Protein AF-A0AAV1M7I1-F1 (afdb_monomer_lite)

Organism: NCBI:txid213953

Radius of gyration: 90.8 Å; chains: 1; bounding box: 179×97×321 Å

Secondary structure (DSSP, 8-state):
-------------GGGGGTSS-------------HHHHHHHHHHHHHHHHHHHHHHHHHHHHHHHHHHHHHHHHHHHHHHHHHHHHHHHHHT--PPP------------TTHHHHHHHHHHHHHHHHHHHHHHHHHHHHHHHHHHHHHHHHHHHHHHHHHHHHHHHHHHHHHHHHHHHHHHHHHHHHHHHHHHHHHHHHHHHHHHHHHHHHTT-----------------HHHHHHHHHHHHHHHTTS--HHHHHHHHHHHHHHHHHHHHHHHHHHHHHHHHHHHHHHHHHHHHHHHHHHHHHHHHHHHHHHHHHHHHHHHHHHHHHHHHHHHHHHHHHHHHHHHHHHHHHHHHHHHHHHHHHHHHHHHHHHHHHHHHHHHHHHHHHHHHHHHHHHHHHHHHHHHHHHHHHHHHHHHHHHHHHHHHHHHHHHHHHHHHHHHHHHHHHHHHHHHHHHHHHHHHHHHHHHHHHHHHHHHHHHHHHHHHTSS-------------------------------------------------------------------------------------------PPPP---PPPP---------HHHHHHHHHHHHHHHHHHHHHHHSS----------------------------------------------------PPP---

Sequence (683 aa):
MMFNGLLVCGDSDTSDFTKESIGASSIAESALSDPLSTTECLQSKLLATMQILENKEETIRVQAQSLALAEERISALTERAEIFRRQLSQLQSPRISEPRLVEKTDISISTDMHQDEMCQKQIVSSLQDSLSVIEDLYRECFYETVKQEELIDLLRKSFLDIRIKEREKTEQIGRLQNVVNSQKWSLDRCQDIAMEVENLKSEISNFLNNSNSDSGMWEREESLAGELGGELQHISGQLLRLRELLVGDCTCGLRDENVKLKQINEDLVIQAKDLRQRVHELEVAIEDKDKVNLQYQRQLELKDQEFRRMAQQLSTLEESSKNQNVTCDSMTRQLQQLQTLLKDKSEELAGLRKQCEVRELSAAELQQRLDDAQLIIEEERGVRSEVRELGEQVCRWREQLQQLQAQLQAARAHSARVAQQYREEARCAGRLRGELAEARRRGALLCASARRLAFELRAGLTRQRSRLREQEEKIKAQEVMIRTLQQSSDRRHNSASDNEPCCSRYIPREETRRRNDCAISTTNDIADCLKCTLMNRKTRDDTGSQTGSCSEYRHMMRERTRELELTSESEINSCSVPPKPPRRLLRKKKSFYNNGREMSPTEELLERVRVVHEAFDTAHRRWTRPAHTRAHTHTHAATHGHATRGPSADTTRTHQAHHADVATSRRHDTNTITHGHTKHEHT

Structure (mmCIF, N/CA/C/O backbone):
data_AF-A0AAV1M7I1-F1
#
_entry.id   AF-A0AAV1M7I1-F1
#
loop_
_atom_site.group_PDB
_atom_site.id
_atom_site.type_symbol
_atom_site.label_atom_id
_atom_site.label_alt_id
_atom_site.label_comp_id
_atom_site.label_asym_id
_atom_site.label_entity_id
_atom_site.label_seq_id
_atom_site.pdbx_PDB_ins_code
_atom_site.Cartn_x
_atom_site.Cartn_y
_atom_site.Cartn_z
_atom_site.occupancy
_atom_site.B_iso_or_equiv
_atom_site.auth_seq_id
_atom_site.auth_comp_id
_atom_site.auth_asym_id
_atom_site.auth_atom_id
_atom_site.pdbx_PDB_model_num
ATOM 1 N N . MET A 1 1 ? -1.227 -7.520 -11.522 1.00 35.09 1 MET A N 1
ATOM 2 C CA . MET A 1 1 ? -1.293 -7.367 -10.053 1.00 35.09 1 MET A CA 1
ATOM 3 C C . MET A 1 1 ? -2.543 -8.093 -9.604 1.00 35.09 1 MET A C 1
ATOM 5 O O . MET A 1 1 ? -3.604 -7.749 -10.109 1.00 35.09 1 MET A O 1
ATOM 9 N N . MET A 1 2 ? -2.430 -9.121 -8.764 1.00 29.11 2 MET A N 1
ATOM 10 C CA . MET A 1 2 ? -3.615 -9.739 -8.162 1.00 29.11 2 MET A CA 1
ATOM 11 C C . MET A 1 2 ? -4.005 -8.902 -6.946 1.00 29.11 2 MET A C 1
ATOM 13 O O . MET A 1 2 ? -3.151 -8.628 -6.104 1.00 29.11 2 MET A O 1
ATOM 17 N N . PHE A 1 3 ? -5.264 -8.473 -6.871 1.00 33.28 3 PHE A N 1
ATOM 18 C CA . PHE A 1 3 ? -5.812 -7.965 -5.620 1.00 33.28 3 PHE A CA 1
ATOM 19 C C . PHE A 1 3 ? -5.898 -9.152 -4.660 1.00 33.28 3 PHE A C 1
ATOM 21 O O . PHE A 1 3 ? -6.749 -10.025 -4.828 1.00 33.28 3 PHE A O 1
ATOM 28 N N . ASN A 1 4 ? -5.017 -9.192 -3.660 1.00 35.28 4 ASN A N 1
ATOM 29 C CA . ASN A 1 4 ? -5.290 -9.980 -2.466 1.00 35.28 4 ASN A CA 1
ATOM 30 C C . ASN A 1 4 ? -6.495 -9.321 -1.801 1.00 35.28 4 ASN A C 1
ATOM 32 O O . ASN A 1 4 ? -6.353 -8.266 -1.184 1.00 35.28 4 ASN A O 1
ATOM 36 N N . GLY A 1 5 ? -7.678 -9.905 -1.989 1.00 35.81 5 GLY A N 1
ATOM 37 C CA . GLY A 1 5 ? -8.881 -9.428 -1.329 1.00 35.81 5 GLY A CA 1
ATOM 38 C C . GLY A 1 5 ? -8.653 -9.427 0.177 1.00 35.81 5 GLY A C 1
ATOM 39 O O . GLY A 1 5 ? -8.358 -10.474 0.757 1.00 35.81 5 GLY A O 1
ATOM 40 N N . LEU A 1 6 ? -8.797 -8.261 0.810 1.00 36.44 6 LEU A N 1
ATOM 41 C CA . LEU A 1 6 ? -9.096 -8.238 2.231 1.00 36.44 6 LEU A CA 1
ATOM 42 C C . LEU A 1 6 ? -10.446 -8.940 2.379 1.00 36.44 6 LEU A C 1
ATOM 44 O O . LEU A 1 6 ? -11.481 -8.362 2.054 1.00 36.44 6 LEU A O 1
ATOM 48 N N . LEU A 1 7 ? -10.431 -10.178 2.876 1.00 38.41 7 LEU A N 1
ATOM 49 C CA . LEU A 1 7 ? -11.597 -10.703 3.569 1.00 38.41 7 LEU A CA 1
ATOM 50 C C . LEU A 1 7 ? -11.792 -9.807 4.792 1.00 38.41 7 LEU A C 1
ATOM 52 O O . LEU A 1 7 ? -11.142 -9.976 5.823 1.00 38.41 7 LEU A O 1
ATOM 56 N N . VAL A 1 8 ? -12.660 -8.810 4.643 1.00 42.34 8 VAL A N 1
ATOM 57 C CA . VAL A 1 8 ? -13.238 -8.102 5.776 1.00 42.34 8 VAL A CA 1
ATOM 58 C C . VAL A 1 8 ? -14.112 -9.130 6.481 1.00 42.34 8 VAL A C 1
ATOM 60 O O . VAL A 1 8 ? -15.203 -9.444 6.012 1.00 42.34 8 VAL A O 1
ATOM 63 N N . CYS A 1 9 ? -13.600 -9.717 7.563 1.00 35.28 9 CYS A N 1
ATOM 64 C CA . CYS A 1 9 ? -14.359 -10.652 8.386 1.00 35.28 9 CYS A CA 1
ATOM 65 C C . CYS A 1 9 ? -15.525 -9.893 9.037 1.00 35.28 9 CYS A C 1
ATOM 67 O O . CYS A 1 9 ? -15.363 -9.269 10.085 1.00 35.28 9 CYS A O 1
ATOM 69 N N . GLY A 1 10 ? -16.685 -9.923 8.376 1.00 41.75 10 GLY A N 1
ATOM 70 C CA . GLY A 1 10 ? -17.892 -9.163 8.715 1.00 41.75 10 GLY A CA 1
ATOM 71 C C . GLY A 1 10 ? -18.597 -9.589 10.005 1.00 41.75 10 GLY A C 1
ATOM 72 O O . GLY A 1 10 ? -19.674 -9.081 10.295 1.00 41.75 10 GLY A O 1
ATOM 73 N N . ASP A 1 11 ? -17.977 -10.467 10.793 1.00 35.03 11 ASP A N 1
ATOM 74 C CA . ASP A 1 11 ? -18.515 -11.062 12.018 1.00 35.03 11 ASP A CA 1
ATOM 75 C C . ASP A 1 11 ? -18.102 -10.274 13.281 1.00 35.03 11 ASP A C 1
ATOM 77 O O . ASP A 1 11 ? -17.970 -10.826 14.373 1.00 35.03 11 ASP A O 1
ATOM 81 N N . SER A 1 12 ? -17.890 -8.957 13.151 1.00 43.62 12 SER A N 1
ATOM 82 C CA . SER A 1 12 ? -17.812 -8.047 14.306 1.00 43.62 12 SER A CA 1
ATOM 83 C C . SER A 1 12 ? -19.221 -7.819 14.862 1.00 43.62 12 SER A C 1
ATOM 85 O O . SER A 1 12 ? -19.823 -6.763 14.649 1.00 43.62 12 SER A O 1
ATOM 87 N N . ASP A 1 13 ? -19.761 -8.843 15.527 1.00 41.78 13 ASP A N 1
ATOM 88 C CA . ASP A 1 13 ? -21.140 -8.884 16.017 1.00 41.78 13 ASP A CA 1
ATOM 89 C C . ASP A 1 13 ? -21.361 -7.897 17.175 1.00 41.78 13 ASP A C 1
ATOM 91 O O . ASP A 1 13 ? -21.280 -8.204 18.363 1.00 41.78 13 ASP A O 1
ATOM 95 N N . THR A 1 14 ? -21.640 -6.651 16.804 1.00 47.84 14 THR A N 1
ATOM 96 C CA . THR A 1 14 ? -21.946 -5.558 17.734 1.00 47.84 14 THR A CA 1
ATOM 97 C C . THR A 1 14 ? -23.351 -5.660 18.341 1.00 47.84 14 THR A C 1
ATOM 99 O O . THR A 1 14 ? -23.725 -4.792 19.133 1.00 47.84 14 THR A O 1
ATOM 102 N N . SER A 1 15 ? -24.131 -6.709 18.033 1.00 44.84 15 SER A N 1
ATOM 103 C CA . SER A 1 15 ? -25.493 -6.860 18.559 1.00 44.84 15 SER A CA 1
ATOM 104 C C . SER A 1 15 ? -25.533 -7.144 20.066 1.00 44.84 15 SER A C 1
ATOM 106 O O . SER A 1 15 ? -26.455 -6.682 20.749 1.00 44.84 15 SER A O 1
ATOM 108 N N . ASP A 1 16 ? -24.516 -7.810 20.623 1.00 41.28 16 ASP A N 1
ATOM 109 C CA . ASP A 1 16 ? -24.481 -8.172 22.047 1.00 41.28 16 ASP A CA 1
ATOM 110 C C . ASP A 1 16 ? -24.397 -6.957 22.988 1.00 41.28 16 ASP A C 1
ATOM 112 O O . ASP A 1 16 ? -24.973 -6.989 24.077 1.00 41.28 16 ASP A O 1
ATOM 116 N N . PHE A 1 17 ? -23.850 -5.819 22.534 1.00 47.38 17 PHE A N 1
ATOM 117 C CA . PHE A 1 17 ? -23.875 -4.551 23.285 1.00 47.38 17 PHE A CA 1
ATOM 118 C C . PHE A 1 17 ? -25.288 -3.972 23.515 1.00 47.38 17 PHE A C 1
ATOM 120 O O . PHE A 1 17 ? -25.426 -2.961 24.205 1.00 47.38 17 PHE A O 1
ATOM 127 N N . THR A 1 18 ? -26.338 -4.590 22.959 1.00 50.75 18 THR A N 1
ATOM 128 C CA . THR A 1 18 ? -27.739 -4.155 23.117 1.00 50.75 18 THR A CA 1
ATOM 129 C C . THR A 1 18 ? -28.640 -5.145 23.867 1.00 50.75 18 THR A C 1
ATOM 131 O O . THR A 1 18 ? -29.797 -4.816 24.132 1.00 50.75 18 THR A O 1
ATOM 134 N N . LYS A 1 19 ? -28.145 -6.341 24.227 1.00 44.25 19 LYS A N 1
ATOM 135 C CA . LYS A 1 19 ? -28.954 -7.391 24.882 1.00 44.25 19 LYS A CA 1
ATOM 136 C C . LYS A 1 19 ? -28.924 -7.364 26.407 1.00 44.25 19 LYS A C 1
ATOM 138 O O . LYS A 1 19 ? -29.887 -7.804 27.035 1.00 44.25 19 LYS A O 1
ATOM 143 N N . GLU A 1 20 ? -27.857 -6.859 27.017 1.00 41.12 20 GLU A N 1
ATOM 144 C CA . GLU A 1 20 ? -27.807 -6.708 28.471 1.00 41.12 20 GLU A CA 1
ATOM 145 C C . GLU A 1 20 ? -28.598 -5.469 28.938 1.00 41.12 20 GLU A C 1
ATOM 147 O O . GLU A 1 20 ? -28.638 -4.436 28.274 1.00 41.12 20 GLU A O 1
ATOM 152 N N . SER A 1 21 ? -29.211 -5.557 30.126 1.00 46.31 21 SER A N 1
ATOM 153 C CA . SER A 1 21 ? -29.959 -4.467 30.787 1.00 46.31 21 SER A CA 1
ATOM 154 C C . SER A 1 21 ? -31.390 -4.141 30.293 1.00 46.31 21 SER A C 1
ATOM 156 O O . SER A 1 21 ? -31.854 -3.005 30.404 1.00 46.31 21 SER A O 1
ATOM 158 N N . ILE A 1 22 ? -32.171 -5.154 29.883 1.00 42.50 22 ILE A N 1
ATOM 159 C CA . ILE A 1 22 ? -33.653 -5.134 30.038 1.00 42.50 22 ILE A CA 1
ATOM 160 C C . ILE A 1 22 ? -34.145 -6.317 30.908 1.00 42.50 22 ILE A C 1
ATOM 162 O O . ILE A 1 22 ? -35.258 -6.821 30.771 1.00 42.50 22 ILE A O 1
ATOM 166 N N . GLY A 1 23 ? -33.307 -6.766 31.848 1.00 36.94 23 GLY A N 1
ATOM 167 C CA . GLY A 1 23 ? -33.714 -7.675 32.921 1.00 36.94 23 GLY A CA 1
ATOM 168 C C . GLY A 1 23 ? -34.408 -6.901 34.043 1.00 36.94 23 GLY A C 1
ATOM 169 O O . GLY A 1 23 ? -33.760 -6.150 34.766 1.00 36.94 23 GLY A O 1
ATOM 170 N N . ALA A 1 24 ? -35.723 -7.064 34.196 1.00 48.03 24 ALA A N 1
ATOM 171 C CA . ALA A 1 24 ? -36.506 -6.352 35.208 1.00 48.03 24 ALA A CA 1
ATOM 172 C C . ALA A 1 24 ? -36.337 -6.969 36.614 1.00 48.03 24 ALA A C 1
ATOM 174 O O . ALA A 1 24 ? -37.168 -7.759 37.060 1.00 48.03 24 ALA A O 1
ATOM 175 N N . SER A 1 25 ? -35.262 -6.608 37.323 1.00 33.00 25 SER A N 1
ATOM 176 C CA . SER A 1 25 ? -35.010 -7.041 38.705 1.00 33.00 25 SER A CA 1
ATOM 177 C C . SER A 1 25 ? -35.543 -6.047 39.745 1.00 33.00 25 SER A C 1
ATOM 179 O O . SER A 1 25 ? -35.162 -4.877 39.772 1.00 33.00 25 SER A O 1
ATOM 181 N N . SER A 1 26 ? -36.401 -6.552 40.630 1.00 38.34 26 SER A N 1
ATOM 182 C CA . SER A 1 26 ? -36.994 -5.854 41.775 1.00 38.34 26 SER A CA 1
ATOM 183 C C . SER A 1 26 ? -35.974 -5.221 42.736 1.00 38.34 26 SER A C 1
ATOM 185 O O . SER A 1 26 ? -35.050 -5.892 43.178 1.00 38.34 26 SER A O 1
ATOM 187 N N . ILE A 1 27 ? -36.249 -3.968 43.122 1.00 52.09 27 ILE A N 1
ATOM 188 C CA . ILE A 1 27 ? -36.131 -3.380 44.476 1.00 52.09 27 ILE A CA 1
ATOM 189 C C . ILE A 1 27 ? -35.062 -3.988 45.410 1.00 52.09 27 ILE A C 1
ATOM 191 O O . ILE A 1 27 ? -35.321 -5.014 46.036 1.00 52.09 27 ILE A O 1
ATOM 195 N N . ALA A 1 28 ? -33.973 -3.247 45.651 1.00 42.59 28 ALA A N 1
ATOM 196 C CA . ALA A 1 28 ? -33.433 -2.998 46.997 1.00 42.59 28 ALA A CA 1
ATOM 197 C C . ALA A 1 28 ? -32.409 -1.842 46.999 1.00 42.59 28 ALA A C 1
ATOM 199 O O . ALA A 1 28 ? -31.897 -1.423 45.963 1.00 42.59 28 ALA A O 1
ATOM 200 N N . GLU A 1 29 ? -32.151 -1.319 48.191 1.00 40.97 29 GLU A N 1
ATOM 201 C CA . GLU A 1 29 ? -31.292 -0.183 48.524 1.00 40.97 29 GLU A CA 1
ATOM 202 C C . GLU A 1 29 ? -29.832 -0.336 48.050 1.00 40.97 29 GLU A C 1
ATOM 204 O O . GLU A 1 29 ? -29.102 -1.206 48.512 1.00 40.97 29 GLU A O 1
ATOM 209 N N . SER A 1 30 ? -29.362 0.581 47.196 1.00 38.34 30 SER A N 1
ATOM 210 C CA . SER A 1 30 ? -27.923 0.813 46.979 1.00 38.34 30 SER A CA 1
ATOM 211 C C . SER A 1 30 ? -27.656 2.270 46.579 1.00 38.34 30 SER A C 1
ATOM 213 O O . SER A 1 30 ? -27.183 2.573 45.484 1.00 38.34 30 SER A O 1
ATOM 215 N N . ALA A 1 31 ? -27.989 3.201 47.476 1.00 43.72 31 ALA A N 1
ATOM 216 C CA . ALA A 1 31 ? -27.912 4.652 47.257 1.00 43.72 31 ALA A CA 1
ATOM 217 C C . ALA A 1 31 ? -26.482 5.246 47.357 1.00 43.72 31 ALA A C 1
ATOM 219 O O . ALA A 1 31 ? -26.321 6.413 47.703 1.00 43.72 31 ALA A O 1
ATOM 220 N N . LEU A 1 32 ? -25.450 4.445 47.064 1.00 47.50 32 LEU A N 1
ATOM 221 C CA . LEU A 1 32 ? -24.028 4.822 47.077 1.00 47.50 32 LEU A CA 1
ATOM 222 C C . LEU A 1 32 ? -23.270 4.208 45.880 1.00 47.50 32 LEU A C 1
ATOM 224 O O . LEU A 1 32 ? -22.177 3.669 46.027 1.00 47.50 32 LEU A O 1
ATOM 228 N N . SER A 1 33 ? -23.846 4.278 44.676 1.00 50.41 33 SER A N 1
ATOM 229 C CA . SER A 1 33 ? -23.084 4.040 43.443 1.00 50.41 33 SER A CA 1
ATOM 230 C C . SER A 1 33 ? -22.052 5.160 43.271 1.00 50.41 33 SER A C 1
ATOM 232 O O . SER A 1 33 ? -22.424 6.291 42.951 1.00 50.41 33 SER A O 1
ATOM 234 N N . ASP A 1 34 ? -20.783 4.851 43.537 1.00 53.84 34 ASP A N 1
ATOM 235 C CA . ASP A 1 34 ? -19.679 5.813 43.608 1.00 53.84 34 ASP A CA 1
ATOM 236 C C . ASP A 1 34 ? -19.586 6.671 42.325 1.00 53.84 34 ASP A C 1
ATOM 238 O O . ASP A 1 34 ? -19.482 6.095 41.233 1.00 53.84 34 ASP A O 1
ATOM 242 N N . PRO A 1 35 ? -19.610 8.022 42.408 1.00 62.72 35 PRO A N 1
ATOM 243 C CA . PRO A 1 35 ? -19.514 8.889 41.233 1.00 62.72 35 PRO A CA 1
ATOM 244 C C . PRO A 1 35 ? -18.269 8.622 40.371 1.00 62.72 35 PRO A C 1
ATOM 246 O O . PRO A 1 35 ? -18.338 8.829 39.154 1.00 62.72 35 PRO A O 1
ATOM 249 N N . LEU A 1 36 ? -17.180 8.102 40.959 1.00 65.50 36 LEU A N 1
ATOM 250 C CA . LEU A 1 36 ? -15.983 7.675 40.227 1.00 65.50 36 LEU A CA 1
ATOM 251 C C . LEU A 1 36 ? -16.320 6.642 39.143 1.00 65.50 36 LEU A C 1
ATOM 253 O O . LEU A 1 36 ? -15.960 6.838 37.981 1.00 65.50 36 LEU A O 1
ATOM 257 N N . SER A 1 37 ? -17.120 5.624 39.475 1.00 71.06 37 SER A N 1
ATOM 258 C CA . SER A 1 37 ? -17.515 4.561 38.537 1.00 71.06 37 SER A CA 1
ATOM 259 C C . SER A 1 37 ? -18.301 5.091 37.327 1.00 71.06 37 SER A C 1
ATOM 261 O O . SER A 1 37 ? -18.100 4.651 36.191 1.00 71.06 37 SER A O 1
ATOM 263 N N . THR A 1 38 ? -19.154 6.102 37.532 1.00 73.19 38 THR A N 1
ATOM 264 C CA . THR A 1 38 ? -19.854 6.778 36.431 1.00 73.19 38 THR A CA 1
ATOM 265 C C . THR A 1 38 ? -18.920 7.629 35.577 1.00 73.19 38 THR A C 1
ATOM 267 O O . THR A 1 38 ? -19.078 7.642 34.355 1.00 73.19 38 THR A O 1
ATOM 270 N N . THR A 1 39 ? -17.927 8.303 36.170 1.00 76.31 39 THR A N 1
ATOM 271 C CA . THR A 1 39 ? -16.928 9.052 35.391 1.00 76.31 39 THR A CA 1
ATOM 272 C C . THR A 1 39 ? -16.004 8.139 34.591 1.00 76.31 39 THR A C 1
ATOM 274 O O . THR A 1 39 ? -15.753 8.429 33.424 1.00 76.31 39 THR A O 1
ATOM 277 N N . GLU A 1 40 ? -15.585 7.001 35.147 1.00 76.25 40 GLU A N 1
ATOM 278 C CA . GLU A 1 40 ? -14.783 5.994 34.443 1.00 76.25 40 GLU A CA 1
ATOM 279 C C . GLU A 1 40 ? -15.562 5.397 33.264 1.00 76.25 40 GLU A C 1
ATOM 281 O O . GLU A 1 40 ? -15.058 5.380 32.143 1.00 76.25 40 GLU A O 1
ATOM 286 N N . CYS A 1 41 ? -16.834 5.023 33.458 1.00 80.06 41 CYS A N 1
ATOM 287 C CA . CYS A 1 41 ? -17.696 4.537 32.374 1.00 80.06 41 CYS A CA 1
ATOM 288 C C . CYS A 1 41 ? -17.847 5.561 31.229 1.00 80.06 41 CYS A C 1
ATOM 290 O O . CYS A 1 41 ? -17.809 5.193 30.050 1.00 80.06 41 CYS A O 1
ATOM 292 N N . LEU A 1 42 ? -18.003 6.849 31.555 1.00 79.19 42 LEU A N 1
ATOM 293 C CA . LEU A 1 42 ? -18.075 7.925 30.561 1.00 79.19 42 LEU A CA 1
ATOM 294 C C . LEU A 1 42 ? -16.725 8.162 29.867 1.00 79.19 42 LEU A C 1
ATOM 296 O O . LEU A 1 42 ? -16.702 8.373 28.655 1.00 79.19 42 LEU A O 1
ATOM 300 N N . GLN A 1 43 ? -15.609 8.068 30.591 1.00 86.50 43 GLN A N 1
ATOM 301 C CA . GLN A 1 43 ? -14.261 8.202 30.037 1.00 86.50 43 GLN A CA 1
ATOM 302 C C . GLN A 1 43 ? -13.910 7.039 29.096 1.00 86.50 43 GLN A C 1
ATOM 304 O O . GLN A 1 43 ? -13.408 7.280 27.999 1.00 86.50 43 GLN A O 1
ATOM 309 N N . SER A 1 44 ? -14.238 5.793 29.456 1.00 84.31 44 SER A N 1
ATOM 310 C CA . SER A 1 44 ? -14.079 4.629 28.573 1.00 84.31 44 SER A CA 1
ATOM 311 C C . SER A 1 44 ? -14.917 4.762 27.299 1.00 84.31 44 SER A C 1
ATOM 313 O O . SER A 1 44 ? -14.423 4.475 26.210 1.00 84.31 44 SER A O 1
ATOM 315 N N . LYS A 1 45 ? -16.161 5.256 27.406 1.00 84.69 45 LYS A N 1
ATOM 316 C CA . LYS A 1 45 ? -17.011 5.540 26.237 1.00 84.69 45 LYS A CA 1
ATOM 317 C C . LYS A 1 45 ? -16.429 6.647 25.358 1.00 84.69 45 LYS A C 1
ATOM 319 O O . LYS A 1 45 ? -16.413 6.488 24.141 1.00 84.69 45 LYS A O 1
ATOM 324 N N . LEU A 1 46 ? -15.904 7.723 25.950 1.00 89.62 46 LEU A N 1
ATOM 325 C CA . LEU A 1 46 ? -15.254 8.806 25.209 1.00 89.62 46 LEU A CA 1
ATOM 326 C C . LEU A 1 46 ? -14.039 8.291 24.422 1.00 89.62 46 LEU A C 1
ATOM 328 O O . LEU A 1 46 ? -13.955 8.526 23.218 1.00 89.62 46 LEU A O 1
ATOM 332 N N . LEU A 1 47 ? -13.151 7.528 25.069 1.00 87.69 47 LEU A N 1
ATOM 333 C CA . LEU A 1 47 ? -11.979 6.923 24.426 1.00 87.69 47 LEU A CA 1
ATOM 334 C C . LEU A 1 47 ? -12.375 5.980 23.280 1.00 87.69 47 LEU A C 1
ATOM 336 O O . LEU A 1 47 ? -11.825 6.092 22.187 1.00 87.69 47 LEU A O 1
ATOM 340 N N . ALA A 1 48 ? -13.385 5.126 23.481 1.00 83.75 48 ALA A N 1
ATOM 341 C CA . ALA A 1 48 ? -13.915 4.273 22.418 1.00 83.75 48 ALA A CA 1
ATOM 342 C C . ALA A 1 48 ? -14.466 5.095 21.235 1.00 83.75 48 ALA A C 1
ATOM 344 O O . ALA A 1 48 ? -14.182 4.780 20.081 1.00 83.75 48 ALA A O 1
ATOM 345 N N . THR A 1 49 ? -15.201 6.187 21.492 1.00 83.25 49 THR A N 1
ATOM 346 C CA . THR A 1 49 ? -15.691 7.065 20.413 1.00 83.25 49 THR A CA 1
ATOM 347 C C . THR A 1 49 ? -14.571 7.808 19.684 1.00 83.25 49 THR A C 1
ATOM 349 O O . THR A 1 49 ? -14.661 7.959 18.469 1.00 83.25 49 THR A O 1
ATOM 352 N N . MET A 1 50 ? -13.497 8.211 20.373 1.00 86.88 50 MET A N 1
ATOM 353 C CA . MET A 1 50 ? -12.316 8.794 19.724 1.00 86.88 50 MET A CA 1
ATOM 354 C C . MET A 1 50 ? -11.633 7.779 18.804 1.00 86.88 50 MET A C 1
ATOM 356 O O . MET A 1 50 ? -11.401 8.086 17.639 1.00 86.88 50 MET A O 1
ATOM 360 N N . GLN A 1 51 ? -11.410 6.549 19.271 1.00 87.19 51 GLN A N 1
ATOM 361 C CA . GLN A 1 51 ? -10.768 5.507 18.467 1.00 87.19 51 GLN A CA 1
ATOM 362 C C . GLN A 1 51 ? -11.618 5.092 17.248 1.00 87.19 51 GLN A C 1
ATOM 364 O O . GLN A 1 51 ? -11.084 4.795 16.181 1.00 87.19 51 GLN A O 1
ATOM 369 N N . ILE A 1 52 ? -12.954 5.132 17.356 1.00 85.19 52 ILE A N 1
ATOM 370 C CA . ILE A 1 52 ? -13.862 4.953 16.207 1.00 85.19 52 ILE A CA 1
ATOM 371 C C . ILE A 1 52 ? -13.714 6.097 15.188 1.00 85.19 52 ILE A C 1
ATOM 373 O O . ILE A 1 52 ? -13.788 5.846 13.984 1.00 85.19 52 ILE A O 1
ATOM 377 N N . LEU A 1 53 ? -13.496 7.338 15.636 1.00 85.44 53 LEU A N 1
ATOM 378 C CA . LEU A 1 53 ? -13.267 8.481 14.746 1.00 85.44 53 LEU A CA 1
ATOM 379 C C . LEU A 1 53 ? -11.892 8.413 14.066 1.00 85.44 53 LEU A C 1
ATOM 381 O O . LEU A 1 53 ? -11.832 8.600 12.855 1.00 85.44 53 LEU A O 1
ATOM 385 N N . GLU A 1 54 ? -10.828 8.055 14.790 1.00 86.88 54 GLU A N 1
ATOM 386 C CA . GLU A 1 54 ? -9.486 7.828 14.224 1.00 86.88 54 GLU A CA 1
ATOM 387 C C . GLU A 1 54 ? -9.505 6.719 13.156 1.00 86.88 54 GLU A C 1
ATOM 389 O O . GLU A 1 54 ? -8.993 6.901 12.051 1.00 86.88 54 GLU A O 1
ATOM 394 N N . ASN A 1 55 ? -10.187 5.598 13.427 1.00 85.38 55 ASN A N 1
ATOM 395 C CA . ASN A 1 55 ? -10.374 4.520 12.450 1.00 85.38 55 ASN A CA 1
ATOM 396 C C . ASN A 1 55 ? -11.149 4.985 11.198 1.00 85.38 55 ASN A C 1
ATOM 398 O O . ASN A 1 55 ? -10.862 4.530 10.086 1.00 85.38 55 ASN A O 1
ATOM 402 N N . LYS A 1 56 ? -12.121 5.898 11.346 1.00 87.19 56 LYS A N 1
ATOM 403 C CA . LYS A 1 56 ? -12.840 6.495 10.207 1.00 87.19 56 LYS A CA 1
ATOM 404 C C . LYS A 1 56 ? -11.970 7.476 9.420 1.00 87.19 56 LYS A C 1
ATOM 406 O O . LYS A 1 56 ? -12.019 7.445 8.193 1.00 87.19 56 LYS A O 1
ATOM 41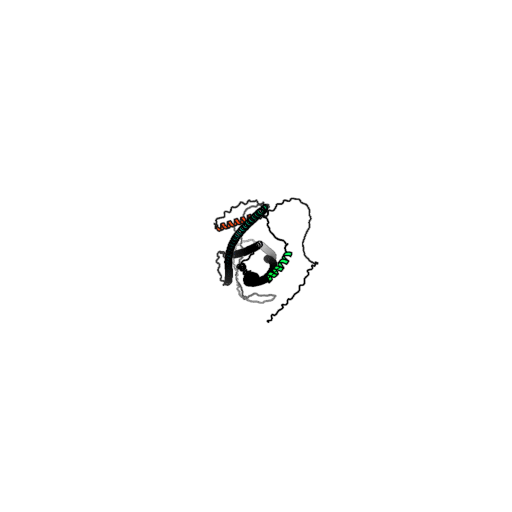1 N N . GLU A 1 57 ? -11.156 8.295 10.084 1.00 88.25 57 GLU A N 1
ATOM 412 C CA . GLU A 1 57 ? -10.201 9.193 9.423 1.00 88.25 57 GLU A CA 1
ATOM 413 C C . GLU A 1 57 ? -9.168 8.403 8.604 1.00 88.25 57 GLU A C 1
ATOM 415 O O . GLU A 1 57 ? -8.968 8.694 7.425 1.00 88.25 57 GLU A O 1
ATOM 420 N N . GLU A 1 58 ? -8.599 7.335 9.171 1.00 88.50 58 GLU A N 1
ATOM 421 C CA . GLU A 1 58 ? -7.685 6.431 8.463 1.00 88.50 58 GLU A CA 1
ATOM 422 C C . GLU A 1 58 ? -8.369 5.734 7.272 1.00 88.50 58 GLU A C 1
ATOM 424 O O . GLU A 1 58 ? -7.789 5.644 6.188 1.00 88.50 58 GLU A O 1
ATOM 429 N N . THR A 1 59 ? -9.631 5.313 7.420 1.00 85.00 59 THR A N 1
ATOM 430 C CA . THR A 1 59 ? -10.416 4.732 6.313 1.00 85.00 59 THR A CA 1
ATOM 431 C C . THR A 1 59 ? -10.599 5.736 5.169 1.00 85.00 59 THR A C 1
ATOM 433 O O . THR A 1 59 ? -10.349 5.400 4.010 1.00 85.00 59 THR A O 1
ATOM 436 N N . ILE A 1 60 ? -10.963 6.985 5.481 1.00 86.88 60 ILE A N 1
ATOM 437 C CA . ILE A 1 60 ? -11.096 8.073 4.497 1.00 86.88 60 ILE A CA 1
ATOM 438 C C . ILE A 1 60 ? -9.740 8.373 3.838 1.00 86.88 60 ILE A C 1
ATOM 440 O O . ILE A 1 60 ? -9.671 8.560 2.622 1.00 86.88 60 ILE A O 1
ATOM 444 N N . ARG A 1 61 ? -8.641 8.359 4.606 1.00 93.31 61 ARG A N 1
ATOM 445 C CA . ARG A 1 61 ? -7.276 8.561 4.099 1.00 93.31 61 ARG A CA 1
ATOM 446 C C . ARG A 1 61 ? -6.875 7.477 3.092 1.00 93.31 61 ARG A C 1
ATOM 448 O O . ARG A 1 61 ? -6.324 7.800 2.040 1.00 93.31 61 ARG A O 1
ATOM 455 N N . VAL A 1 62 ? -7.177 6.209 3.380 1.00 87.88 62 VAL A N 1
ATOM 456 C CA . VAL A 1 62 ? -6.918 5.075 2.474 1.00 87.88 62 VAL A CA 1
ATOM 457 C C . VAL A 1 62 ? -7.804 5.144 1.225 1.00 87.88 62 VAL A C 1
ATOM 459 O O . VAL A 1 62 ? -7.302 4.948 0.117 1.00 87.88 62 VAL A O 1
ATOM 462 N N . GLN A 1 63 ? -9.088 5.492 1.363 1.00 86.25 63 GLN A N 1
ATOM 463 C CA . GLN A 1 63 ? -9.988 5.702 0.221 1.00 86.25 63 GLN A CA 1
ATOM 464 C C . GLN A 1 63 ? -9.494 6.830 -0.699 1.00 86.25 63 GLN A C 1
ATOM 466 O O . GLN A 1 63 ? -9.428 6.640 -1.912 1.00 86.25 63 GLN A O 1
ATOM 471 N N . ALA A 1 64 ? -9.062 7.965 -0.140 1.00 86.69 64 ALA A N 1
ATOM 472 C CA . ALA A 1 64 ? -8.497 9.075 -0.909 1.00 86.69 64 ALA A CA 1
ATOM 473 C C . ALA A 1 64 ? -7.203 8.684 -1.650 1.00 86.69 64 ALA A C 1
ATOM 475 O O . ALA A 1 64 ? -7.022 9.050 -2.811 1.00 86.69 64 ALA A O 1
ATOM 476 N N . GLN A 1 65 ? -6.323 7.892 -1.023 1.00 87.38 65 GLN A N 1
ATOM 477 C CA . GLN A 1 65 ? -5.122 7.361 -1.682 1.00 87.38 65 GLN A CA 1
ATOM 478 C C . GLN A 1 65 ? -5.461 6.370 -2.807 1.00 87.38 65 GLN A C 1
ATOM 480 O O . GLN A 1 65 ? -4.839 6.412 -3.868 1.00 87.38 65 GLN A O 1
ATOM 485 N N . SER A 1 66 ? -6.468 5.513 -2.616 1.00 82.50 66 SER A N 1
ATOM 486 C CA . SER A 1 66 ? -6.942 4.590 -3.654 1.00 82.50 66 SER A CA 1
ATOM 487 C C . SER A 1 66 ? -7.563 5.327 -4.848 1.00 82.50 66 SER A C 1
ATOM 489 O O . SER A 1 66 ? -7.303 4.959 -5.995 1.00 82.50 66 SER A O 1
ATOM 491 N N . LEU A 1 67 ? -8.311 6.406 -4.590 1.00 88.56 67 LEU A N 1
ATOM 492 C CA . LEU A 1 67 ? -8.906 7.255 -5.621 1.00 88.56 67 LEU A CA 1
ATOM 493 C C . LEU A 1 67 ? -7.832 7.999 -6.431 1.00 88.56 67 LEU A C 1
ATOM 495 O O . LEU A 1 67 ? -7.861 7.937 -7.657 1.00 88.56 67 LEU A O 1
ATOM 499 N N . ALA A 1 68 ? -6.830 8.596 -5.778 1.00 89.62 68 ALA A N 1
ATOM 500 C CA . ALA A 1 68 ? -5.722 9.265 -6.468 1.00 89.62 68 ALA A CA 1
ATOM 501 C C . ALA A 1 68 ? -4.929 8.310 -7.389 1.00 89.62 68 ALA A C 1
ATOM 503 O O . ALA A 1 68 ? -4.595 8.665 -8.520 1.00 89.62 68 ALA A O 1
ATOM 504 N N . LEU A 1 69 ? -4.688 7.066 -6.953 1.00 88.81 69 LEU A N 1
ATOM 505 C CA . LEU A 1 69 ? -4.059 6.029 -7.787 1.00 88.81 69 LEU A CA 1
ATOM 506 C C . LEU A 1 69 ? -4.941 5.605 -8.978 1.00 88.81 69 LEU A C 1
ATOM 508 O O . LEU A 1 69 ? -4.424 5.236 -10.036 1.00 88.81 69 LEU A O 1
ATOM 512 N N . ALA A 1 70 ? -6.269 5.655 -8.835 1.00 83.38 70 ALA A N 1
ATOM 513 C CA . ALA A 1 70 ? -7.191 5.424 -9.945 1.00 83.38 70 ALA A CA 1
ATOM 514 C C . ALA A 1 70 ? -7.164 6.588 -10.953 1.00 83.38 70 ALA A C 1
ATOM 516 O O . ALA A 1 70 ? -7.085 6.340 -12.157 1.00 83.38 70 ALA A O 1
ATOM 517 N N . GLU A 1 71 ? -7.150 7.840 -10.485 1.00 88.00 71 GLU A N 1
ATOM 518 C CA . GLU A 1 71 ? -7.034 9.043 -11.324 1.00 88.00 71 GLU A CA 1
ATOM 519 C C . GLU A 1 71 ? -5.709 9.086 -12.105 1.00 88.00 71 GLU A C 1
ATOM 521 O O . GLU A 1 71 ? -5.711 9.348 -13.312 1.00 88.00 71 GLU A O 1
ATOM 526 N N . GLU A 1 72 ? -4.583 8.754 -11.466 1.00 90.56 72 GLU A N 1
ATOM 527 C CA . GLU A 1 72 ? -3.276 8.632 -12.129 1.00 90.56 72 GLU A CA 1
ATOM 528 C C . GLU A 1 72 ? -3.310 7.553 -13.225 1.00 90.56 72 GLU A C 1
ATOM 530 O O . GLU A 1 72 ? -2.888 7.783 -14.363 1.00 90.56 72 GLU A O 1
ATOM 535 N N . ARG A 1 73 ? -3.890 6.385 -12.926 1.00 88.06 73 ARG A N 1
ATOM 536 C CA . ARG A 1 73 ? -4.001 5.275 -13.882 1.00 88.06 73 ARG A CA 1
ATOM 537 C C . ARG A 1 73 ? -4.928 5.599 -15.058 1.00 88.06 73 ARG A C 1
ATOM 539 O O . ARG A 1 73 ? -4.612 5.228 -16.190 1.00 88.06 73 ARG A O 1
ATOM 546 N N . ILE A 1 74 ? -6.032 6.310 -14.824 1.00 86.69 74 ILE A N 1
ATOM 547 C CA . ILE A 1 74 ? -6.923 6.827 -15.877 1.00 86.69 74 ILE A CA 1
ATOM 548 C C . ILE A 1 74 ? -6.186 7.864 -16.736 1.00 86.69 74 ILE A C 1
ATOM 550 O O . ILE A 1 74 ? -6.286 7.825 -17.965 1.00 86.69 74 ILE A O 1
ATOM 554 N N . SER A 1 75 ? -5.389 8.739 -16.121 1.00 89.69 75 SER A N 1
ATOM 555 C CA . SER A 1 75 ? -4.581 9.744 -16.823 1.00 89.69 75 SER A CA 1
ATOM 556 C C . SER A 1 75 ? -3.543 9.092 -17.746 1.00 89.69 75 SER A C 1
ATOM 558 O O . SER A 1 75 ? -3.491 9.407 -18.935 1.00 89.69 75 SER A O 1
ATOM 560 N N . ALA A 1 76 ? -2.799 8.098 -17.251 1.00 89.56 76 ALA A N 1
ATOM 561 C CA . ALA A 1 76 ? -1.813 7.351 -18.038 1.00 89.56 76 ALA A CA 1
ATOM 562 C C . ALA A 1 76 ? -2.443 6.531 -19.185 1.00 89.56 76 ALA A C 1
ATOM 564 O O . ALA A 1 76 ? -1.866 6.415 -20.270 1.00 89.56 76 ALA A O 1
ATOM 565 N N . LEU A 1 77 ? -3.644 5.972 -18.986 1.00 87.69 77 LEU A N 1
ATOM 566 C CA . LEU A 1 77 ? -4.405 5.322 -20.062 1.00 87.69 77 LEU A CA 1
ATOM 567 C C . LEU A 1 77 ? -4.899 6.337 -21.105 1.00 87.69 77 LEU A C 1
ATOM 569 O O . LEU A 1 77 ? -4.843 6.057 -22.304 1.00 87.69 77 LEU A O 1
ATOM 573 N N . THR A 1 78 ? -5.318 7.524 -20.667 1.00 89.62 78 THR A N 1
ATOM 574 C CA . THR A 1 78 ? -5.763 8.616 -21.545 1.00 89.62 78 THR A CA 1
ATOM 575 C C . THR A 1 78 ? -4.610 9.150 -22.397 1.00 89.62 78 THR A C 1
ATOM 577 O O . THR A 1 78 ? -4.775 9.316 -23.605 1.00 89.62 78 THR A O 1
ATOM 580 N N . GLU A 1 79 ? -3.416 9.329 -21.822 1.00 91.75 79 GLU A N 1
ATOM 581 C CA . GLU A 1 79 ? -2.215 9.719 -22.570 1.00 91.75 79 GLU A CA 1
ATOM 582 C C . GLU A 1 79 ? -1.841 8.673 -23.633 1.00 91.75 79 GLU A C 1
ATOM 584 O O . GLU A 1 79 ? -1.607 9.023 -24.792 1.00 91.75 79 GLU A O 1
ATOM 589 N N . ARG A 1 80 ? -1.864 7.375 -23.295 1.00 89.56 80 ARG A N 1
ATOM 590 C CA . ARG A 1 80 ? -1.649 6.302 -24.285 1.00 89.56 80 ARG A CA 1
ATOM 591 C C . ARG A 1 80 ? -2.695 6.335 -25.400 1.00 89.56 80 ARG A C 1
ATOM 593 O O . ARG A 1 80 ? -2.336 6.215 -26.570 1.00 89.56 80 ARG A O 1
ATOM 600 N N . ALA A 1 81 ? -3.969 6.546 -25.065 1.00 87.31 81 ALA A N 1
ATOM 601 C CA . ALA A 1 81 ? -5.035 6.691 -26.054 1.00 87.31 81 ALA A CA 1
ATOM 602 C C . ALA A 1 81 ? -4.819 7.913 -26.967 1.00 87.31 81 ALA A C 1
ATOM 604 O O . ALA A 1 81 ? -5.086 7.835 -28.167 1.00 87.31 81 ALA A O 1
ATOM 605 N N . GLU A 1 82 ? -4.277 9.021 -26.449 1.00 90.44 82 GLU A N 1
ATOM 606 C CA . GLU A 1 82 ? -3.853 10.153 -27.277 1.00 90.44 82 GLU A CA 1
ATOM 607 C C . GLU A 1 82 ? -2.672 9.812 -28.188 1.00 90.44 82 GLU A C 1
ATOM 609 O O . GLU A 1 82 ? -2.687 10.202 -29.353 1.00 90.44 82 GLU A O 1
ATOM 614 N N . ILE A 1 83 ? -1.664 9.080 -27.703 1.00 89.56 83 ILE A N 1
ATOM 615 C CA . ILE A 1 83 ? -0.514 8.652 -28.516 1.00 89.56 83 ILE A CA 1
ATOM 616 C C . ILE A 1 83 ? -0.992 7.804 -29.704 1.00 89.56 83 ILE A C 1
ATOM 618 O O . ILE A 1 83 ? -0.651 8.123 -30.845 1.00 89.56 83 ILE A O 1
ATOM 622 N N . PHE A 1 84 ? -1.859 6.812 -29.476 1.00 86.62 84 PHE A N 1
ATOM 623 C CA . PHE A 1 84 ? -2.459 6.025 -30.560 1.00 86.62 84 PHE A CA 1
ATOM 624 C C . PHE A 1 84 ? -3.320 6.883 -31.505 1.00 86.62 84 PHE A C 1
ATOM 626 O O . PHE A 1 84 ? -3.219 6.752 -32.725 1.00 86.62 84 PHE A O 1
ATOM 633 N N . ARG A 1 85 ? -4.113 7.830 -30.981 1.00 89.75 85 ARG A N 1
ATOM 634 C CA . ARG A 1 85 ? -4.917 8.766 -31.795 1.00 89.75 85 ARG A CA 1
ATOM 635 C C . ARG A 1 85 ? -4.041 9.677 -32.668 1.00 89.75 85 ARG A C 1
ATOM 637 O O . ARG A 1 85 ? -4.396 9.954 -33.814 1.00 89.75 85 ARG A O 1
ATOM 644 N N . ARG A 1 86 ? -2.878 10.109 -32.164 1.00 88.06 86 ARG A N 1
ATOM 645 C CA . ARG A 1 86 ? -1.870 10.886 -32.910 1.00 88.06 86 ARG A CA 1
ATOM 646 C C . ARG A 1 86 ? -1.190 10.031 -33.988 1.00 88.06 86 ARG A C 1
ATOM 648 O O . ARG A 1 86 ? -1.041 10.512 -35.107 1.00 88.06 86 ARG A O 1
ATOM 655 N N . GLN A 1 87 ? -0.846 8.773 -33.700 1.00 87.25 87 GLN A N 1
ATOM 656 C CA . GLN A 1 87 ? -0.296 7.825 -34.684 1.00 87.25 87 GLN A CA 1
ATOM 657 C C . GLN A 1 87 ? -1.291 7.533 -35.821 1.00 87.25 87 GLN A C 1
ATOM 659 O O . GLN A 1 87 ? -0.938 7.661 -36.993 1.00 87.25 87 GLN A O 1
ATOM 664 N N . LEU A 1 88 ? -2.557 7.245 -35.498 1.00 81.94 88 LEU A N 1
ATOM 665 C CA . LEU A 1 88 ? -3.624 7.069 -36.492 1.00 81.94 88 LEU A CA 1
ATOM 666 C C . LEU A 1 88 ? -3.821 8.331 -37.347 1.00 81.94 88 LEU A C 1
ATOM 668 O O . LEU A 1 88 ? -3.911 8.234 -38.567 1.00 81.94 88 LEU A O 1
ATOM 672 N N . SER A 1 89 ? -3.794 9.518 -36.733 1.00 81.62 89 SER A N 1
ATOM 673 C CA . SER A 1 89 ? -3.881 10.799 -37.458 1.00 81.62 89 SER A CA 1
ATOM 674 C C . SER A 1 89 ? -2.691 11.043 -38.400 1.00 81.62 89 SER A C 1
ATOM 676 O O . SER A 1 89 ? -2.855 11.661 -39.449 1.00 81.62 89 SER A O 1
ATOM 678 N N . GLN A 1 90 ? -1.492 10.554 -38.060 1.00 78.94 90 GLN A N 1
ATOM 679 C CA . GLN A 1 90 ? -0.317 10.623 -38.939 1.00 78.94 90 GLN A CA 1
ATOM 680 C C . GLN A 1 90 ? -0.434 9.660 -40.129 1.00 78.94 90 GLN A C 1
ATOM 682 O O . GLN A 1 90 ? -0.081 10.039 -41.246 1.00 78.94 90 GLN A O 1
ATOM 687 N N . LEU A 1 91 ? -0.972 8.454 -39.915 1.00 69.12 91 LEU A N 1
ATOM 688 C CA . LEU A 1 91 ? -1.238 7.471 -40.974 1.00 69.12 91 LEU A CA 1
ATOM 689 C C . LEU A 1 91 ? -2.383 7.900 -41.908 1.00 69.12 91 LEU A C 1
ATOM 691 O O . LEU A 1 91 ? -2.321 7.641 -43.106 1.00 69.12 91 LEU A O 1
ATOM 695 N N . GLN A 1 92 ? -3.396 8.595 -41.384 1.00 61.69 92 GLN A N 1
ATOM 696 C CA . GLN A 1 92 ? -4.527 9.130 -42.155 1.00 61.69 92 GLN A CA 1
ATOM 697 C C . GLN A 1 92 ? -4.246 10.492 -42.819 1.00 61.69 92 GLN A C 1
ATOM 699 O O . GLN A 1 92 ? -5.141 11.066 -43.438 1.00 61.69 92 GLN A O 1
ATOM 704 N N . SER A 1 93 ? -3.018 11.016 -42.731 1.00 44.62 93 SER A N 1
ATOM 705 C CA . SER A 1 93 ? -2.629 12.251 -43.419 1.00 44.62 93 SER A CA 1
ATOM 706 C C . SER A 1 93 ? -2.719 12.066 -44.946 1.00 44.62 93 SER A C 1
ATOM 708 O O . SER A 1 93 ? -1.976 11.246 -45.500 1.00 44.62 93 SER A O 1
ATOM 710 N N . PRO A 1 94 ? -3.608 12.791 -45.657 1.00 49.38 94 PRO A N 1
ATOM 711 C CA . PRO A 1 94 ? -3.895 12.523 -47.062 1.00 49.38 94 PRO A CA 1
ATOM 712 C C . PRO A 1 94 ? -2.749 13.008 -47.954 1.00 49.38 94 PRO A C 1
ATOM 714 O O . PRO A 1 94 ? -2.724 14.152 -48.417 1.00 49.38 94 PRO A O 1
ATOM 717 N N . ARG A 1 95 ? -1.784 12.122 -48.226 1.00 46.78 95 ARG A N 1
ATOM 718 C CA . ARG A 1 95 ? -0.779 12.360 -49.267 1.00 46.78 95 ARG A CA 1
ATOM 719 C C . ARG A 1 95 ? -1.478 12.466 -50.621 1.00 46.78 95 ARG A C 1
ATOM 721 O O . ARG A 1 95 ? -2.202 11.563 -51.032 1.00 46.78 95 ARG A O 1
ATOM 728 N N . ILE A 1 96 ? -1.259 13.605 -51.274 1.00 47.38 96 ILE A N 1
ATOM 729 C CA . ILE A 1 96 ? -1.892 13.995 -52.536 1.00 47.38 96 ILE A CA 1
ATOM 730 C C . ILE A 1 96 ? -1.640 12.929 -53.611 1.00 47.38 96 ILE A C 1
ATOM 732 O O . ILE A 1 96 ? -0.551 12.364 -53.703 1.00 47.38 96 ILE A O 1
ATOM 736 N N . SER A 1 97 ? -2.675 12.653 -54.401 1.00 48.72 97 SER A N 1
ATOM 737 C CA . SER A 1 97 ? -2.747 11.537 -55.342 1.00 48.72 97 SER A CA 1
ATOM 738 C C . SER A 1 97 ? -1.669 11.575 -56.433 1.00 48.72 97 SER A C 1
ATOM 740 O O . SER A 1 97 ? -1.602 12.531 -57.201 1.00 48.72 97 SER A O 1
ATOM 742 N N . GLU A 1 98 ? -0.926 10.477 -56.594 1.00 40.28 98 GLU A N 1
ATOM 743 C CA . GLU A 1 98 ? -0.201 10.155 -57.831 1.00 40.28 98 GLU A CA 1
ATOM 744 C C . GLU A 1 98 ? -0.659 8.761 -58.316 1.00 40.28 98 GLU A C 1
ATOM 746 O O . GLU A 1 98 ? -0.464 7.774 -57.600 1.00 40.28 98 GLU A O 1
ATOM 751 N N . PRO A 1 99 ? -1.321 8.641 -59.485 1.00 49.22 99 PRO A N 1
ATOM 752 C CA . PRO A 1 99 ? -1.943 7.390 -59.914 1.00 49.22 99 PRO A CA 1
ATOM 753 C C . PRO A 1 99 ? -0.920 6.446 -60.561 1.00 49.22 99 PRO A C 1
ATOM 755 O O . PRO A 1 99 ? -0.665 6.512 -61.764 1.00 49.22 99 PRO A O 1
ATOM 758 N N . ARG A 1 100 ? -0.351 5.530 -59.772 1.00 39.59 100 ARG A N 1
ATOM 759 C CA . ARG A 1 100 ? 0.452 4.410 -60.294 1.00 39.59 100 ARG A CA 1
ATOM 760 C C . ARG A 1 100 ? -0.403 3.157 -60.459 1.00 39.59 100 ARG A C 1
ATOM 762 O O . ARG A 1 100 ? -1.297 2.900 -59.656 1.00 39.59 100 ARG A O 1
ATOM 769 N N . LEU A 1 101 ? -0.134 2.398 -61.522 1.00 49.06 101 LEU A N 1
ATOM 770 C CA . LEU A 1 101 ? -0.846 1.156 -61.820 1.00 49.06 101 LEU A CA 1
ATOM 771 C C . LEU A 1 101 ? -0.658 0.151 -60.679 1.00 49.06 101 LEU A C 1
ATOM 773 O O . LEU A 1 101 ? 0.464 -0.101 -60.244 1.00 49.06 101 LEU A O 1
ATOM 777 N N . VAL A 1 102 ? -1.762 -0.456 -60.249 1.00 41.50 102 VAL A N 1
ATOM 778 C CA . VAL A 1 102 ? -1.742 -1.608 -59.347 1.00 41.50 102 VAL A CA 1
ATOM 779 C C . VAL A 1 102 ? -1.450 -2.853 -60.180 1.00 41.50 102 VAL A C 1
ATOM 781 O O . VAL A 1 102 ? -2.346 -3.396 -60.830 1.00 41.50 102 VAL A O 1
ATOM 784 N N . GLU A 1 103 ? -0.198 -3.311 -60.168 1.00 42.75 103 GLU A N 1
ATOM 785 C CA . GLU A 1 103 ? 0.088 -4.706 -60.504 1.00 42.75 103 GLU A CA 1
ATOM 786 C C . GLU A 1 103 ? -0.569 -5.612 -59.458 1.00 42.75 103 GLU A C 1
ATOM 788 O O . GLU A 1 103 ? -0.533 -5.337 -58.257 1.00 42.75 103 GLU A O 1
ATOM 793 N N . LYS A 1 104 ? -1.209 -6.689 -59.919 1.00 50.06 104 LYS A N 1
ATOM 794 C CA . LYS A 1 104 ? -1.867 -7.652 -59.036 1.00 50.06 104 LYS A CA 1
ATOM 795 C C . LYS A 1 104 ? -0.829 -8.607 -58.455 1.00 50.06 104 LYS A C 1
ATOM 797 O O . LYS A 1 104 ? -0.402 -9.533 -59.139 1.00 50.06 104 LYS A O 1
ATOM 802 N N . THR A 1 105 ? -0.466 -8.405 -57.196 1.00 42.84 105 THR A N 1
ATOM 803 C CA . THR A 1 105 ? 0.165 -9.431 -56.360 1.00 42.84 105 THR A CA 1
ATOM 804 C C . THR A 1 105 ? -0.877 -10.002 -55.401 1.00 42.84 105 THR A C 1
ATOM 806 O O . THR A 1 105 ? -1.517 -9.272 -54.642 1.00 42.84 105 THR A O 1
ATOM 809 N N . ASP A 1 106 ? -1.095 -11.315 -55.469 1.00 40.16 106 ASP A N 1
ATOM 810 C CA . ASP A 1 106 ? -2.195 -11.960 -54.755 1.00 40.16 106 ASP A CA 1
ATOM 811 C C . ASP A 1 106 ? -1.907 -12.138 -53.254 1.00 40.16 106 ASP A C 1
ATOM 813 O O . ASP A 1 106 ? -1.144 -13.001 -52.833 1.00 40.16 106 ASP A O 1
ATOM 817 N N . ILE A 1 107 ? -2.584 -11.303 -52.461 1.00 53.22 107 ILE A N 1
ATOM 818 C CA . ILE A 1 107 ? -3.306 -11.652 -51.225 1.00 53.22 107 ILE A CA 1
ATOM 819 C C . ILE A 1 107 ? -2.585 -12.615 -50.255 1.00 53.22 107 ILE A C 1
ATOM 821 O O . ILE A 1 107 ? -2.726 -13.833 -50.329 1.00 53.22 107 ILE A O 1
ATOM 825 N N . SER A 1 108 ? -1.992 -12.050 -49.197 1.00 46.06 108 SER A N 1
ATOM 826 C CA . SER A 1 108 ? -1.695 -12.777 -47.945 1.00 46.06 108 SER A CA 1
ATOM 827 C C . SER A 1 108 ? -1.948 -11.945 -46.672 1.00 46.06 108 SER A C 1
ATOM 829 O O . SER A 1 108 ? -1.336 -12.184 -45.639 1.00 46.06 108 SER A O 1
ATOM 831 N N . ILE A 1 109 ? -2.835 -10.943 -46.743 1.00 48.81 109 ILE A N 1
ATOM 832 C CA . ILE A 1 109 ? -3.042 -9.914 -45.692 1.00 48.81 109 ILE A CA 1
ATOM 833 C C . ILE A 1 109 ? -4.132 -10.320 -44.665 1.00 48.81 109 ILE A C 1
ATOM 835 O O . ILE A 1 109 ? -4.358 -9.645 -43.666 1.00 48.81 109 ILE A O 1
ATOM 839 N N . SER A 1 110 ? -4.824 -11.445 -44.879 1.00 52.72 110 SER A N 1
ATOM 840 C CA . SER A 1 110 ? -6.084 -11.765 -44.185 1.00 52.72 110 SER A CA 1
ATOM 841 C C . SER A 1 110 ? -5.971 -12.215 -42.715 1.00 52.72 110 SER A C 1
ATOM 843 O O . SER A 1 110 ? -7.011 -12.426 -42.091 1.00 52.72 110 SER A O 1
ATOM 845 N N . THR A 1 111 ? -4.771 -12.407 -42.158 1.00 56.19 111 THR A N 1
ATOM 846 C CA . THR A 1 111 ? -4.590 -12.913 -40.781 1.00 56.19 111 THR A CA 1
ATOM 847 C C . THR A 1 111 ? -4.445 -11.808 -39.737 1.00 56.19 111 THR A C 1
ATOM 849 O O . THR A 1 111 ? -5.134 -11.865 -38.720 1.00 56.19 111 THR A O 1
ATOM 852 N N . ASP A 1 112 ? -3.624 -10.782 -39.990 1.00 56.34 112 ASP A N 1
ATOM 853 C CA . ASP A 1 112 ? -3.318 -9.746 -38.986 1.00 56.34 112 ASP A CA 1
ATOM 854 C C . ASP A 1 112 ? -4.567 -8.962 -38.569 1.00 56.34 112 ASP A C 1
ATOM 856 O O . ASP A 1 112 ? -4.833 -8.821 -37.378 1.00 56.34 112 ASP A O 1
ATOM 860 N N . MET A 1 113 ? -5.405 -8.540 -39.525 1.00 62.06 113 MET A N 1
ATOM 861 C CA . MET A 1 113 ? -6.646 -7.817 -39.205 1.00 62.06 113 MET A CA 1
ATOM 862 C C . MET A 1 113 ? -7.610 -8.635 -38.336 1.00 62.06 113 MET A C 1
ATOM 864 O O . MET A 1 113 ? -8.308 -8.071 -37.495 1.00 62.06 113 MET A O 1
ATOM 868 N N . HIS A 1 114 ? -7.646 -9.960 -38.504 1.00 71.38 114 HIS A N 1
ATOM 869 C CA . HIS A 1 114 ? -8.496 -10.814 -37.678 1.00 71.38 114 HIS A CA 1
ATOM 870 C C . HIS A 1 114 ? -7.918 -10.991 -36.267 1.00 71.38 114 HIS A C 1
ATOM 872 O O . HIS A 1 114 ? -8.672 -11.072 -35.297 1.00 71.38 114 HIS A O 1
ATOM 878 N N . GLN A 1 115 ? -6.589 -10.992 -36.130 1.00 74.31 115 GLN A N 1
ATOM 879 C CA . GLN A 1 115 ? -5.928 -11.031 -34.830 1.00 74.31 115 GLN A CA 1
ATOM 880 C C . GLN A 1 115 ? -6.065 -9.696 -34.077 1.00 74.31 115 GLN A C 1
ATOM 882 O O . GLN A 1 115 ? -6.381 -9.717 -32.888 1.00 74.31 115 GLN A O 1
ATOM 887 N N . ASP A 1 116 ? -5.964 -8.552 -34.759 1.00 75.31 116 ASP A N 1
ATOM 888 C CA . ASP A 1 116 ? -6.261 -7.231 -34.184 1.00 75.31 116 ASP A CA 1
ATOM 889 C C . ASP A 1 116 ? -7.732 -7.102 -33.757 1.00 75.31 116 ASP A C 1
ATOM 891 O O . ASP A 1 116 ? -8.011 -6.618 -32.660 1.00 75.31 116 ASP A O 1
ATOM 895 N N . GLU A 1 117 ? -8.687 -7.591 -34.558 1.00 80.00 117 GLU A N 1
ATOM 896 C CA . GLU A 1 117 ? -10.096 -7.668 -34.147 1.00 80.00 117 GLU A CA 1
ATOM 897 C C . GLU A 1 117 ? -10.292 -8.514 -32.880 1.00 80.00 117 GLU A C 1
ATOM 899 O O . GLU A 1 117 ? -11.106 -8.163 -32.025 1.00 80.00 117 GLU A O 1
ATOM 904 N N . MET A 1 118 ? -9.581 -9.637 -32.751 1.00 79.06 118 MET A N 1
ATOM 905 C CA . MET A 1 118 ? -9.666 -10.510 -31.576 1.00 79.06 118 MET A CA 1
ATOM 906 C C . MET A 1 118 ? -9.035 -9.856 -30.340 1.00 79.06 118 MET A C 1
ATOM 908 O O . MET A 1 118 ? -9.638 -9.895 -29.268 1.00 79.06 118 MET A O 1
ATOM 912 N N . CYS A 1 119 ? -7.897 -9.173 -30.492 1.00 79.62 119 CYS A N 1
ATOM 913 C CA . CYS A 1 119 ? -7.299 -8.346 -29.443 1.00 79.62 119 CYS A CA 1
ATOM 914 C C . CYS A 1 119 ? -8.247 -7.218 -29.001 1.00 79.62 119 CYS A C 1
ATOM 916 O O . CYS A 1 119 ? -8.453 -7.021 -27.804 1.00 79.62 119 CYS A O 1
ATOM 918 N N . GLN A 1 120 ? -8.887 -6.510 -29.939 1.00 80.88 120 GLN A N 1
ATOM 919 C CA . GLN A 1 120 ? -9.874 -5.474 -29.615 1.00 80.88 120 GLN A CA 1
ATOM 920 C C . GLN A 1 120 ? -11.098 -6.054 -28.894 1.00 80.88 120 GLN A C 1
ATOM 922 O O . GLN A 1 120 ? -11.533 -5.479 -27.900 1.00 80.88 120 GLN A O 1
ATOM 927 N N . LYS A 1 121 ? -11.617 -7.214 -29.321 1.00 89.88 121 LYS A N 1
ATOM 928 C CA . LYS A 1 121 ? -12.729 -7.902 -28.639 1.00 89.88 121 LYS A CA 1
ATOM 929 C C . LYS A 1 121 ? -12.357 -8.321 -27.210 1.00 89.88 121 LYS A C 1
ATOM 931 O O . LYS A 1 121 ? -13.168 -8.120 -26.314 1.00 89.88 121 LYS A O 1
ATOM 936 N N . GLN A 1 122 ? -11.136 -8.814 -26.979 1.00 88.88 122 GLN A N 1
ATOM 937 C CA . GLN A 1 122 ? -10.631 -9.142 -25.635 1.00 88.88 122 GLN A CA 1
ATOM 938 C C . GLN A 1 122 ? -10.433 -7.903 -24.747 1.00 88.88 122 GLN A C 1
ATOM 940 O O . GLN A 1 122 ? -10.720 -7.949 -23.552 1.00 88.88 122 GLN A O 1
ATOM 945 N N . ILE A 1 123 ? -9.974 -6.782 -25.313 1.00 85.69 123 ILE A N 1
ATOM 946 C CA . ILE A 1 123 ? -9.874 -5.507 -24.586 1.00 85.69 123 ILE A CA 1
ATOM 947 C C . ILE A 1 123 ? -11.273 -4.993 -24.223 1.00 85.69 123 ILE A C 1
ATOM 949 O O . ILE A 1 123 ? -11.491 -4.587 -23.085 1.00 85.69 123 ILE A O 1
ATOM 953 N N . VAL A 1 124 ? -12.234 -5.047 -25.151 1.00 88.31 124 VAL A N 1
ATOM 954 C CA . VAL A 1 124 ? -13.622 -4.631 -24.896 1.00 88.31 124 VAL A CA 1
ATOM 955 C C . VAL A 1 124 ? -14.283 -5.515 -23.838 1.00 88.31 124 VAL A C 1
ATOM 957 O O . VAL A 1 124 ? -14.860 -4.961 -22.907 1.00 88.31 124 VAL A O 1
ATOM 960 N N . SER A 1 125 ? -14.147 -6.846 -23.902 1.00 91.06 125 SER A N 1
ATOM 961 C CA . SER A 1 125 ? -14.706 -7.725 -22.866 1.00 91.06 125 SER A CA 1
ATOM 962 C C . SER A 1 125 ? -14.053 -7.469 -21.506 1.00 91.06 125 SER A C 1
ATOM 964 O O . SER A 1 125 ? -14.760 -7.235 -20.537 1.00 91.06 125 SER A O 1
ATOM 966 N N . SER A 1 126 ? -12.720 -7.362 -21.439 1.00 89.94 126 SER A N 1
ATOM 967 C CA . SER A 1 126 ? -12.013 -7.059 -20.185 1.00 89.94 126 SER A CA 1
ATOM 968 C C . SER A 1 126 ? -12.399 -5.697 -19.589 1.00 89.94 126 SER A C 1
ATOM 970 O O . SER A 1 126 ? -12.389 -5.545 -18.365 1.00 89.94 126 SER A O 1
ATOM 972 N N . LEU A 1 127 ? -12.748 -4.709 -20.420 1.00 88.69 127 LEU A N 1
ATOM 973 C CA . LEU A 1 127 ? -13.290 -3.425 -19.968 1.00 88.69 127 LEU A CA 1
ATOM 974 C C . LEU A 1 127 ? -14.748 -3.545 -19.503 1.00 88.69 127 LEU A C 1
ATOM 976 O O . LEU A 1 127 ? -15.097 -2.911 -18.512 1.00 88.69 127 LEU A O 1
ATOM 980 N N . GLN A 1 128 ? -15.579 -4.368 -20.149 1.00 90.50 128 GLN A N 1
ATOM 981 C CA . GLN A 1 128 ? -16.940 -4.665 -19.680 1.00 90.50 128 GLN A CA 1
ATOM 982 C C . GLN A 1 128 ? -16.928 -5.412 -18.339 1.00 90.50 128 GLN A C 1
ATOM 984 O O . GLN A 1 128 ? -17.641 -5.006 -17.426 1.00 90.50 128 GLN A O 1
ATOM 989 N N . ASP A 1 129 ? -16.064 -6.417 -18.177 1.00 89.44 129 ASP A N 1
ATOM 990 C CA . ASP A 1 129 ? -15.865 -7.139 -16.915 1.00 89.44 129 ASP A CA 1
ATOM 991 C C . ASP A 1 129 ? -15.420 -6.171 -15.801 1.00 89.44 129 ASP A C 1
ATOM 993 O O . ASP A 1 129 ? -15.963 -6.174 -14.697 1.00 89.44 129 ASP A O 1
ATOM 997 N N . SER A 1 130 ? -14.470 -5.279 -16.115 1.00 87.88 130 SER A N 1
ATOM 998 C CA . SER A 1 130 ? -13.989 -4.247 -15.184 1.00 87.88 130 SER A CA 1
ATOM 999 C C . SER A 1 130 ? -15.088 -3.255 -14.793 1.00 87.88 130 SER A C 1
ATOM 1001 O O . SER A 1 130 ? -15.167 -2.862 -13.631 1.00 87.88 130 SER A O 1
ATOM 1003 N N . LEU A 1 131 ? -15.941 -2.850 -15.741 1.00 90.44 131 LEU A N 1
ATOM 1004 C CA . LEU A 1 131 ? -17.077 -1.965 -15.478 1.00 90.44 131 LEU A CA 1
ATOM 1005 C C . LEU A 1 131 ? -18.161 -2.655 -14.643 1.00 90.44 131 LEU A C 1
ATOM 1007 O O . LEU A 1 131 ? -18.677 -2.021 -13.732 1.00 90.44 131 LEU A O 1
ATOM 1011 N N . SER A 1 132 ? -18.445 -3.943 -14.872 1.00 92.00 132 SER A N 1
ATOM 1012 C CA . SER A 1 132 ? -19.385 -4.709 -14.039 1.00 92.00 132 SER A CA 1
ATOM 1013 C C . SER A 1 132 ? -18.924 -4.760 -12.582 1.00 92.00 132 SER A C 1
ATOM 1015 O O . SER A 1 132 ? -19.700 -4.446 -11.687 1.00 92.00 132 SER A O 1
ATOM 1017 N N . VAL A 1 133 ? -17.641 -5.059 -12.338 1.00 91.12 133 VAL A N 1
ATOM 1018 C CA . VAL A 1 133 ? -17.071 -5.059 -10.977 1.00 91.12 133 VAL A CA 1
ATOM 1019 C C . VAL A 1 133 ? -17.146 -3.668 -10.334 1.00 91.12 133 VAL A C 1
ATOM 1021 O O . VAL A 1 133 ? -17.417 -3.558 -9.142 1.00 91.12 133 VAL A O 1
ATOM 1024 N N . ILE A 1 134 ? -16.948 -2.595 -11.107 1.00 84.69 134 ILE A N 1
ATOM 1025 C CA . ILE A 1 134 ? -17.107 -1.217 -10.618 1.00 84.69 134 ILE A CA 1
ATOM 1026 C C . ILE A 1 134 ? -18.579 -0.905 -10.292 1.00 84.69 134 ILE A C 1
ATOM 1028 O O . ILE A 1 134 ? -18.847 -0.307 -9.252 1.00 84.69 134 ILE A O 1
ATOM 1032 N N . GLU A 1 135 ? -19.538 -1.319 -11.126 1.00 88.62 135 GLU A N 1
ATOM 1033 C CA . GLU A 1 135 ? -20.972 -1.157 -10.849 1.00 88.62 135 GLU A CA 1
ATOM 1034 C C . GLU A 1 135 ? -21.413 -1.918 -9.593 1.00 88.62 135 GLU A C 1
ATOM 1036 O O . GLU A 1 135 ? -22.154 -1.363 -8.780 1.00 88.62 135 GLU A O 1
ATOM 1041 N N . ASP A 1 136 ? -20.945 -3.152 -9.403 1.00 86.75 136 ASP A N 1
ATOM 1042 C CA . ASP A 1 136 ? -21.260 -3.956 -8.220 1.00 86.75 136 ASP A CA 1
ATOM 1043 C C . ASP A 1 136 ? -20.662 -3.341 -6.943 1.00 86.75 136 ASP A C 1
ATOM 1045 O O . ASP A 1 136 ? -21.372 -3.201 -5.947 1.00 86.75 136 ASP A O 1
ATOM 1049 N N . LEU A 1 137 ? -19.418 -2.844 -6.992 1.00 85.69 137 LEU A N 1
ATOM 1050 C CA . LEU A 1 137 ? -18.810 -2.090 -5.886 1.00 85.69 137 LEU A CA 1
ATOM 1051 C C . LEU A 1 137 ? -19.566 -0.786 -5.573 1.00 85.69 137 LEU A C 1
ATOM 1053 O O . LEU A 1 137 ? -19.735 -0.438 -4.405 1.00 85.69 137 LEU A O 1
ATOM 1057 N N . TYR A 1 138 ? -20.073 -0.065 -6.581 1.00 88.44 138 TYR A N 1
ATOM 1058 C CA . TYR A 1 138 ? -20.918 1.113 -6.343 1.00 88.44 138 TYR A CA 1
ATOM 1059 C C . TYR A 1 138 ? -22.266 0.750 -5.703 1.00 88.44 138 TYR A C 1
ATOM 1061 O O . TYR A 1 138 ? -22.748 1.497 -4.848 1.00 88.44 138 TYR A O 1
ATOM 1069 N N . ARG A 1 139 ? -22.865 -0.394 -6.064 1.00 93.56 139 ARG A N 1
ATOM 1070 C CA . ARG A 1 139 ? -24.085 -0.910 -5.416 1.00 93.56 139 ARG A CA 1
ATOM 1071 C C . ARG A 1 139 ? -23.818 -1.300 -3.964 1.00 93.56 139 ARG A C 1
ATOM 1073 O O . ARG A 1 139 ? -24.595 -0.919 -3.094 1.00 93.56 139 ARG A O 1
ATOM 1080 N N . GLU A 1 140 ? -22.724 -2.006 -3.692 1.00 87.88 140 GLU A N 1
ATOM 1081 C CA . GLU A 1 140 ? -22.327 -2.404 -2.337 1.00 87.88 140 GLU A CA 1
ATOM 1082 C C . GLU A 1 140 ? -22.070 -1.179 -1.443 1.00 87.88 140 GLU A C 1
ATOM 1084 O O . GLU A 1 140 ? -22.672 -1.063 -0.375 1.00 87.88 140 GLU A O 1
ATOM 1089 N N . CYS A 1 141 ? -21.297 -0.198 -1.925 1.00 82.69 141 CYS A N 1
ATOM 1090 C CA . CYS A 1 141 ? -21.098 1.086 -1.244 1.00 82.69 141 CYS A CA 1
ATOM 1091 C C . CYS A 1 141 ? -22.418 1.828 -0.972 1.00 82.69 141 CYS A C 1
ATOM 1093 O O . CYS A 1 141 ? -22.573 2.430 0.092 1.00 82.69 141 CYS A O 1
ATOM 1095 N N . PHE A 1 142 ? -23.383 1.790 -1.898 1.00 91.06 142 PHE A N 1
ATOM 1096 C CA . PHE A 1 142 ? -24.701 2.392 -1.685 1.00 91.06 142 PHE A CA 1
ATOM 1097 C C . PHE A 1 142 ? -25.494 1.671 -0.582 1.00 91.06 142 PHE A C 1
ATOM 1099 O O . PHE A 1 142 ? -25.998 2.329 0.328 1.00 91.06 142 PHE A O 1
ATOM 1106 N N . TYR A 1 143 ? -25.563 0.335 -0.607 1.00 91.62 143 TYR A N 1
ATOM 1107 C CA . TYR A 1 143 ? -26.263 -0.438 0.428 1.00 91.62 143 TYR A CA 1
ATOM 1108 C C . TYR A 1 143 ? -25.628 -0.281 1.815 1.00 91.62 143 TYR A C 1
ATOM 1110 O O . TYR A 1 143 ? -26.347 -0.101 2.798 1.00 91.62 143 TYR A O 1
ATOM 1118 N N . GLU A 1 144 ? -24.297 -0.283 1.905 1.00 89.31 144 GLU A N 1
ATOM 1119 C CA . GLU A 1 144 ? -23.588 -0.047 3.165 1.00 89.31 144 GLU A CA 1
ATOM 1120 C C . GLU A 1 144 ? -23.788 1.398 3.667 1.00 89.31 144 GLU A C 1
ATOM 1122 O O . GLU A 1 144 ? -23.953 1.608 4.866 1.00 89.31 144 GLU A O 1
ATOM 1127 N N . THR A 1 145 ? -23.901 2.391 2.774 1.00 84.38 145 THR A N 1
ATOM 1128 C CA . THR A 1 145 ? -24.268 3.772 3.153 1.00 84.38 145 THR A CA 1
ATOM 1129 C C . THR A 1 145 ? -25.686 3.846 3.735 1.00 84.38 145 THR A C 1
ATOM 1131 O O . THR A 1 145 ? -25.888 4.478 4.772 1.00 84.38 145 THR A O 1
ATOM 1134 N N . VAL A 1 146 ? -26.670 3.174 3.121 1.00 88.00 146 VAL A N 1
ATOM 1135 C CA . VAL A 1 146 ? -28.054 3.115 3.641 1.00 88.00 146 VAL A CA 1
ATOM 1136 C C . VAL A 1 146 ? -28.088 2.459 5.025 1.00 88.00 146 VAL A C 1
ATOM 1138 O O . VAL A 1 146 ? -28.645 3.025 5.963 1.00 88.00 146 VAL A O 1
ATOM 1141 N N . LYS A 1 147 ? -27.413 1.316 5.182 1.00 88.31 147 LYS A N 1
ATOM 1142 C CA . LYS A 1 147 ? -27.272 0.591 6.454 1.00 88.31 147 LYS A CA 1
ATOM 1143 C C . LYS A 1 147 ? -26.582 1.427 7.544 1.00 88.31 147 LYS A C 1
ATOM 1145 O O . LYS A 1 147 ? -26.916 1.304 8.723 1.00 88.31 147 LYS A O 1
ATOM 1150 N N . GLN A 1 148 ? -25.651 2.309 7.173 1.00 83.94 148 GLN A N 1
ATOM 1151 C CA . GLN A 1 148 ? -25.027 3.246 8.111 1.00 83.94 148 GLN A CA 1
ATOM 1152 C C . GLN A 1 148 ? -25.977 4.368 8.554 1.00 83.94 148 GLN A C 1
ATOM 1154 O O . GLN A 1 148 ? -25.982 4.683 9.742 1.00 83.94 148 GLN A O 1
ATOM 1159 N N . GLU A 1 149 ? -26.821 4.926 7.679 1.00 86.94 149 GLU A N 1
ATOM 1160 C CA . GLU A 1 149 ? -27.865 5.876 8.109 1.00 86.94 149 GLU A CA 1
ATOM 1161 C C . GLU A 1 149 ? -28.935 5.200 8.986 1.00 86.94 149 GLU A C 1
ATOM 1163 O O . GLU A 1 149 ? -29.317 5.769 10.007 1.00 86.94 149 GLU A O 1
ATOM 1168 N N . GLU A 1 150 ? -29.349 3.960 8.690 1.00 90.94 150 GLU A N 1
ATOM 1169 C CA . GLU A 1 150 ? -30.255 3.188 9.563 1.00 90.94 150 GLU A CA 1
ATOM 1170 C C . GLU A 1 150 ? -29.673 2.999 10.977 1.00 90.94 150 GLU A C 1
ATOM 1172 O O . GLU A 1 150 ? -30.365 3.209 11.979 1.00 90.94 150 GLU A O 1
ATOM 1177 N N . LEU A 1 151 ? -28.379 2.671 11.082 1.00 88.00 151 LEU A N 1
ATOM 1178 C CA . LEU A 1 151 ? -27.677 2.581 12.365 1.00 88.00 151 LEU A CA 1
ATOM 1179 C C . LEU A 1 151 ? -27.581 3.945 13.068 1.00 88.00 151 LEU A C 1
ATOM 1181 O O . LEU A 1 151 ? -27.756 4.027 14.286 1.00 88.00 151 LEU A O 1
ATOM 1185 N N . ILE A 1 152 ? -27.335 5.025 12.325 1.00 85.88 152 ILE A N 1
ATOM 1186 C CA . ILE A 1 152 ? -27.298 6.384 12.876 1.00 85.88 152 ILE A CA 1
ATOM 1187 C C . ILE A 1 152 ? -28.683 6.795 13.407 1.00 85.88 152 ILE A C 1
ATOM 1189 O O . ILE A 1 152 ? -28.751 7.391 14.483 1.00 85.88 152 ILE A O 1
ATOM 1193 N N . ASP A 1 153 ? -29.784 6.449 12.738 1.00 87.88 153 ASP A N 1
ATOM 1194 C CA . ASP A 1 153 ? -31.144 6.721 13.225 1.00 87.88 153 ASP A CA 1
ATOM 1195 C C . ASP A 1 153 ? -31.527 5.866 14.444 1.00 87.88 153 ASP A C 1
ATOM 1197 O O . ASP A 1 153 ? -32.153 6.377 15.380 1.00 87.88 153 ASP A O 1
ATOM 1201 N N . LEU A 1 154 ? -31.070 4.612 14.527 1.00 89.81 154 LEU A N 1
ATOM 1202 C CA . LEU A 1 154 ? -31.176 3.798 15.748 1.00 89.81 154 LEU A CA 1
ATOM 1203 C C . LEU A 1 154 ? -30.392 4.413 16.926 1.00 89.81 154 LEU A C 1
ATOM 1205 O O . LEU A 1 154 ? -30.881 4.429 18.063 1.00 89.81 154 LEU A O 1
ATOM 1209 N N . LEU A 1 155 ? -29.213 4.987 16.672 1.00 83.19 155 LEU A N 1
ATOM 1210 C CA . LEU A 1 155 ? -28.421 5.705 17.679 1.00 83.19 155 LEU A CA 1
ATOM 1211 C C . LEU A 1 155 ? -29.074 7.040 18.084 1.00 83.19 155 LEU A C 1
ATOM 1213 O O . LEU A 1 155 ? -29.178 7.332 19.277 1.00 83.19 155 LEU A O 1
ATOM 1217 N N . ARG A 1 156 ? -29.600 7.820 17.128 1.00 91.00 156 ARG A N 1
ATOM 1218 C CA . ARG A 1 156 ? -30.389 9.043 17.391 1.00 91.00 156 ARG A CA 1
ATOM 1219 C C . ARG A 1 156 ? -31.617 8.727 18.257 1.00 91.00 156 ARG A C 1
ATOM 1221 O O . ARG A 1 156 ? -31.884 9.446 19.221 1.00 91.00 156 ARG A O 1
ATOM 1228 N N . LYS A 1 157 ? -32.338 7.641 17.956 1.00 91.56 157 LYS A N 1
ATOM 1229 C CA . LYS A 1 157 ? -33.521 7.197 18.709 1.00 91.56 157 LYS A CA 1
ATOM 1230 C C . LYS A 1 157 ? -33.174 6.727 20.122 1.00 91.56 157 LYS A C 1
ATOM 1232 O O . LYS A 1 157 ? -33.759 7.221 21.080 1.00 91.56 157 LYS A O 1
ATOM 1237 N N . SER A 1 158 ? -32.196 5.837 20.274 1.00 86.50 158 SER A N 1
ATOM 1238 C CA . SER A 1 158 ? -31.790 5.343 21.600 1.00 86.50 158 SER A CA 1
ATOM 1239 C C . SER A 1 158 ? -31.226 6.456 22.496 1.00 86.50 158 SER A C 1
ATOM 1241 O O . SER A 1 158 ? -31.499 6.467 23.696 1.00 86.50 158 SER A O 1
ATOM 1243 N N . PHE A 1 159 ? -30.543 7.461 21.934 1.00 87.94 159 PHE A N 1
ATOM 1244 C CA . PHE A 1 159 ? -30.163 8.677 22.661 1.00 87.94 159 PHE A CA 1
ATOM 1245 C C . PHE A 1 159 ? -31.377 9.487 23.153 1.00 87.94 159 PHE A C 1
ATOM 1247 O O . PHE A 1 159 ? -31.384 9.948 24.296 1.00 87.94 159 PHE A O 1
ATOM 1254 N N . LEU A 1 160 ? -32.425 9.639 22.333 1.00 92.19 160 LEU A N 1
ATOM 1255 C CA . LEU A 1 160 ? -33.675 10.284 22.754 1.00 92.19 160 LEU A CA 1
ATOM 1256 C C . LEU A 1 160 ? -34.368 9.497 23.879 1.00 92.19 160 LEU A C 1
ATOM 1258 O O . LEU A 1 160 ? -34.757 10.101 24.878 1.00 92.19 160 LEU A O 1
ATOM 1262 N N . ASP A 1 161 ? -34.445 8.169 23.768 1.00 89.12 161 ASP A N 1
ATOM 1263 C CA . ASP A 1 161 ? -35.026 7.294 24.796 1.00 89.12 161 ASP A CA 1
ATOM 1264 C C . ASP A 1 161 ? -34.244 7.372 26.124 1.00 89.12 161 ASP A C 1
ATOM 1266 O O . ASP A 1 161 ? -34.842 7.429 27.203 1.00 89.12 161 ASP A O 1
ATOM 1270 N N . ILE A 1 162 ? -32.907 7.445 26.067 1.00 86.56 162 ILE A N 1
ATOM 1271 C CA . ILE A 1 162 ? -32.047 7.677 27.241 1.00 86.56 162 ILE A CA 1
ATOM 1272 C C . ILE A 1 162 ? -32.354 9.038 27.878 1.00 86.56 162 ILE A C 1
ATOM 1274 O O . ILE A 1 162 ? -32.539 9.103 29.093 1.00 86.56 162 ILE A O 1
ATOM 1278 N N . ARG A 1 163 ? -32.474 10.115 27.090 1.00 89.25 163 ARG A N 1
ATOM 1279 C CA . ARG A 1 163 ? -32.797 11.460 27.609 1.00 89.25 163 ARG A CA 1
ATOM 1280 C C . ARG A 1 163 ? -34.216 11.585 28.169 1.00 89.25 163 ARG A C 1
ATOM 1282 O O . ARG A 1 163 ? -34.452 12.423 29.040 1.00 89.25 163 ARG A O 1
ATOM 1289 N N . ILE A 1 164 ? -35.164 10.779 27.692 1.00 92.00 164 ILE A N 1
ATOM 1290 C CA . ILE A 1 164 ? -36.506 10.684 28.283 1.00 92.00 164 ILE A CA 1
ATOM 1291 C C . ILE A 1 164 ? -36.412 10.007 29.656 1.00 92.00 164 ILE A C 1
ATOM 1293 O O . ILE A 1 164 ? -36.825 10.609 30.645 1.00 92.00 164 ILE A O 1
ATOM 1297 N N . LYS A 1 165 ? -35.758 8.841 29.747 1.00 89.19 165 LYS A N 1
ATOM 1298 C CA . LYS A 1 165 ? -35.531 8.124 31.018 1.00 89.19 165 LYS A CA 1
ATOM 1299 C C . LYS A 1 165 ? -34.710 8.930 32.030 1.00 89.19 165 LYS A C 1
ATOM 1301 O O . LYS A 1 165 ? -34.933 8.832 33.234 1.00 89.19 165 LYS A O 1
ATOM 1306 N N . GLU A 1 166 ? -33.762 9.739 31.564 1.00 86.56 166 GLU A N 1
ATOM 1307 C CA . GLU A 1 166 ? -33.012 10.687 32.393 1.00 86.56 166 GLU A CA 1
ATOM 1308 C C . GLU A 1 166 ? -33.941 11.747 33.004 1.00 86.56 166 GLU A C 1
ATOM 1310 O O . GLU A 1 166 ? -33.887 11.980 34.211 1.00 86.56 166 GLU A O 1
ATOM 1315 N N . ARG A 1 167 ? -34.850 12.335 32.210 1.00 93.00 167 ARG A N 1
ATOM 1316 C CA . ARG A 1 167 ? -35.864 13.279 32.711 1.00 93.00 167 ARG A CA 1
ATOM 1317 C C . ARG A 1 167 ? -36.808 12.621 33.719 1.00 93.00 167 ARG A C 1
ATOM 1319 O O . ARG A 1 167 ? -37.025 13.167 34.793 1.00 93.00 167 ARG A O 1
ATOM 1326 N N . GLU A 1 168 ? -37.318 11.430 33.419 1.00 94.00 168 GLU A N 1
ATOM 1327 C CA . GLU A 1 168 ? -38.186 10.672 34.333 1.00 94.00 168 GLU A CA 1
ATOM 1328 C C . GLU A 1 168 ? -37.502 10.408 35.686 1.00 94.00 168 GLU A C 1
ATOM 1330 O O . GLU A 1 168 ? -38.125 10.558 36.743 1.00 94.00 168 GLU A O 1
ATOM 1335 N N . LYS A 1 169 ? -36.198 10.087 35.666 1.00 92.19 169 LYS A N 1
ATOM 1336 C CA . LYS A 1 169 ? -35.375 9.940 36.874 1.00 92.19 169 LYS A CA 1
ATOM 1337 C C . LYS A 1 169 ? -35.159 11.263 37.608 1.00 92.19 169 LYS A C 1
ATOM 1339 O O . LYS A 1 169 ? -35.285 11.270 38.830 1.00 92.19 169 LYS A O 1
ATOM 1344 N N . THR A 1 170 ? -34.869 12.377 36.929 1.00 90.06 170 THR A N 1
ATOM 1345 C CA . THR A 1 170 ? -34.713 13.676 37.617 1.00 90.06 170 THR A CA 1
ATOM 1346 C C . THR A 1 170 ? -36.024 14.156 38.237 1.00 90.06 170 THR A C 1
ATOM 1348 O O . THR A 1 170 ? -36.018 14.656 39.361 1.00 90.06 170 THR A O 1
ATOM 1351 N N . GLU A 1 171 ? -37.166 13.901 37.596 1.00 95.25 171 GLU A N 1
ATOM 1352 C CA . GLU A 1 171 ? -38.478 14.123 38.204 1.00 95.25 171 GLU A CA 1
ATOM 1353 C C . GLU A 1 171 ? -38.741 13.201 39.404 1.00 95.25 171 GLU A C 1
ATOM 1355 O O . GLU A 1 171 ? -39.304 13.642 40.406 1.00 95.25 171 GLU A O 1
ATOM 1360 N N . GLN A 1 172 ? -38.347 11.923 39.339 1.00 94.69 172 GLN A N 1
ATOM 1361 C CA . GLN A 1 172 ? -38.470 10.999 40.472 1.00 94.69 172 GLN A CA 1
ATOM 1362 C C . GLN A 1 172 ? -37.599 11.445 41.653 1.00 94.69 172 GLN A C 1
ATOM 1364 O O . GLN A 1 172 ? -38.070 11.428 42.789 1.00 94.69 172 GLN A O 1
ATOM 1369 N N . ILE A 1 173 ? -36.373 11.904 41.391 1.00 89.69 173 ILE A N 1
ATOM 1370 C CA . ILE A 1 173 ? -35.483 12.495 42.396 1.00 89.69 173 ILE A CA 1
ATOM 1371 C C . ILE A 1 173 ? -36.127 13.751 42.996 1.00 89.69 173 ILE A C 1
ATOM 1373 O O . ILE A 1 173 ? -36.175 13.863 44.216 1.00 89.69 173 ILE A O 1
ATOM 1377 N N . GLY A 1 174 ? -36.709 14.642 42.186 1.00 92.38 174 GLY A N 1
ATOM 1378 C CA . GLY A 1 174 ? -37.447 15.812 42.681 1.00 92.38 174 GLY A CA 1
ATOM 1379 C C . GLY A 1 174 ? -38.657 15.442 43.551 1.00 92.38 174 GLY A C 1
ATOM 1380 O O . GLY A 1 174 ? -38.865 16.026 44.615 1.00 92.38 174 GLY A O 1
ATOM 1381 N N . ARG A 1 175 ? -39.426 14.413 43.161 1.00 95.38 175 ARG A N 1
ATOM 1382 C CA . ARG A 1 175 ? -40.529 13.864 43.973 1.00 95.38 175 ARG A CA 1
ATOM 1383 C C . ARG A 1 175 ? -40.026 13.322 45.318 1.00 95.38 175 ARG A C 1
ATOM 1385 O O . ARG A 1 175 ? -40.626 13.625 46.346 1.00 95.38 175 ARG A O 1
ATOM 1392 N N . LEU A 1 176 ? -38.911 12.588 45.335 1.00 93.19 176 LEU A N 1
ATOM 1393 C CA . LEU A 1 176 ? -38.295 12.068 46.564 1.00 93.19 176 LEU A CA 1
ATOM 1394 C C . LEU A 1 176 ? -37.705 13.182 47.444 1.00 93.19 176 LEU A C 1
ATOM 1396 O O . LEU A 1 176 ? -37.911 13.167 48.654 1.00 93.19 176 LEU A O 1
ATOM 1400 N N . GLN A 1 177 ? -37.046 14.185 46.860 1.00 91.56 177 GLN A N 1
ATOM 1401 C CA . GLN A 1 177 ? -36.541 15.357 47.584 1.00 91.56 177 GLN A CA 1
ATOM 1402 C C . GLN A 1 177 ? -37.675 16.135 48.263 1.00 91.56 177 GLN A C 1
ATOM 1404 O O . GLN A 1 177 ? -37.525 16.545 49.410 1.00 91.56 177 GLN A O 1
ATOM 1409 N N . ASN A 1 178 ? -38.837 16.272 47.618 1.00 95.19 178 ASN A N 1
ATOM 1410 C CA . ASN A 1 178 ? -40.014 16.881 48.243 1.00 95.19 178 ASN A CA 1
ATOM 1411 C C . ASN A 1 178 ? -40.532 16.068 49.445 1.00 95.19 178 ASN A C 1
ATOM 1413 O O . ASN A 1 178 ? -40.902 16.660 50.458 1.00 95.19 178 ASN A O 1
ATOM 1417 N N . VAL A 1 179 ? -40.501 14.729 49.381 1.00 95.94 179 VAL A N 1
ATOM 1418 C CA . VAL A 1 179 ? -40.835 13.865 50.532 1.00 95.94 179 VAL A CA 1
ATOM 1419 C C . VAL A 1 179 ? -39.816 14.034 51.662 1.00 95.94 179 VAL A C 1
ATOM 1421 O O . VAL A 1 179 ? -40.222 14.245 52.801 1.00 95.94 179 VAL A O 1
ATOM 1424 N N . VAL A 1 180 ? -38.513 14.026 51.361 1.00 93.25 180 VAL A N 1
ATOM 1425 C CA . VAL A 1 180 ? -37.443 14.241 52.356 1.00 93.25 180 VAL A CA 1
ATOM 1426 C C . VAL A 1 180 ? -37.555 15.623 53.006 1.00 93.25 180 VAL A C 1
ATOM 1428 O O . VAL A 1 180 ? -37.442 15.733 54.223 1.00 93.25 180 VAL A O 1
ATOM 1431 N N . ASN A 1 181 ? -37.853 16.672 52.234 1.00 93.75 181 ASN A N 1
ATOM 1432 C CA . ASN A 1 181 ? -38.085 18.019 52.760 1.00 93.75 181 ASN A CA 1
ATOM 1433 C C . ASN A 1 181 ? -39.323 18.072 53.674 1.00 93.75 181 ASN A C 1
ATOM 1435 O O . ASN A 1 181 ? -39.274 18.699 54.730 1.00 93.75 181 ASN A O 1
ATOM 1439 N N . SER A 1 182 ? -40.409 17.378 53.313 1.00 94.44 182 SER A N 1
ATOM 1440 C CA . SER A 1 182 ? -41.611 17.273 54.153 1.00 94.44 182 SER A CA 1
ATOM 1441 C C . SER A 1 182 ? -41.354 16.491 55.446 1.00 94.44 182 SER A C 1
ATOM 1443 O O . SER A 1 182 ? -41.843 16.883 56.505 1.00 94.44 182 SER A O 1
ATOM 1445 N N . GLN A 1 183 ? -40.585 15.400 55.378 1.00 93.31 183 GLN A N 1
ATOM 1446 C CA . GLN A 1 183 ? -40.184 14.616 56.548 1.00 93.31 183 GLN A CA 1
ATOM 1447 C C . GLN A 1 183 ? -39.268 15.429 57.462 1.00 93.31 183 GLN A C 1
ATOM 1449 O O . GLN A 1 183 ? -39.520 15.491 58.665 1.00 93.31 183 GLN A O 1
ATOM 1454 N N . LYS A 1 184 ? -38.271 16.123 56.898 1.00 94.12 184 LYS A N 1
ATOM 1455 C CA . LYS A 1 184 ? -37.402 17.027 57.653 1.00 94.12 184 LYS A CA 1
ATOM 1456 C C . LYS A 1 184 ? -38.218 18.104 58.365 1.00 94.12 184 LYS A C 1
ATOM 1458 O O . LYS A 1 184 ? -38.087 18.226 59.572 1.00 94.12 184 LYS A O 1
ATOM 1463 N N . TRP A 1 185 ? -39.111 18.807 57.664 1.00 95.25 185 TRP A N 1
ATOM 1464 C CA . TRP A 1 185 ? -39.966 19.825 58.285 1.00 95.25 185 TRP A CA 1
ATOM 1465 C C . TRP A 1 185 ? -40.809 19.259 59.440 1.00 95.25 185 TRP A C 1
ATOM 1467 O O . TRP A 1 185 ? -40.944 19.904 60.476 1.00 95.25 185 TRP A O 1
ATOM 1477 N N . SER A 1 186 ? -41.327 18.030 59.310 1.00 93.12 186 SER A N 1
ATOM 1478 C CA . SER A 1 186 ? -42.045 17.373 60.411 1.00 93.12 186 SER A CA 1
ATOM 1479 C C . SER A 1 186 ? -41.141 16.988 61.592 1.00 93.12 186 SER A C 1
ATOM 1481 O O . SER A 1 186 ? -41.586 17.045 62.734 1.00 93.12 186 SER A O 1
ATOM 1483 N N . LEU A 1 187 ? -39.871 16.650 61.343 1.00 94.06 187 LEU A N 1
ATOM 1484 C CA . LEU A 1 187 ? -38.887 16.335 62.382 1.00 94.06 187 LEU A CA 1
ATOM 1485 C C . LEU A 1 187 ? -38.392 17.600 63.093 1.00 94.06 187 LEU A C 1
ATOM 1487 O O . LEU A 1 187 ? -38.375 17.617 64.321 1.00 94.06 187 LEU A O 1
ATOM 1491 N N . ASP A 1 188 ? -38.089 18.662 62.342 1.00 93.69 188 ASP A N 1
ATOM 1492 C CA . ASP A 1 188 ? -37.796 19.999 62.869 1.00 93.69 188 ASP A CA 1
ATOM 1493 C C . ASP A 1 188 ? -38.962 20.452 63.782 1.00 93.69 188 ASP A C 1
ATOM 1495 O O . ASP A 1 188 ? -38.750 20.862 64.922 1.00 93.69 188 ASP A O 1
ATOM 1499 N N . ARG A 1 189 ? -40.218 20.245 63.348 1.00 93.38 189 ARG A N 1
ATOM 1500 C CA . ARG A 1 189 ? -41.421 20.561 64.138 1.00 93.38 189 ARG A CA 1
ATOM 1501 C C . ARG A 1 189 ? -41.595 19.690 65.390 1.00 93.38 189 ARG A C 1
ATOM 1503 O O . ARG A 1 189 ? -42.067 20.183 66.411 1.00 93.38 189 ARG A O 1
ATOM 1510 N N . CYS A 1 190 ? -41.221 18.412 65.345 1.00 91.06 190 CYS A N 1
ATOM 1511 C CA . CYS A 1 190 ? -41.176 17.563 66.540 1.00 91.06 190 CYS A CA 1
ATOM 1512 C C . CYS A 1 190 ? -40.065 17.995 67.511 1.00 91.06 190 CYS A C 1
ATOM 1514 O O . CYS A 1 190 ? -40.237 17.866 68.723 1.00 91.06 190 CYS A O 1
ATOM 1516 N N . GLN A 1 191 ? -38.952 18.530 67.002 1.00 92.12 191 GLN A N 1
ATOM 1517 C CA . GLN A 1 191 ? -37.868 19.067 67.820 1.00 92.12 191 GLN A CA 1
ATOM 1518 C C . GLN A 1 191 ? -38.264 20.390 68.496 1.00 92.12 191 GLN A C 1
ATOM 1520 O O . GLN A 1 191 ? -37.970 20.548 69.680 1.00 92.12 191 GLN A O 1
ATOM 1525 N N . ASP A 1 192 ? -39.000 21.281 67.814 1.00 93.94 192 ASP A N 1
ATOM 1526 C CA . ASP A 1 192 ? -39.643 22.452 68.441 1.00 93.94 192 ASP A CA 1
ATOM 1527 C C . ASP A 1 192 ? -40.493 22.024 69.649 1.00 93.94 192 ASP A C 1
ATOM 1529 O O . ASP A 1 192 ? -40.287 22.504 70.761 1.00 93.94 192 ASP A O 1
ATOM 1533 N N . ILE A 1 193 ? -41.406 21.066 69.445 1.00 93.44 193 ILE A N 1
ATOM 1534 C CA . ILE A 1 193 ? -42.319 20.569 70.487 1.00 93.44 193 ILE A CA 1
ATOM 1535 C C . ILE A 1 193 ? -41.542 19.918 71.643 1.00 93.44 193 ILE A C 1
ATOM 1537 O O . ILE A 1 193 ? -41.901 20.092 72.805 1.00 93.44 193 ILE A O 1
ATOM 1541 N N . ALA A 1 194 ? -40.450 19.199 71.364 1.00 90.69 194 ALA A N 1
ATOM 1542 C CA . ALA A 1 194 ? -39.595 18.637 72.409 1.00 90.69 194 ALA A CA 1
ATOM 1543 C C . ALA A 1 194 ? -38.899 19.730 73.247 1.00 90.69 194 ALA A C 1
ATOM 1545 O O . ALA A 1 194 ? -38.790 19.587 74.466 1.00 90.69 194 ALA A O 1
ATOM 1546 N N . MET A 1 195 ? -38.477 20.837 72.624 1.00 94.00 195 MET A N 1
ATOM 1547 C CA . MET A 1 195 ? -37.937 22.001 73.338 1.00 94.00 195 MET A CA 1
ATOM 1548 C C . MET A 1 195 ? -39.022 22.738 74.136 1.00 94.00 195 MET A C 1
ATOM 1550 O O . MET A 1 195 ? -38.771 23.115 75.276 1.00 94.00 195 MET A O 1
ATOM 1554 N N . GLU A 1 196 ? -40.237 22.891 73.597 1.00 94.25 196 GLU A N 1
ATOM 1555 C CA . GLU A 1 196 ? -41.394 23.425 74.335 1.00 94.25 196 GLU A CA 1
ATOM 1556 C C . GLU A 1 196 ? -41.714 22.568 75.576 1.00 94.25 196 GLU A C 1
ATOM 1558 O O . GLU A 1 196 ? -41.930 23.111 76.659 1.00 94.25 196 GLU A O 1
ATOM 1563 N N . VAL A 1 197 ? -41.667 21.235 75.463 1.00 94.12 197 VAL A N 1
ATOM 1564 C CA . VAL A 1 197 ? -41.900 20.305 76.583 1.00 94.12 197 VAL A CA 1
ATOM 1565 C C . VAL A 1 197 ? -40.791 20.363 77.636 1.00 94.12 197 VAL A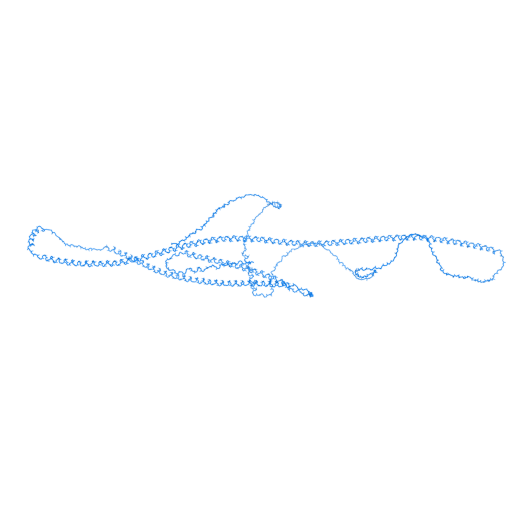 C 1
ATOM 1567 O O . VAL A 1 197 ? -41.102 20.386 78.826 1.00 94.12 197 VAL A O 1
ATOM 1570 N N . GLU A 1 198 ? -39.512 20.421 77.252 1.00 92.88 198 GLU A N 1
ATOM 1571 C CA . GLU A 1 198 ? -38.417 20.589 78.221 1.00 92.88 198 GLU A CA 1
ATOM 1572 C C . GLU A 1 198 ? -38.430 21.982 78.880 1.00 92.88 198 GLU A C 1
ATOM 1574 O O . GLU A 1 198 ? -38.174 22.085 80.082 1.00 92.88 198 GLU A O 1
ATOM 1579 N N . ASN A 1 199 ? -38.835 23.034 78.159 1.00 92.75 199 ASN A N 1
ATOM 1580 C CA . ASN A 1 199 ? -39.067 24.361 78.738 1.00 92.75 199 ASN A CA 1
ATOM 1581 C C . ASN A 1 199 ? -4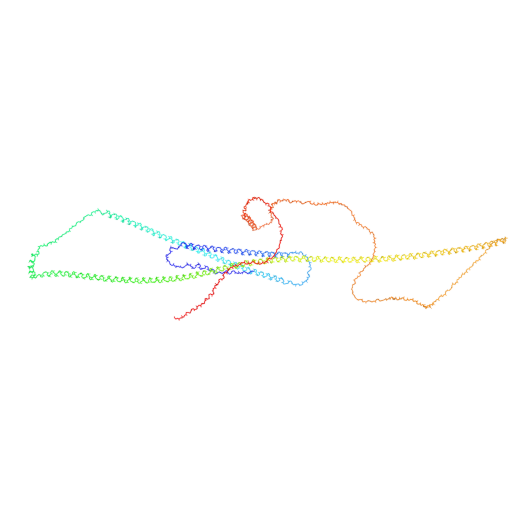0.201 24.317 79.778 1.00 92.75 199 ASN A C 1
ATOM 1583 O O . ASN A 1 199 ? -39.969 24.667 80.935 1.00 92.75 199 ASN A O 1
ATOM 1587 N N . LEU A 1 200 ? -41.379 23.788 79.426 1.00 93.06 200 LEU A N 1
ATOM 1588 C CA . LEU A 1 200 ? -42.509 23.605 80.352 1.00 93.06 200 LEU A CA 1
ATOM 1589 C C . LEU A 1 200 ? -42.139 22.736 81.564 1.00 93.06 200 LEU A C 1
ATOM 1591 O O . LEU A 1 200 ? -42.533 23.026 82.690 1.00 93.06 200 LEU A O 1
ATOM 1595 N N . LYS A 1 201 ? -41.344 21.684 81.367 1.00 91.94 201 LYS A N 1
ATOM 1596 C CA . LYS A 1 201 ? -40.811 20.834 82.441 1.00 91.94 201 LYS A CA 1
ATOM 1597 C C . LYS A 1 201 ? -39.840 21.594 83.347 1.00 91.94 201 LYS A C 1
ATOM 1599 O O . LYS A 1 201 ? -39.862 21.381 84.559 1.00 91.94 201 LYS A O 1
ATOM 1604 N N . SER A 1 202 ? -39.029 22.502 82.802 1.00 89.62 202 SER A N 1
ATOM 1605 C CA . SER A 1 202 ? -38.182 23.395 83.600 1.00 89.62 202 SER A CA 1
ATOM 1606 C C . SER A 1 202 ? -39.008 24.436 84.367 1.00 89.62 202 SER A C 1
ATOM 1608 O O . SER A 1 202 ? -38.736 24.670 85.540 1.00 89.62 202 SER A O 1
ATOM 1610 N N . GLU A 1 203 ? -40.075 24.982 83.774 1.00 89.81 203 GLU A N 1
ATOM 1611 C CA . GLU A 1 203 ? -41.029 25.874 84.441 1.00 89.81 203 GLU A CA 1
ATOM 1612 C C . GLU A 1 203 ? -41.761 25.155 85.580 1.00 89.81 203 GLU A C 1
ATOM 1614 O O . GLU A 1 203 ? -41.761 25.650 86.702 1.00 89.81 203 GLU A O 1
ATOM 1619 N N . ILE A 1 204 ? -42.302 23.955 85.344 1.00 86.81 204 ILE A N 1
ATOM 1620 C CA . ILE A 1 204 ? -42.945 23.120 86.373 1.00 86.81 204 ILE A CA 1
ATOM 1621 C C . ILE A 1 204 ? -41.949 22.757 87.483 1.00 86.81 204 ILE A C 1
ATOM 1623 O O . ILE A 1 204 ? -42.294 22.835 88.660 1.00 86.81 204 ILE A O 1
ATOM 1627 N N . SER A 1 205 ? -40.703 22.418 87.140 1.00 84.44 205 SER A N 1
ATOM 1628 C CA . SER A 1 205 ? -39.635 22.186 88.121 1.00 84.44 205 SER A CA 1
ATOM 1629 C C . SER A 1 205 ? -39.346 23.445 88.948 1.00 84.44 205 SER A C 1
ATOM 1631 O O . SER A 1 205 ? -39.236 23.369 90.171 1.00 84.44 205 SER A O 1
ATOM 1633 N N . ASN A 1 206 ? -39.299 24.622 88.322 1.00 81.38 206 ASN A N 1
ATOM 1634 C CA . ASN A 1 206 ? -39.130 25.896 89.020 1.00 81.38 206 ASN A CA 1
ATOM 1635 C C . ASN A 1 206 ? -40.338 26.217 89.918 1.00 81.38 206 ASN A C 1
ATOM 1637 O O . ASN A 1 206 ? -40.142 26.650 91.049 1.00 81.38 206 ASN A O 1
ATOM 1641 N N . PHE A 1 207 ? -41.572 25.951 89.478 1.00 78.00 207 PHE A N 1
ATOM 1642 C CA . PHE A 1 207 ? -42.769 26.083 90.314 1.00 78.00 207 PHE A CA 1
ATOM 1643 C C . PHE A 1 207 ? -42.719 25.148 91.525 1.00 78.00 207 PHE A C 1
ATOM 1645 O O . PHE A 1 207 ? -42.913 25.612 92.645 1.00 78.00 207 PHE A O 1
ATOM 1652 N N . LEU A 1 208 ? -42.416 23.860 91.338 1.00 74.75 208 LEU A N 1
ATOM 1653 C CA . LEU A 1 208 ? -42.337 22.884 92.432 1.00 74.75 208 LEU A CA 1
ATOM 1654 C C . LEU A 1 208 ? -41.233 23.240 93.439 1.00 74.75 208 LEU A C 1
ATOM 1656 O O . LEU A 1 208 ? -41.483 23.237 94.643 1.00 74.75 208 LEU A O 1
ATOM 1660 N N . ASN A 1 209 ? -40.043 23.615 92.962 1.00 65.69 209 ASN A N 1
ATOM 1661 C CA . ASN A 1 209 ? -38.927 23.995 93.833 1.00 65.69 209 ASN A CA 1
ATOM 1662 C C . ASN A 1 209 ? -39.167 25.332 94.563 1.00 65.69 209 ASN A C 1
ATOM 1664 O O . ASN A 1 209 ? -38.765 25.462 95.716 1.00 65.69 209 ASN A O 1
ATOM 1668 N N . ASN A 1 210 ? -39.870 26.292 93.948 1.00 53.62 210 ASN A N 1
ATOM 1669 C CA . ASN A 1 210 ? -40.226 27.567 94.588 1.00 53.62 210 ASN A CA 1
ATOM 1670 C C . ASN A 1 210 ? -41.483 27.486 95.480 1.00 53.62 210 ASN A C 1
ATOM 1672 O O . ASN A 1 210 ? -41.703 28.384 96.287 1.00 53.62 210 ASN A O 1
ATOM 1676 N N . SER A 1 211 ? -42.306 26.436 95.361 1.00 50.22 211 SER A N 1
ATOM 1677 C CA . SER A 1 211 ? -43.524 26.256 96.178 1.00 50.22 211 SER A CA 1
ATOM 1678 C C . SER A 1 211 ? -43.260 25.587 97.531 1.00 50.22 211 SER A C 1
ATOM 1680 O O . SER A 1 211 ? -44.142 25.548 98.384 1.00 50.22 211 SER A O 1
ATOM 1682 N N . ASN A 1 212 ? -42.061 25.044 97.752 1.00 48.44 212 ASN A N 1
ATOM 1683 C CA . ASN A 1 212 ? -41.754 24.184 98.895 1.00 48.44 212 ASN A CA 1
ATOM 1684 C C . ASN A 1 212 ? -41.386 24.990 100.165 1.00 48.44 212 ASN A C 1
ATOM 1686 O O . ASN A 1 212 ? -40.362 24.744 100.802 1.00 48.44 212 ASN A O 1
ATOM 1690 N N . SER A 1 213 ? -42.151 26.045 100.474 1.00 51.47 213 SER A N 1
ATOM 1691 C CA . SER A 1 213 ? -41.833 27.026 101.532 1.00 51.47 213 SER A CA 1
ATOM 1692 C C . SER A 1 213 ? -43.055 27.685 102.199 1.00 51.47 213 SER A C 1
ATOM 1694 O O . SER A 1 213 ? -42.915 28.761 102.776 1.00 51.47 213 SER A O 1
ATOM 1696 N N . ASP A 1 214 ? -44.232 27.049 102.184 1.00 45.16 214 ASP A N 1
ATOM 1697 C CA . ASP A 1 214 ? -45.361 27.464 103.033 1.00 45.16 214 ASP A CA 1
ATOM 1698 C C . ASP A 1 214 ? -46.186 26.260 103.537 1.00 45.16 214 ASP A C 1
ATOM 1700 O O . ASP A 1 214 ? -46.497 25.360 102.765 1.00 45.16 214 ASP A O 1
ATOM 1704 N N . SER A 1 215 ? -46.533 26.310 104.829 1.00 41.28 215 SER A N 1
ATOM 1705 C CA . SER A 1 215 ? -47.549 25.552 105.582 1.00 41.28 215 SER A CA 1
ATOM 1706 C C . SER A 1 215 ? -47.567 24.001 105.539 1.00 41.28 215 SER A C 1
ATOM 1708 O O . SER A 1 215 ? -47.422 23.359 104.511 1.00 41.28 215 SER A O 1
ATOM 1710 N N . GLY A 1 216 ? -47.829 23.286 106.641 1.00 39.84 216 GLY A N 1
ATOM 1711 C CA . GLY A 1 216 ? -48.059 23.727 108.024 1.00 39.84 216 GLY A CA 1
ATOM 1712 C C . GLY A 1 216 ? -49.227 23.001 108.706 1.00 39.84 216 GLY A C 1
ATOM 1713 O O . GLY A 1 216 ? -50.371 23.286 108.387 1.00 39.84 216 GLY A O 1
ATOM 1714 N N . MET A 1 217 ? -48.913 22.161 109.704 1.00 39.31 217 MET A N 1
ATOM 1715 C CA . MET A 1 217 ? -49.825 21.478 110.652 1.00 39.31 217 MET A CA 1
ATOM 1716 C C . MET A 1 217 ? -50.870 20.489 110.092 1.00 39.31 217 MET A C 1
ATOM 1718 O O . MET A 1 217 ? -51.629 20.805 109.189 1.00 39.31 217 MET A O 1
ATOM 1722 N N . TRP A 1 218 ? -50.974 19.322 110.740 1.00 44.16 218 TRP A N 1
ATOM 1723 C CA . TRP A 1 218 ? -52.134 18.913 111.560 1.00 44.16 218 TRP A CA 1
ATOM 1724 C C . TRP A 1 218 ? -51.645 17.901 112.623 1.00 44.16 218 TRP A C 1
ATOM 1726 O O . TRP A 1 218 ? -50.699 17.155 112.373 1.00 44.16 218 TRP A O 1
ATOM 1736 N N . GLU A 1 219 ? -52.230 17.920 113.824 1.00 38.22 219 GLU A N 1
ATOM 1737 C CA . GLU A 1 219 ? -51.831 17.096 114.988 1.00 38.22 219 GLU A CA 1
ATOM 1738 C C . GLU A 1 219 ? -52.701 15.811 115.102 1.00 38.22 219 GLU A C 1
ATOM 1740 O O . GLU A 1 219 ? -53.785 15.762 114.527 1.00 38.22 219 GLU A O 1
ATOM 1745 N N . ARG A 1 220 ? -52.158 14.657 115.539 1.00 35.00 220 ARG A N 1
ATOM 1746 C CA . ARG A 1 220 ? -52.146 14.052 116.908 1.00 35.00 220 ARG A CA 1
ATOM 1747 C C . ARG A 1 220 ? -53.531 13.754 117.522 1.00 35.00 220 ARG A C 1
ATOM 1749 O O . ARG A 1 220 ? -54.319 14.676 117.639 1.00 35.00 220 ARG A O 1
ATOM 1756 N N . GLU A 1 221 ? -53.726 12.505 117.990 1.00 38.22 221 GLU A N 1
ATOM 1757 C CA . GLU A 1 221 ? -54.342 12.035 119.275 1.00 38.22 221 GLU A CA 1
ATOM 1758 C C . GLU A 1 221 ? -54.738 10.528 119.151 1.00 38.22 221 GLU A C 1
ATOM 1760 O O . GLU A 1 221 ? -55.156 10.108 118.077 1.00 38.22 221 GLU A O 1
ATOM 1765 N N . GLU A 1 222 ? -54.309 9.595 120.030 1.00 35.19 222 GLU A N 1
ATOM 1766 C CA . GLU A 1 222 ? -54.776 9.244 121.410 1.00 35.19 222 GLU A CA 1
ATOM 1767 C C . GLU A 1 222 ? -56.072 8.378 121.434 1.00 35.19 222 GLU A C 1
ATOM 1769 O O . GLU A 1 222 ? -56.805 8.383 120.453 1.00 35.19 222 GLU A O 1
ATOM 1774 N N . SER A 1 223 ? -56.468 7.567 122.440 1.00 37.16 223 SER A N 1
ATOM 1775 C CA . SER A 1 223 ? -55.927 7.026 123.727 1.00 37.16 223 SER A CA 1
ATOM 1776 C C . SER A 1 223 ? -56.875 5.859 124.189 1.00 37.16 223 SER A C 1
ATOM 1778 O O . SER A 1 223 ? -57.890 5.655 123.528 1.00 37.16 223 SER A O 1
ATOM 1780 N N . LEU A 1 224 ? -56.734 5.020 125.242 1.00 37.34 224 LEU A N 1
ATOM 1781 C CA . LEU A 1 224 ? -55.810 4.806 126.388 1.00 37.34 224 LEU A CA 1
ATOM 1782 C C . LEU A 1 224 ? -56.032 3.364 126.983 1.00 37.34 224 LEU A C 1
ATOM 1784 O O . LEU A 1 224 ? -56.792 2.585 126.416 1.00 37.34 224 LEU A O 1
ATOM 1788 N N . ALA A 1 225 ? -55.486 3.086 128.187 1.00 35.22 225 ALA A N 1
ATOM 1789 C CA . ALA A 1 225 ? -55.871 2.055 129.192 1.00 35.22 225 ALA A CA 1
ATOM 1790 C C . ALA A 1 225 ? -55.346 0.594 129.063 1.00 35.22 225 ALA A C 1
ATOM 1792 O O . ALA A 1 225 ? -55.218 0.054 127.972 1.00 35.22 225 ALA A O 1
ATOM 1793 N N . GLY A 1 226 ? -55.063 -0.120 130.171 1.00 36.38 226 GLY A N 1
ATOM 1794 C CA . GLY A 1 226 ? -55.055 0.308 131.589 1.00 36.38 226 GLY A CA 1
ATOM 1795 C C . GLY A 1 226 ? -54.775 -0.829 132.601 1.00 36.38 226 GLY A C 1
ATOM 1796 O O . GLY A 1 226 ? -55.190 -1.962 132.387 1.00 36.38 226 GLY A O 1
ATOM 1797 N N . GLU A 1 227 ? -54.061 -0.509 133.687 1.00 35.62 227 GLU A N 1
ATOM 1798 C CA . GLU A 1 227 ? -53.502 -1.387 134.746 1.00 35.62 227 GLU A CA 1
ATOM 1799 C C . GLU A 1 227 ? -54.510 -2.366 135.411 1.00 35.62 227 GLU A C 1
ATOM 1801 O O . GLU A 1 227 ? -55.686 -2.057 135.577 1.00 35.62 227 GLU A O 1
ATOM 1806 N N . LEU A 1 228 ? -54.150 -3.625 135.715 1.00 47.88 228 LEU A N 1
ATOM 1807 C CA . LEU A 1 228 ? -53.325 -4.099 136.853 1.00 47.88 228 LEU A CA 1
ATOM 1808 C C . LEU A 1 228 ? -53.791 -3.595 138.241 1.00 47.88 228 LEU A C 1
ATOM 1810 O O . LEU A 1 228 ? -53.614 -2.433 138.583 1.00 47.88 228 LEU A O 1
ATOM 1814 N N . GLY A 1 229 ? -54.320 -4.499 139.085 1.00 38.12 229 GLY A N 1
ATOM 1815 C CA . GLY A 1 229 ? -54.609 -4.179 140.499 1.00 38.12 229 GLY A CA 1
ATOM 1816 C C . GLY A 1 229 ? -55.556 -5.110 141.282 1.00 38.12 229 GLY A C 1
ATOM 1817 O O . GLY A 1 229 ? -55.535 -5.091 142.509 1.00 38.12 229 GLY A O 1
ATOM 1818 N N . GLY A 1 230 ? -56.383 -5.936 140.624 1.00 43.06 230 GLY A N 1
ATOM 1819 C CA . GLY A 1 230 ? -57.457 -6.702 141.298 1.00 43.06 230 GLY A CA 1
ATOM 1820 C C . GLY A 1 230 ? -57.186 -8.186 141.609 1.00 43.06 230 GLY A C 1
ATOM 1821 O O . GLY A 1 230 ? -58.029 -8.860 142.206 1.00 43.06 230 GLY A O 1
ATOM 1822 N N . GLU A 1 231 ? -56.053 -8.736 141.178 1.00 45.81 231 GLU A N 1
ATOM 1823 C CA . GLU A 1 231 ? -55.967 -10.164 140.823 1.00 45.81 231 GLU A CA 1
ATOM 1824 C C . GLU A 1 231 ? -56.018 -11.151 142.008 1.00 45.81 231 GLU A C 1
ATOM 1826 O O . GLU A 1 231 ? -56.572 -12.241 141.864 1.00 45.81 231 GLU A O 1
ATOM 1831 N N . LEU A 1 232 ? -55.555 -10.784 143.211 1.00 46.47 232 LEU A N 1
ATOM 1832 C CA . LEU A 1 232 ? -55.573 -11.710 144.361 1.00 46.47 232 LEU A CA 1
ATOM 1833 C C . LEU A 1 232 ? -56.927 -11.802 145.087 1.00 46.47 232 LEU A C 1
ATOM 1835 O O . LEU A 1 232 ? -57.253 -12.865 145.615 1.00 46.47 232 LEU A O 1
ATOM 1839 N N . GLN A 1 233 ? -57.756 -10.751 145.083 1.00 49.16 233 GLN A N 1
ATOM 1840 C CA . GLN A 1 233 ? -59.159 -10.897 145.507 1.00 49.16 233 GLN A CA 1
ATOM 1841 C C . GLN A 1 233 ? -60.006 -11.552 144.408 1.00 49.16 233 GLN A C 1
ATOM 1843 O O . GLN A 1 233 ? -60.971 -12.259 144.714 1.00 49.16 233 GLN A O 1
ATOM 1848 N N . HIS A 1 234 ? -59.608 -11.394 143.140 1.00 51.00 234 HIS A N 1
ATOM 1849 C CA . HIS A 1 234 ? -60.263 -12.055 142.019 1.00 51.00 234 HIS A CA 1
ATOM 1850 C C . HIS A 1 234 ? -60.206 -13.586 142.144 1.00 51.00 234 HIS A C 1
ATOM 1852 O O . HIS A 1 234 ? -61.253 -14.210 142.027 1.00 51.00 234 HIS A O 1
ATOM 1858 N N . ILE A 1 235 ? -59.061 -14.188 142.492 1.00 54.44 235 ILE A N 1
ATOM 1859 C CA . ILE A 1 235 ? -58.911 -15.657 142.631 1.00 54.44 235 ILE A CA 1
ATOM 1860 C C . ILE A 1 235 ? -59.857 -16.259 143.692 1.00 54.44 235 ILE A C 1
ATOM 1862 O O . ILE A 1 235 ? -60.480 -17.296 143.458 1.00 54.44 235 ILE A O 1
ATOM 1866 N N . SER A 1 236 ? -60.039 -15.596 144.839 1.00 52.34 236 SER A N 1
ATOM 1867 C CA . SER A 1 236 ? -60.993 -16.050 145.869 1.00 52.34 236 SER A CA 1
ATOM 1868 C C . SER A 1 236 ? -62.447 -15.971 145.372 1.00 52.34 236 SER A C 1
ATOM 1870 O O . SER A 1 236 ? -63.220 -16.923 145.499 1.00 52.34 236 SER A O 1
ATOM 1872 N N . GLY A 1 237 ? -62.801 -14.869 144.698 1.00 57.28 237 GLY A N 1
ATOM 1873 C CA . GLY A 1 237 ? -64.100 -14.716 144.039 1.00 57.28 237 GLY A CA 1
ATOM 1874 C C . GLY A 1 237 ? -64.315 -15.677 142.861 1.00 57.28 237 GLY A C 1
ATOM 1875 O O . GLY A 1 237 ? -65.446 -16.090 142.616 1.00 57.28 237 GLY A O 1
ATOM 1876 N N . GLN A 1 238 ? -63.254 -16.068 142.151 1.00 53.66 238 GLN A N 1
ATOM 1877 C CA . GLN A 1 238 ? -63.284 -17.046 141.063 1.00 53.66 238 GLN A CA 1
ATOM 1878 C C . GLN A 1 238 ? -63.561 -18.458 141.582 1.00 53.66 238 GLN A C 1
ATOM 1880 O O . GLN A 1 238 ? -64.323 -19.171 140.946 1.00 53.66 238 GLN A O 1
ATOM 1885 N N . LEU A 1 239 ? -63.021 -18.865 142.736 1.00 55.34 239 LEU A N 1
ATOM 1886 C CA . LEU A 1 239 ? -63.301 -20.189 143.313 1.00 55.34 239 LEU A CA 1
ATOM 1887 C C . LEU A 1 239 ? -64.757 -20.334 143.788 1.00 55.34 239 LEU A C 1
ATOM 1889 O O . LEU A 1 239 ? -65.355 -21.398 143.623 1.00 55.34 239 LEU A O 1
ATOM 1893 N N . LEU A 1 240 ? -65.363 -19.260 144.303 1.00 55.34 240 LEU A N 1
ATOM 1894 C CA . LEU A 1 240 ? -66.802 -19.227 144.592 1.00 55.34 240 LEU A CA 1
ATOM 1895 C C . LEU A 1 240 ? -67.648 -19.207 143.308 1.00 55.34 240 LEU A C 1
ATOM 1897 O O . LEU A 1 240 ? -68.567 -20.014 143.188 1.00 55.34 240 LEU A O 1
ATOM 1901 N N . ARG A 1 241 ? -67.284 -18.397 142.304 1.00 55.53 241 ARG A N 1
ATOM 1902 C CA . ARG A 1 241 ? -67.967 -18.403 140.995 1.00 55.53 241 ARG A CA 1
ATOM 1903 C C . ARG A 1 241 ? -67.802 -19.717 140.237 1.00 55.53 241 ARG A C 1
ATOM 1905 O O . ARG A 1 241 ? -68.728 -20.106 139.547 1.00 55.53 241 ARG A O 1
ATOM 1912 N N . LEU A 1 242 ? -66.689 -20.437 140.379 1.00 52.97 242 LEU A N 1
ATOM 1913 C CA . LEU A 1 242 ? -66.515 -21.787 139.829 1.00 52.97 242 LEU A CA 1
ATOM 1914 C C . LEU A 1 242 ? -67.520 -22.765 140.443 1.00 52.97 242 LEU A C 1
ATOM 1916 O O . LEU A 1 242 ? -68.047 -23.620 139.740 1.00 52.97 242 LEU A O 1
ATOM 1920 N N . ARG A 1 243 ? -67.845 -22.610 141.732 1.00 49.88 243 ARG A N 1
ATOM 1921 C CA . ARG A 1 243 ? -68.872 -23.418 142.401 1.00 49.88 243 ARG A CA 1
ATOM 1922 C C . ARG A 1 243 ? -70.293 -23.077 141.939 1.00 49.88 243 ARG A C 1
ATOM 1924 O O . ARG A 1 243 ? -71.143 -23.958 141.950 1.00 49.88 243 ARG A O 1
ATOM 1931 N N . GLU A 1 244 ? -70.543 -21.844 141.505 1.00 54.75 244 GLU A N 1
ATOM 1932 C CA . GLU A 1 244 ? -71.815 -21.436 140.890 1.00 54.75 244 GLU A CA 1
ATOM 1933 C C . GLU A 1 244 ? -71.889 -21.835 139.402 1.00 54.75 244 GLU A C 1
ATOM 1935 O O . GLU A 1 244 ? -72.909 -22.352 138.960 1.00 54.75 244 GLU A O 1
ATOM 1940 N N . LEU A 1 245 ? -70.794 -21.707 138.646 1.00 54.59 245 LEU A N 1
ATOM 1941 C CA . LEU A 1 245 ? -70.668 -22.106 137.234 1.00 54.59 245 LEU A CA 1
ATOM 1942 C C . LEU A 1 245 ? -70.717 -23.628 137.012 1.00 54.59 245 LEU A C 1
ATOM 1944 O O . LEU A 1 245 ? -71.044 -24.064 135.914 1.00 54.59 245 LEU A O 1
ATOM 1948 N N . LEU A 1 246 ? -70.398 -24.431 138.033 1.00 53.09 246 LEU A N 1
ATOM 1949 C CA . LEU A 1 246 ? -70.497 -25.899 138.003 1.00 53.09 246 LEU A CA 1
ATOM 1950 C C . LEU A 1 246 ? -71.838 -26.444 138.534 1.00 53.09 246 LEU A C 1
ATOM 1952 O O . LEU A 1 246 ? -72.025 -27.658 138.556 1.00 53.09 246 LEU A O 1
ATOM 1956 N N . VAL A 1 247 ? -72.749 -25.577 138.993 1.00 51.78 247 VAL A N 1
ATOM 1957 C CA . VAL A 1 247 ? -74.063 -25.965 139.555 1.00 51.78 247 VAL A CA 1
ATOM 1958 C C . VAL A 1 247 ? -75.227 -25.256 138.852 1.00 51.78 247 VAL A C 1
ATOM 1960 O O . VAL A 1 247 ? -76.336 -25.781 138.810 1.00 51.78 247 VAL A O 1
ATOM 1963 N N . GLY A 1 248 ? -74.996 -24.086 138.257 1.00 50.53 248 GLY A N 1
ATOM 1964 C CA . GLY A 1 248 ? -75.928 -23.467 137.328 1.00 50.53 248 GLY A CA 1
ATOM 1965 C C . GLY A 1 248 ? -75.800 -24.081 135.936 1.00 50.53 248 GLY A C 1
ATOM 1966 O O . GLY A 1 248 ? -74.831 -23.798 135.235 1.00 50.53 248 GLY A O 1
ATOM 1967 N N . ASP A 1 249 ? -76.814 -24.838 135.506 1.00 50.09 249 ASP A N 1
ATOM 1968 C CA . ASP A 1 249 ? -76.978 -25.336 134.131 1.00 50.09 249 ASP A CA 1
ATOM 1969 C C . ASP A 1 249 ? -77.218 -24.184 133.128 1.00 50.09 249 ASP A C 1
ATOM 1971 O O . ASP A 1 249 ? -78.284 -24.053 132.515 1.00 50.09 249 ASP A O 1
ATOM 1975 N N . CYS A 1 250 ? -76.214 -23.321 132.925 1.00 49.00 250 CYS A N 1
ATOM 1976 C CA . CYS A 1 250 ? -76.240 -22.265 131.916 1.00 49.00 250 CYS A CA 1
ATOM 1977 C C . CYS A 1 250 ? -76.034 -22.845 130.511 1.00 49.00 250 CYS A C 1
ATOM 1979 O O . CYS A 1 250 ? -75.071 -22.563 129.796 1.00 49.00 250 CYS A O 1
ATOM 1981 N N . THR A 1 251 ? -77.055 -23.572 130.063 1.00 54.34 251 THR A N 1
ATOM 1982 C CA . THR A 1 251 ? -77.321 -23.854 128.648 1.00 54.34 251 THR A CA 1
ATOM 1983 C C . THR A 1 251 ? -77.441 -22.572 127.807 1.00 54.34 251 THR A C 1
ATOM 1985 O O . THR A 1 251 ? -77.419 -22.653 126.583 1.00 54.34 251 THR A O 1
ATOM 1988 N N . CYS A 1 252 ? -77.514 -21.395 128.446 1.00 59.81 252 CYS A N 1
ATOM 1989 C CA . CYS A 1 252 ? -77.297 -20.077 127.853 1.00 59.81 252 CYS A CA 1
ATOM 1990 C C . CYS A 1 252 ? -75.921 -19.940 127.179 1.00 59.81 252 CYS A C 1
ATOM 1992 O O . CYS A 1 252 ? -75.867 -19.767 125.966 1.00 59.81 252 CYS A O 1
ATOM 1994 N N . GLY A 1 253 ? -74.813 -20.105 127.911 1.00 61.88 253 GLY A N 1
ATOM 1995 C CA . GLY A 1 253 ? -73.467 -19.903 127.358 1.00 61.88 253 GLY A CA 1
ATOM 1996 C C . GLY A 1 253 ? -73.151 -20.860 126.205 1.00 61.88 253 GLY A C 1
ATOM 1997 O O . GLY A 1 253 ? -72.614 -20.449 125.180 1.00 61.88 253 GLY A O 1
ATOM 1998 N N . LEU A 1 254 ? -73.584 -22.121 126.319 1.00 70.19 254 LEU A N 1
ATOM 1999 C CA . LEU A 1 254 ? -73.481 -23.105 125.235 1.00 70.19 254 LEU A CA 1
ATOM 2000 C C . LEU A 1 254 ? -74.362 -22.762 124.022 1.00 70.19 254 LEU A C 1
ATOM 2002 O O . LEU A 1 254 ? -74.024 -23.146 122.907 1.00 70.19 254 LEU A O 1
ATOM 2006 N N . ARG A 1 255 ? -75.480 -22.049 124.208 1.00 77.56 255 ARG A N 1
ATOM 2007 C CA . ARG A 1 255 ? -76.362 -21.605 123.118 1.00 77.56 255 ARG A CA 1
ATOM 2008 C C . ARG A 1 255 ? -75.774 -20.408 122.383 1.00 77.56 255 ARG A C 1
ATOM 2010 O O . ARG A 1 255 ? -75.745 -20.433 121.157 1.00 77.56 255 ARG A O 1
ATOM 2017 N N . ASP A 1 256 ? -75.264 -19.421 123.111 1.00 82.06 256 ASP A N 1
ATOM 2018 C CA . ASP A 1 256 ? -74.626 -18.240 122.525 1.00 82.06 256 ASP A CA 1
ATOM 2019 C C . ASP A 1 256 ? -73.340 -18.632 121.782 1.00 82.06 256 ASP A C 1
ATOM 2021 O O . ASP A 1 256 ? -73.107 -18.189 120.659 1.00 82.06 256 ASP A O 1
ATOM 2025 N N . GLU A 1 257 ? -72.548 -19.551 122.344 1.00 83.69 257 GLU A N 1
ATOM 2026 C CA . GLU A 1 257 ? -71.382 -20.108 121.656 1.00 83.69 257 GLU A CA 1
ATOM 2027 C C . GLU A 1 257 ? -71.784 -20.974 120.450 1.00 83.69 257 GLU A C 1
ATOM 2029 O O . GLU A 1 257 ? -71.140 -20.908 119.409 1.00 83.69 257 GLU A O 1
ATOM 2034 N N . ASN A 1 258 ? -72.898 -21.716 120.512 1.00 85.31 258 ASN A N 1
ATOM 2035 C CA . ASN A 1 258 ? -73.428 -22.427 119.343 1.00 85.31 258 ASN A CA 1
ATOM 2036 C C . ASN A 1 258 ? -73.901 -21.473 118.229 1.00 85.31 258 ASN A C 1
ATOM 2038 O O . ASN A 1 258 ? -73.799 -21.829 117.057 1.00 85.31 258 ASN A O 1
ATOM 2042 N N . VAL A 1 259 ? -74.385 -20.272 118.567 1.00 87.75 259 VAL A N 1
ATOM 2043 C CA . VAL A 1 259 ? -74.710 -19.216 117.591 1.00 87.75 259 VAL A CA 1
ATOM 2044 C C . VAL A 1 259 ? -73.436 -18.632 116.975 1.00 87.75 259 VAL A C 1
ATOM 2046 O O . VAL A 1 259 ? -73.357 -18.556 115.752 1.00 87.75 259 VAL A O 1
ATOM 2049 N N . LYS A 1 260 ? -72.403 -18.312 117.770 1.00 90.25 260 LYS A N 1
ATOM 2050 C CA . LYS A 1 260 ? -71.100 -17.869 117.229 1.00 90.25 260 LYS A CA 1
ATOM 2051 C C . LYS A 1 260 ? -70.465 -18.924 116.327 1.00 90.25 260 LYS A C 1
ATOM 2053 O O . LYS A 1 260 ? -70.030 -18.602 115.230 1.00 90.25 260 LYS A O 1
ATOM 2058 N N . LEU A 1 261 ? -70.447 -20.187 116.756 1.00 91.62 261 LEU A N 1
ATOM 2059 C CA . LEU A 1 261 ? -69.900 -21.297 115.974 1.00 91.62 261 LEU A CA 1
ATOM 2060 C C . LEU A 1 261 ? -70.697 -21.548 114.686 1.00 91.62 261 LEU A C 1
ATOM 2062 O O . LEU A 1 261 ? -70.101 -21.948 113.691 1.00 91.62 261 LEU A O 1
ATOM 2066 N N . LYS A 1 262 ? -72.012 -21.284 114.668 1.00 92.81 262 LYS A N 1
ATOM 2067 C CA . LYS A 1 262 ? -72.802 -21.267 113.425 1.00 92.81 262 LYS A CA 1
ATOM 2068 C C . LYS A 1 262 ? -72.384 -20.126 112.510 1.00 92.81 262 LYS A C 1
ATOM 2070 O O . LYS A 1 262 ? -72.056 -20.414 111.369 1.00 92.81 262 LYS A O 1
ATOM 2075 N N . GLN A 1 263 ? -72.307 -18.893 113.015 1.00 93.69 263 GLN A N 1
ATOM 2076 C CA . GLN A 1 263 ? -71.869 -17.740 112.221 1.00 93.69 263 GLN A CA 1
ATOM 2077 C C . GLN A 1 263 ? -70.478 -17.978 111.618 1.00 93.69 263 GLN A C 1
ATOM 2079 O O . GLN A 1 263 ? -70.318 -17.901 110.410 1.00 93.69 263 GLN A O 1
ATOM 2084 N N . ILE A 1 264 ? -69.505 -18.400 112.432 1.00 94.12 264 ILE A N 1
ATOM 2085 C CA . ILE A 1 264 ? -68.144 -18.731 111.981 1.00 94.12 264 ILE A CA 1
ATOM 2086 C C . ILE A 1 264 ? -68.160 -19.845 110.921 1.00 94.12 264 ILE A C 1
ATOM 2088 O O . ILE A 1 264 ? -67.403 -19.785 109.958 1.00 94.12 264 ILE A O 1
ATOM 2092 N N . ASN A 1 265 ? -69.014 -20.862 111.062 1.00 92.62 265 ASN A N 1
ATOM 2093 C CA . ASN A 1 265 ? -69.131 -21.940 110.077 1.00 92.62 265 ASN A CA 1
ATOM 2094 C C . ASN A 1 265 ? -69.824 -21.473 108.779 1.00 92.62 265 ASN A C 1
ATOM 2096 O O . ASN A 1 265 ? -69.437 -21.897 107.696 1.00 92.62 265 ASN A O 1
ATOM 2100 N N . GLU A 1 266 ? -70.803 -20.572 108.860 1.00 94.75 266 GLU A N 1
ATOM 2101 C CA . GLU A 1 266 ? -71.434 -19.931 107.700 1.00 94.75 266 GLU A CA 1
ATOM 2102 C C . GLU A 1 266 ? -70.439 -19.020 106.959 1.00 94.75 266 GLU A C 1
ATOM 2104 O O . GLU A 1 266 ? -70.292 -19.148 105.742 1.00 94.75 266 GLU A O 1
ATOM 2109 N N . ASP A 1 267 ? -69.671 -18.207 107.687 1.00 94.62 267 ASP A N 1
ATOM 2110 C CA . ASP A 1 267 ? -68.604 -17.352 107.158 1.00 94.62 267 ASP A CA 1
ATOM 2111 C C . ASP A 1 267 ? -67.495 -18.192 106.492 1.00 94.62 267 ASP A C 1
ATOM 2113 O O . ASP A 1 267 ? -67.066 -17.894 105.375 1.00 94.62 267 ASP A O 1
ATOM 2117 N N . LEU A 1 268 ? -67.071 -19.296 107.122 1.00 95.38 268 LEU A N 1
ATOM 2118 C CA . LEU A 1 268 ? -66.119 -20.255 106.543 1.00 95.38 268 LEU A CA 1
ATOM 2119 C C . LEU A 1 268 ? -66.691 -20.977 105.313 1.00 95.38 268 LEU A C 1
ATOM 2121 O O . LEU A 1 268 ? -65.949 -21.258 104.374 1.00 95.38 268 LEU A O 1
ATOM 2125 N N . VAL A 1 269 ? -67.997 -21.260 105.270 1.00 95.81 269 VAL A N 1
ATOM 2126 C CA . VAL A 1 269 ? -68.671 -21.830 104.089 1.00 95.81 269 VAL A CA 1
ATOM 2127 C C . VAL A 1 269 ? -68.772 -20.816 102.946 1.00 95.81 269 VAL A C 1
ATOM 2129 O O . VAL A 1 269 ? -68.724 -21.226 101.785 1.00 95.81 269 VAL A O 1
ATOM 2132 N N . ILE A 1 270 ? -68.879 -19.516 103.234 1.00 95.31 270 ILE A N 1
ATOM 2133 C CA . ILE A 1 270 ? -68.784 -18.444 102.230 1.00 95.31 270 ILE A CA 1
ATOM 2134 C C . ILE A 1 270 ? -67.346 -18.366 101.701 1.00 95.31 270 ILE A C 1
ATOM 2136 O O . ILE A 1 270 ? -67.134 -18.599 100.513 1.00 95.31 270 ILE A O 1
ATOM 2140 N N . GLN A 1 271 ? -66.348 -18.215 102.576 1.00 95.88 271 GLN A N 1
ATOM 2141 C CA . GLN A 1 271 ? -64.930 -18.191 102.187 1.00 95.88 271 GLN A CA 1
ATOM 2142 C C . GLN A 1 271 ? -64.518 -19.444 101.394 1.00 95.88 271 GLN A C 1
ATOM 2144 O O . GLN A 1 271 ? -63.784 -19.354 100.412 1.00 95.88 271 GLN A O 1
ATOM 2149 N N . ALA A 1 272 ? -65.027 -20.626 101.758 1.00 94.31 272 ALA A N 1
ATOM 2150 C CA . ALA A 1 272 ? -64.772 -21.867 101.030 1.00 94.31 272 ALA A CA 1
ATOM 2151 C C . ALA A 1 272 ? -65.452 -21.934 99.650 1.00 94.31 272 ALA A C 1
ATOM 2153 O O . ALA A 1 272 ? -64.995 -22.703 98.804 1.00 94.31 272 ALA A O 1
ATOM 2154 N N . LYS A 1 273 ? -66.519 -21.165 99.392 1.00 95.31 273 LYS A N 1
ATOM 2155 C CA . LYS A 1 273 ? -67.086 -20.987 98.043 1.00 95.31 273 LYS A CA 1
ATOM 2156 C C . LYS A 1 273 ? -66.249 -20.000 97.239 1.00 95.31 273 LYS A C 1
ATOM 2158 O O . LYS A 1 273 ? -65.866 -20.336 96.123 1.00 95.31 273 LYS A O 1
ATOM 2163 N N . ASP A 1 274 ? -65.901 -18.860 97.827 1.00 96.25 274 ASP A N 1
ATOM 2164 C CA . ASP A 1 274 ? -65.121 -17.808 97.167 1.00 96.25 274 ASP A CA 1
ATOM 2165 C C . ASP A 1 274 ? -63.737 -18.329 96.751 1.00 96.25 274 ASP A C 1
ATOM 2167 O O . ASP A 1 274 ? -63.308 -18.140 95.614 1.00 96.25 274 ASP A O 1
ATOM 2171 N N . LEU A 1 275 ? -63.070 -19.097 97.622 1.00 95.62 275 LEU A N 1
ATOM 2172 C CA . LEU A 1 275 ? -61.809 -19.772 97.305 1.00 95.62 275 LEU A CA 1
ATOM 2173 C C . LEU A 1 275 ? -61.964 -20.829 96.199 1.00 95.62 275 LEU A C 1
ATOM 2175 O O . LEU A 1 275 ? -61.074 -20.951 95.361 1.00 95.62 275 LEU A O 1
ATOM 2179 N N . ARG A 1 276 ? -63.079 -21.573 96.146 1.00 96.31 276 ARG A N 1
ATOM 2180 C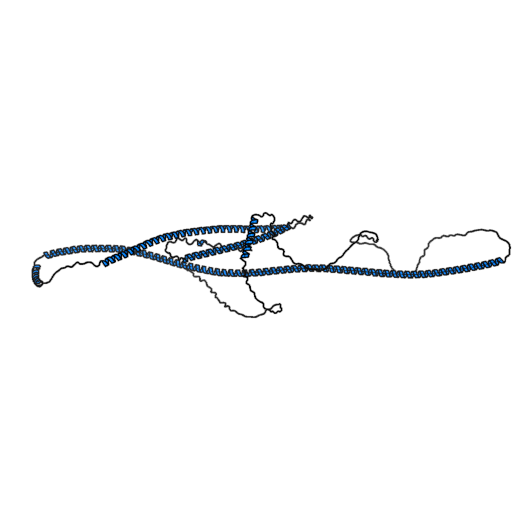 CA . ARG A 1 276 ? -63.344 -22.537 95.056 1.00 96.31 276 ARG A CA 1
ATOM 2181 C C . ARG A 1 276 ? -63.605 -21.837 93.727 1.00 96.31 276 ARG A C 1
ATOM 2183 O O . ARG A 1 276 ? -63.065 -22.272 92.715 1.00 96.31 276 ARG A O 1
ATOM 2190 N N . GLN A 1 277 ? -64.379 -20.751 93.728 1.00 96.38 277 GLN A N 1
ATOM 2191 C CA . GLN A 1 277 ? -64.555 -19.919 92.539 1.00 96.38 277 GLN A CA 1
ATOM 2192 C C . GLN A 1 277 ? -63.204 -19.356 92.090 1.00 96.38 277 GLN A C 1
ATOM 2194 O O . GLN A 1 277 ? -62.875 -19.438 90.911 1.00 96.38 277 GLN A O 1
ATOM 2199 N N . ARG A 1 278 ? -62.380 -18.863 93.022 1.00 96.62 278 ARG A N 1
ATOM 2200 C CA . ARG A 1 278 ? -61.073 -18.297 92.686 1.00 96.62 278 ARG A CA 1
ATOM 2201 C C . ARG A 1 278 ? -60.085 -19.333 92.148 1.00 96.62 278 ARG A C 1
ATOM 2203 O O . ARG A 1 278 ? -59.307 -19.004 91.259 1.00 96.62 278 ARG A O 1
ATOM 2210 N N . VAL A 1 279 ? -60.122 -20.572 92.642 1.00 96.62 279 VAL A N 1
ATOM 2211 C CA . VAL A 1 279 ? -59.384 -21.693 92.034 1.00 96.62 279 VAL A CA 1
ATOM 2212 C C . VAL A 1 279 ? -59.866 -21.922 90.602 1.00 96.62 279 VAL A C 1
ATOM 2214 O O . VAL A 1 279 ? -59.038 -21.949 89.700 1.00 96.62 279 VAL A O 1
ATOM 2217 N N . HIS A 1 280 ? -61.179 -21.972 90.367 1.00 96.88 280 HIS A N 1
ATOM 2218 C CA . HIS A 1 280 ? -61.728 -22.188 89.027 1.00 96.88 280 HIS A CA 1
ATOM 2219 C C . HIS A 1 280 ? -61.394 -21.057 88.032 1.00 96.88 280 HIS A C 1
ATOM 2221 O O . HIS A 1 280 ? -61.023 -21.316 86.889 1.00 96.88 280 HIS A O 1
ATOM 2227 N N . GLU A 1 281 ? -61.434 -19.796 88.472 1.00 97.12 281 GLU A N 1
ATOM 2228 C CA . GLU A 1 281 ? -60.967 -18.645 87.684 1.00 97.12 281 GLU A CA 1
ATOM 2229 C C . GLU A 1 281 ? -59.485 -18.771 87.292 1.00 97.12 281 GLU A C 1
ATOM 2231 O O . GLU A 1 281 ? -59.101 -18.406 86.180 1.00 97.12 281 GLU A O 1
ATOM 2236 N N . LEU A 1 282 ? -58.644 -19.289 88.196 1.00 96.44 282 LEU A N 1
ATOM 2237 C CA . LEU A 1 282 ? -57.220 -19.508 87.942 1.00 96.44 282 LEU A CA 1
ATOM 2238 C C . LEU A 1 282 ? -56.971 -20.718 87.029 1.00 96.44 282 LEU A C 1
ATOM 2240 O O . LEU A 1 282 ? -56.084 -20.642 86.185 1.00 96.44 282 LEU A O 1
ATOM 2244 N N . GLU A 1 283 ? -57.758 -21.791 87.143 1.00 96.88 283 GLU A N 1
ATOM 2245 C CA . GLU A 1 283 ? -57.730 -22.938 86.222 1.00 96.88 283 GLU A CA 1
ATOM 2246 C C . GLU A 1 283 ? -58.030 -22.491 84.782 1.00 96.88 283 GLU A C 1
ATOM 2248 O O . GLU A 1 283 ? -57.226 -22.735 83.882 1.00 96.88 283 GLU A O 1
ATOM 2253 N N . VAL A 1 284 ? -59.123 -21.747 84.573 1.00 97.56 284 VAL A N 1
ATOM 2254 C CA . VAL A 1 284 ? -59.497 -21.204 83.253 1.00 97.56 284 VAL A CA 1
ATOM 2255 C C . VAL A 1 284 ? -58.424 -20.247 82.716 1.00 97.56 284 VAL A C 1
ATOM 2257 O O . VAL A 1 284 ? -58.048 -20.331 81.546 1.00 97.56 284 VAL A O 1
ATOM 2260 N N . ALA A 1 285 ? -57.863 -19.379 83.566 1.00 96.75 285 ALA A N 1
ATOM 2261 C CA . ALA A 1 285 ? -56.781 -18.475 83.169 1.00 96.75 285 ALA A CA 1
ATOM 2262 C C . ALA A 1 285 ? -55.472 -19.209 82.807 1.00 96.75 285 ALA A C 1
ATOM 2264 O O . ALA A 1 285 ? -54.719 -18.729 81.956 1.00 96.75 285 ALA A O 1
ATOM 2265 N N . ILE A 1 286 ? -55.192 -20.365 83.421 1.00 96.56 286 ILE A N 1
ATOM 2266 C CA . ILE A 1 286 ? -54.067 -21.235 83.048 1.00 96.56 286 ILE A CA 1
ATOM 2267 C C . ILE A 1 286 ? -54.342 -21.898 81.696 1.00 96.56 286 ILE A C 1
ATOM 2269 O O . ILE A 1 286 ? -53.487 -21.822 80.816 1.00 96.56 286 ILE A O 1
ATOM 2273 N N . GLU A 1 287 ? -55.535 -22.461 81.478 1.00 97.31 287 GLU A N 1
ATOM 2274 C CA . GLU A 1 287 ? -55.880 -23.047 80.179 1.00 97.31 287 GLU A CA 1
ATOM 2275 C C . GLU A 1 287 ? -55.775 -22.035 79.029 1.00 97.31 287 GLU A C 1
ATOM 2277 O O . GLU A 1 287 ? -55.258 -22.362 77.961 1.00 97.31 287 GLU A O 1
ATOM 2282 N N . ASP A 1 288 ? -56.271 -20.810 79.216 1.00 97.12 288 ASP A N 1
ATOM 2283 C CA . ASP A 1 288 ? -56.205 -19.767 78.186 1.00 97.12 288 ASP A CA 1
ATOM 2284 C C . ASP A 1 288 ? -54.769 -19.289 77.948 1.00 97.12 288 ASP A C 1
ATOM 2286 O O . ASP A 1 288 ? -54.368 -19.078 76.798 1.00 97.12 288 ASP A O 1
ATOM 2290 N N . LYS A 1 289 ? -53.945 -19.225 79.001 1.00 97.00 289 LYS A N 1
ATOM 2291 C CA . LYS A 1 289 ? -52.504 -19.000 78.863 1.00 97.00 289 LYS A CA 1
ATOM 2292 C C . LYS A 1 289 ? -51.833 -20.121 78.067 1.00 97.00 289 LYS A C 1
ATOM 2294 O O . LYS A 1 289 ? -51.003 -19.822 77.214 1.00 97.00 289 LYS A O 1
ATOM 2299 N N . ASP A 1 290 ? -52.201 -21.382 78.275 1.00 97.50 290 ASP A N 1
ATOM 2300 C CA . ASP A 1 290 ? -51.616 -22.512 77.545 1.00 97.50 290 ASP A CA 1
ATOM 2301 C C . ASP A 1 290 ? -52.088 -22.591 76.086 1.00 97.50 290 ASP A C 1
ATOM 2303 O O . ASP A 1 290 ? -51.284 -22.879 75.193 1.00 97.50 290 ASP A O 1
ATOM 2307 N N . LYS A 1 291 ? -53.339 -22.204 75.798 1.00 97.62 291 LYS A N 1
ATOM 2308 C CA . LYS A 1 291 ? -53.827 -21.972 74.424 1.00 97.62 291 LYS A CA 1
ATOM 2309 C C . LYS A 1 291 ? -52.987 -20.896 73.716 1.00 97.62 291 LYS A C 1
ATOM 2311 O O . LYS A 1 291 ? -52.647 -21.068 72.545 1.00 97.62 291 LYS A O 1
ATOM 2316 N N . VAL A 1 292 ? -52.610 -19.822 74.417 1.00 97.50 292 VAL A N 1
ATOM 2317 C CA . VAL A 1 292 ? -51.739 -18.746 73.901 1.00 97.50 292 VAL A CA 1
ATOM 2318 C C . VAL A 1 292 ? -50.275 -19.195 73.763 1.00 97.50 292 VAL A C 1
ATOM 2320 O O . VAL A 1 292 ? -49.663 -18.945 72.724 1.00 97.50 292 VAL A O 1
ATOM 2323 N N . ASN A 1 293 ? -49.723 -19.928 74.736 1.00 96.25 293 ASN A N 1
ATOM 2324 C CA . ASN A 1 293 ? -48.378 -20.516 74.662 1.00 96.25 293 ASN A CA 1
ATOM 2325 C C . ASN A 1 293 ? -48.233 -21.402 73.410 1.00 96.25 293 ASN A C 1
ATOM 2327 O O . ASN A 1 293 ? -47.271 -21.264 72.655 1.00 96.25 293 ASN A O 1
ATOM 2331 N N . LEU A 1 294 ? -49.230 -22.253 73.140 1.00 97.69 294 LEU A N 1
ATOM 2332 C CA . LEU A 1 294 ? -49.261 -23.132 71.968 1.00 97.69 294 LEU A CA 1
ATOM 2333 C C . LEU A 1 294 ? -49.351 -22.357 70.639 1.00 97.69 294 LEU A C 1
ATOM 2335 O O . LEU A 1 294 ? -48.827 -22.813 69.621 1.00 97.69 294 LEU A O 1
ATOM 2339 N N . GLN A 1 295 ? -49.982 -21.177 70.623 1.00 97.25 295 GLN A N 1
ATOM 2340 C CA . GLN A 1 295 ? -49.974 -20.291 69.452 1.00 97.25 295 GLN A CA 1
ATOM 2341 C C . GLN A 1 295 ? -48.588 -19.676 69.220 1.00 97.25 295 GLN A C 1
ATOM 2343 O O . GLN A 1 295 ? -48.102 -19.712 68.088 1.00 97.25 295 GLN A O 1
ATOM 2348 N N . TYR A 1 296 ? -47.921 -19.177 70.266 1.00 97.19 296 TYR A N 1
ATOM 2349 C CA . TYR A 1 296 ? -46.555 -18.655 70.145 1.00 97.19 296 TYR A CA 1
ATOM 2350 C C . TYR A 1 296 ? -45.553 -19.737 69.729 1.00 97.19 296 TYR A C 1
ATOM 2352 O O . TYR A 1 296 ? -44.716 -19.483 68.866 1.00 97.19 296 TYR A O 1
ATOM 2360 N N . GLN A 1 297 ? -45.674 -20.959 70.254 1.00 97.44 297 GLN A N 1
ATOM 2361 C CA . GLN A 1 297 ? -44.819 -22.082 69.861 1.00 97.44 297 GLN A CA 1
ATOM 2362 C C . GLN A 1 297 ? -44.935 -22.389 68.357 1.00 97.44 297 GLN A C 1
ATOM 2364 O O . GLN A 1 297 ? -43.921 -22.489 67.671 1.00 97.44 297 GLN A O 1
ATOM 2369 N N . ARG A 1 298 ? -46.158 -22.406 67.806 1.00 97.56 298 ARG A N 1
ATOM 2370 C CA . ARG A 1 298 ? -46.387 -22.550 66.354 1.00 97.56 298 ARG A CA 1
ATOM 2371 C C . ARG A 1 298 ? -45.836 -21.375 65.539 1.00 97.56 298 ARG A C 1
ATOM 2373 O O . ARG A 1 298 ? -45.363 -21.579 64.424 1.00 97.56 298 ARG A O 1
ATOM 2380 N N . GLN A 1 299 ? -45.887 -20.146 66.060 1.00 96.94 299 GLN A N 1
ATOM 2381 C CA . GLN A 1 299 ? -45.281 -18.989 65.388 1.00 96.94 299 GLN A CA 1
ATOM 2382 C C . GLN A 1 299 ? -43.750 -19.093 65.347 1.00 96.94 299 GLN A C 1
ATOM 2384 O O . GLN A 1 299 ? -43.160 -18.808 64.305 1.00 96.94 299 GLN A O 1
ATOM 2389 N N . LEU A 1 300 ? -43.114 -19.554 66.429 1.00 96.00 300 LEU A N 1
ATOM 2390 C CA . LEU A 1 300 ? -41.675 -19.832 66.465 1.00 96.00 300 LEU A CA 1
ATOM 2391 C C . LEU A 1 300 ? -41.301 -20.937 65.465 1.00 96.00 300 LEU A C 1
ATOM 2393 O O . LEU A 1 300 ? -40.425 -20.724 64.634 1.00 96.00 300 LEU A O 1
ATOM 2397 N N . GLU A 1 301 ? -42.034 -22.055 65.435 1.00 97.81 301 GLU A N 1
ATOM 2398 C CA . GLU A 1 301 ? -41.820 -23.143 64.464 1.00 97.81 301 GLU A CA 1
ATOM 2399 C C . GLU A 1 301 ? -41.935 -22.688 62.997 1.00 97.81 301 GLU A C 1
ATOM 2401 O O . GLU A 1 301 ? -41.217 -23.197 62.129 1.00 97.81 301 GLU A O 1
ATOM 2406 N N . LEU A 1 302 ? -42.828 -21.736 62.699 1.00 97.69 302 LEU A N 1
ATOM 2407 C CA . LEU A 1 302 ? -42.946 -21.123 61.373 1.00 97.69 302 LEU A CA 1
ATOM 2408 C C . LEU A 1 302 ? -41.767 -20.188 61.072 1.00 97.69 302 LEU A C 1
ATOM 2410 O O . LEU A 1 302 ? -41.208 -20.257 59.976 1.00 97.69 302 LEU A O 1
ATOM 2414 N N . LYS A 1 303 ? -41.331 -19.368 62.036 1.00 96.75 303 LYS A N 1
ATOM 2415 C CA . LYS A 1 303 ? -40.159 -18.493 61.868 1.00 96.75 303 LYS A CA 1
ATOM 2416 C C . LYS A 1 303 ? -38.867 -19.294 61.710 1.00 96.75 303 LYS A C 1
ATOM 2418 O O . LYS A 1 303 ? -38.086 -18.990 60.816 1.00 96.75 303 LYS A O 1
ATOM 2423 N N . ASP A 1 304 ? -38.692 -20.388 62.443 1.00 96.75 304 ASP A N 1
ATOM 2424 C CA . ASP A 1 304 ? -37.562 -21.307 62.269 1.00 96.75 304 ASP A CA 1
ATOM 2425 C C . ASP A 1 304 ? -37.557 -21.985 60.890 1.00 96.75 304 ASP A C 1
ATOM 2427 O O . ASP A 1 304 ? -36.497 -22.355 60.380 1.00 96.75 304 ASP A O 1
ATOM 2431 N N . GLN A 1 305 ? -38.722 -22.188 60.267 1.00 97.12 305 GLN A N 1
ATOM 2432 C CA . GLN A 1 305 ? -38.805 -22.661 58.880 1.00 97.12 305 GLN A CA 1
ATOM 2433 C C . GLN A 1 305 ? -38.454 -21.557 57.877 1.00 97.12 305 GLN A C 1
ATOM 2435 O O . GLN A 1 305 ? -37.748 -21.830 56.908 1.00 97.12 305 GLN A O 1
ATOM 2440 N N . GLU A 1 306 ? -38.902 -20.320 58.100 1.00 96.25 306 GLU A N 1
ATOM 2441 C CA . GLU A 1 306 ? -38.515 -19.164 57.282 1.00 96.25 306 GLU A CA 1
ATOM 2442 C C . GLU A 1 306 ? -37.000 -18.908 57.349 1.00 96.25 306 GLU A C 1
ATOM 2444 O O . GLU A 1 306 ? -36.359 -18.821 56.303 1.00 96.25 306 GLU A O 1
ATOM 2449 N N . PHE A 1 307 ? -36.399 -18.893 58.545 1.00 95.44 307 PHE A N 1
ATOM 2450 C CA . PHE A 1 307 ? -34.949 -18.759 58.720 1.00 95.44 307 PHE A CA 1
ATOM 2451 C C . PHE A 1 307 ? -34.173 -19.878 58.017 1.00 95.44 307 PHE A C 1
ATOM 2453 O O . PHE A 1 307 ? -33.190 -19.597 57.333 1.00 95.44 307 PHE A O 1
ATOM 2460 N N . ARG A 1 308 ? -34.632 -21.137 58.101 1.00 97.62 308 ARG A N 1
ATOM 2461 C CA . ARG A 1 308 ? -34.011 -22.256 57.368 1.00 97.62 308 ARG A CA 1
ATOM 2462 C C . ARG A 1 308 ? -34.099 -22.092 55.847 1.00 97.62 308 ARG A C 1
ATOM 2464 O O . ARG A 1 308 ? -33.114 -22.371 55.170 1.00 97.62 308 ARG A O 1
ATOM 2471 N N . ARG A 1 309 ? -35.220 -21.593 55.308 1.00 97.50 309 ARG A N 1
ATOM 2472 C CA . ARG A 1 309 ? -35.359 -21.292 53.867 1.00 97.50 309 ARG A CA 1
ATOM 2473 C C . ARG A 1 309 ? -34.434 -20.153 53.434 1.00 97.50 309 ARG A C 1
ATOM 2475 O O . ARG A 1 309 ? -33.748 -20.294 52.428 1.00 97.50 309 ARG A O 1
ATOM 2482 N N . MET A 1 310 ? -34.356 -19.069 54.209 1.00 95.25 310 MET A N 1
ATOM 2483 C CA . MET A 1 310 ? -33.455 -17.946 53.918 1.00 95.25 310 MET A CA 1
ATOM 2484 C C . MET A 1 310 ? -31.978 -18.365 53.979 1.00 95.25 310 MET A C 1
ATOM 2486 O O . MET A 1 310 ? -31.209 -18.011 53.091 1.00 95.25 310 MET A O 1
ATOM 2490 N N . ALA A 1 311 ? -31.583 -19.187 54.957 1.00 95.94 311 ALA A N 1
ATOM 2491 C CA . ALA A 1 311 ? -30.228 -19.737 55.038 1.00 95.94 311 ALA A CA 1
ATOM 2492 C C . ALA A 1 311 ? -29.884 -20.640 53.835 1.00 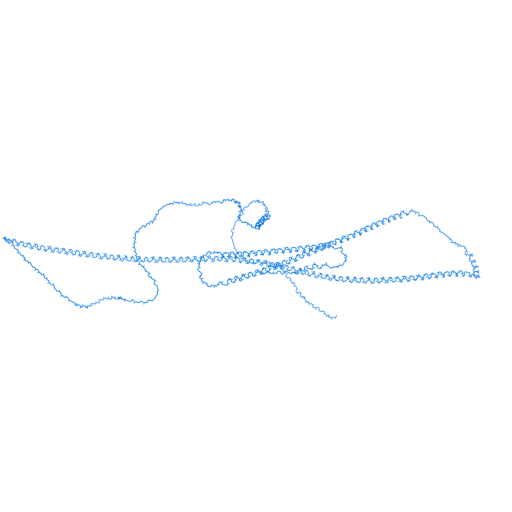95.94 311 ALA A C 1
ATOM 2494 O O . ALA A 1 311 ? -28.786 -20.548 53.288 1.00 95.94 311 ALA A O 1
ATOM 2495 N N . GLN A 1 312 ? -30.831 -21.466 53.373 1.00 96.75 312 GLN A N 1
ATOM 2496 C CA . GLN A 1 312 ? -30.668 -22.261 52.149 1.00 96.75 312 GLN A CA 1
ATOM 2497 C C . GLN A 1 312 ? -30.514 -21.370 50.907 1.00 96.75 312 GLN A C 1
ATOM 2499 O O . GLN A 1 312 ? -29.609 -21.596 50.107 1.00 96.75 312 GLN A O 1
ATOM 2504 N N . GLN A 1 313 ? -31.337 -20.324 50.772 1.00 96.25 313 GLN A N 1
ATOM 2505 C CA . GLN A 1 313 ? -31.237 -19.360 49.671 1.00 96.25 313 GLN A CA 1
ATOM 2506 C C . GLN A 1 313 ? -29.878 -18.646 49.662 1.00 96.25 313 GLN A C 1
ATOM 2508 O O . GLN A 1 313 ? -29.220 -18.620 48.622 1.00 96.25 313 GLN A O 1
ATOM 2513 N N . LEU A 1 314 ? -29.410 -18.150 50.813 1.00 94.62 314 LEU A N 1
ATOM 2514 C CA . LEU A 1 314 ? -28.080 -17.545 50.948 1.00 94.62 314 LEU A CA 1
ATOM 2515 C C . LEU A 1 314 ? -26.961 -18.521 50.553 1.00 94.62 314 LEU A C 1
ATOM 2517 O O . LEU A 1 314 ? -26.090 -18.143 49.775 1.00 94.62 314 LEU A O 1
ATOM 2521 N N . SER A 1 315 ? -27.025 -19.789 50.981 1.00 96.56 315 SER A N 1
ATOM 2522 C CA . SER A 1 315 ? -26.047 -20.812 50.575 1.00 96.56 315 SER A CA 1
ATOM 2523 C C . SER A 1 315 ? -26.025 -21.028 49.057 1.00 96.56 315 SER A C 1
ATOM 2525 O O . SER A 1 315 ? -24.947 -21.123 48.472 1.00 96.56 315 SER A O 1
ATOM 2527 N N . THR A 1 316 ? -27.190 -21.067 48.398 1.00 96.62 316 THR A N 1
ATOM 2528 C CA . THR A 1 316 ? -27.250 -21.212 46.930 1.00 96.62 316 THR A CA 1
ATOM 2529 C C . THR A 1 316 ? -26.755 -19.967 46.192 1.00 96.62 316 THR A C 1
ATOM 2531 O O . THR A 1 316 ? -26.119 -20.085 45.146 1.00 96.62 316 THR A O 1
ATOM 2534 N N . LEU A 1 317 ? -26.982 -18.771 46.748 1.00 94.38 317 LEU A N 1
ATOM 2535 C CA . LEU A 1 317 ? -26.468 -17.518 46.193 1.00 94.38 317 LEU A CA 1
ATOM 2536 C C . LEU A 1 317 ? -24.943 -17.440 46.329 1.00 94.38 317 LEU A C 1
ATOM 2538 O O . LEU A 1 317 ? -24.268 -17.147 45.344 1.00 94.38 317 LEU A O 1
ATOM 2542 N N . GLU A 1 318 ? -24.391 -17.790 47.492 1.00 96.12 318 GLU A N 1
ATOM 2543 C CA . GLU A 1 318 ? -22.946 -17.922 47.698 1.00 96.12 318 GLU A CA 1
ATOM 2544 C C . GLU A 1 318 ? -22.300 -18.901 46.708 1.00 96.12 318 GLU A C 1
ATOM 2546 O O . GLU A 1 318 ? -21.251 -18.599 46.142 1.00 96.12 318 GLU A O 1
ATOM 2551 N N . GLU A 1 319 ? -22.901 -20.073 46.497 1.00 96.31 319 GLU A N 1
ATOM 2552 C CA . GLU 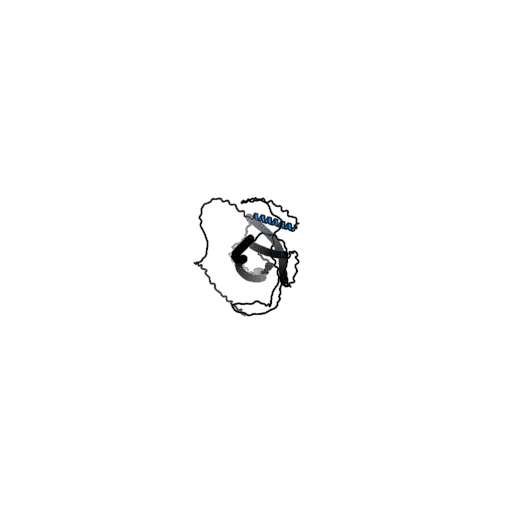A 1 319 ? -22.393 -21.071 45.552 1.00 96.31 319 GLU A CA 1
ATOM 2553 C C . GLU A 1 319 ? -22.471 -20.569 44.102 1.00 96.31 319 GLU A C 1
ATOM 2555 O O . GLU A 1 319 ? -21.495 -20.679 43.357 1.00 96.31 319 GLU A O 1
ATOM 2560 N N . SER A 1 320 ? -23.569 -19.907 43.721 1.00 95.69 320 SER A N 1
ATOM 2561 C CA . SER A 1 320 ? -23.686 -19.262 42.407 1.00 95.69 320 SER A CA 1
ATOM 2562 C C . SER A 1 320 ? -22.631 -18.166 42.196 1.00 95.69 320 SER A C 1
ATOM 2564 O O . SER A 1 320 ? -22.020 -18.111 41.131 1.00 95.69 320 SER A O 1
ATOM 2566 N N . SER A 1 321 ? -22.330 -17.364 43.226 1.00 95.50 321 SER A N 1
ATOM 2567 C CA . SER A 1 321 ? -21.300 -16.320 43.178 1.00 95.50 321 SER A CA 1
ATOM 2568 C C . SER A 1 321 ? -19.890 -16.910 43.079 1.00 95.50 321 SER A C 1
ATOM 2570 O O . SER A 1 321 ? -19.080 -16.440 42.282 1.00 95.50 321 SER A O 1
ATOM 2572 N N . LYS A 1 322 ? -19.597 -17.993 43.811 1.00 96.00 322 LYS A N 1
ATOM 2573 C CA . LYS A 1 322 ? -18.325 -18.731 43.698 1.00 96.00 322 LYS A CA 1
ATOM 2574 C C . LYS A 1 322 ? -18.133 -19.276 42.274 1.00 96.00 322 LYS A C 1
ATOM 2576 O O . LYS A 1 322 ? -17.061 -19.098 41.700 1.00 96.00 322 LYS A O 1
ATOM 2581 N N . ASN A 1 323 ? -19.181 -19.835 41.668 1.00 96.31 323 ASN A N 1
ATOM 2582 C CA . ASN A 1 323 ? -19.153 -20.327 40.285 1.00 96.31 323 ASN A CA 1
ATOM 2583 C C . ASN A 1 323 ? -19.020 -19.195 39.244 1.00 96.31 323 ASN A C 1
ATOM 2585 O O . ASN A 1 323 ? -18.264 -19.330 38.278 1.00 96.31 323 ASN A O 1
ATOM 2589 N N . GLN A 1 324 ? -19.683 -18.052 39.453 1.00 94.81 324 GLN A N 1
ATOM 2590 C CA . GLN A 1 324 ? -19.494 -16.847 38.634 1.00 94.81 324 GLN A CA 1
ATOM 2591 C C . GLN A 1 324 ? -18.051 -16.336 38.718 1.00 94.81 324 GLN A C 1
ATOM 2593 O O . GLN A 1 324 ? -17.430 -16.117 37.682 1.00 94.81 324 GLN A O 1
ATOM 2598 N N . ASN A 1 325 ? -17.477 -16.242 39.921 1.00 95.19 325 ASN A N 1
ATOM 2599 C CA . ASN A 1 325 ? -16.091 -15.814 40.117 1.00 95.19 325 ASN A CA 1
ATOM 2600 C C . ASN A 1 325 ? -15.104 -16.738 39.391 1.00 95.19 325 ASN A C 1
ATOM 2602 O O . ASN A 1 325 ? -14.260 -16.237 38.657 1.00 95.19 325 ASN A O 1
ATOM 2606 N N . VAL A 1 326 ? -15.255 -18.067 39.496 1.00 96.31 326 VAL A N 1
ATOM 2607 C CA . VAL A 1 326 ? -14.440 -19.048 38.742 1.00 96.31 326 VAL A CA 1
ATOM 2608 C C . VAL A 1 326 ? -14.575 -18.865 37.220 1.00 96.31 326 VAL A C 1
ATOM 2610 O O . VAL A 1 326 ? -13.598 -19.030 36.484 1.00 96.31 326 VAL A O 1
ATOM 2613 N N . THR A 1 327 ? -15.758 -18.475 36.740 1.00 95.81 327 THR A N 1
ATOM 2614 C CA . THR A 1 327 ? -16.014 -18.199 35.317 1.00 95.81 327 THR A CA 1
ATOM 2615 C C . THR A 1 327 ? -15.330 -16.904 34.862 1.00 95.81 327 THR A C 1
ATOM 2617 O O . THR A 1 327 ? -14.634 -16.907 33.846 1.00 95.81 327 THR A O 1
ATOM 2620 N N . CYS A 1 328 ? -15.434 -15.821 35.639 1.00 94.06 328 CYS A N 1
ATOM 2621 C CA . CYS A 1 328 ? -14.716 -14.563 35.399 1.00 94.06 328 CYS A CA 1
ATOM 2622 C C . CYS A 1 328 ? -13.193 -14.761 35.409 1.00 94.06 328 CYS A C 1
ATOM 2624 O O . CYS A 1 328 ? -12.492 -14.252 34.534 1.00 94.06 328 CYS A O 1
ATOM 2626 N N . ASP A 1 329 ? -12.687 -15.568 36.339 1.00 96.56 329 ASP A N 1
ATOM 2627 C CA . ASP A 1 329 ? -11.293 -16.009 36.424 1.00 96.56 329 ASP A CA 1
ATOM 2628 C C . ASP A 1 329 ? -10.843 -16.739 35.144 1.00 96.56 329 ASP A C 1
ATOM 2630 O O . ASP A 1 329 ? -9.750 -16.506 34.624 1.00 96.56 329 ASP A O 1
ATOM 2634 N N . SER A 1 330 ? -11.691 -17.627 34.612 1.00 96.88 330 SER A N 1
ATOM 2635 C CA . SER A 1 330 ? -11.432 -18.354 33.364 1.00 96.88 330 SER A CA 1
ATOM 2636 C C . SER A 1 330 ? -11.366 -17.410 32.160 1.00 96.88 330 SER A C 1
ATOM 2638 O O . SER A 1 330 ? -10.392 -17.446 31.406 1.00 96.88 330 SER A O 1
ATOM 2640 N N . MET A 1 331 ? -12.348 -16.515 32.014 1.00 95.06 331 MET A N 1
ATOM 2641 C CA . MET A 1 331 ? -12.370 -15.516 30.937 1.00 95.06 331 MET A CA 1
ATOM 2642 C C . MET A 1 331 ? -11.191 -14.538 31.038 1.00 95.06 331 MET A C 1
ATOM 2644 O O . MET A 1 331 ? -10.573 -14.208 30.030 1.00 95.06 331 MET A O 1
ATOM 2648 N N . THR A 1 332 ? -10.793 -14.143 32.251 1.00 96.12 332 THR A N 1
ATOM 2649 C CA . THR A 1 332 ? -9.620 -13.282 32.484 1.00 96.12 332 THR A CA 1
ATOM 2650 C C . THR A 1 332 ? -8.327 -13.948 32.003 1.00 96.12 332 THR A C 1
ATOM 2652 O O . THR A 1 332 ? -7.513 -13.305 31.338 1.00 96.12 332 THR A O 1
ATOM 2655 N N . ARG A 1 333 ? -8.147 -15.255 32.253 1.00 96.62 333 ARG A N 1
ATOM 2656 C CA . ARG A 1 333 ? -6.999 -16.020 31.725 1.00 96.62 333 ARG A CA 1
ATOM 2657 C C . ARG A 1 333 ? -7.033 -16.122 30.197 1.00 96.62 333 ARG A C 1
ATOM 2659 O O . ARG A 1 333 ? -5.990 -15.979 29.565 1.00 96.62 333 ARG A O 1
ATOM 2666 N N . GLN A 1 334 ? -8.210 -16.323 29.600 1.00 96.19 334 GLN A N 1
ATOM 2667 C CA . GLN A 1 334 ? -8.373 -16.350 28.140 1.00 96.19 334 GLN A CA 1
ATOM 2668 C C . GLN A 1 334 ? -8.038 -14.993 27.500 1.00 96.19 334 GLN A C 1
ATOM 2670 O O . GLN A 1 334 ? -7.309 -14.951 26.512 1.00 96.19 334 GLN A O 1
ATOM 2675 N N . LEU A 1 335 ? -8.480 -13.879 28.093 1.00 95.06 335 LEU A N 1
ATOM 2676 C CA . LEU A 1 335 ? -8.133 -12.529 27.634 1.00 95.06 335 LEU A CA 1
ATOM 2677 C C . LEU A 1 335 ? -6.619 -12.268 27.707 1.00 95.06 335 LEU A C 1
ATOM 2679 O O . LEU A 1 335 ? -6.048 -11.747 26.753 1.00 95.06 335 LEU A O 1
ATOM 2683 N N . GLN A 1 336 ? -5.943 -12.695 28.780 1.00 95.81 336 GLN A N 1
ATOM 2684 C CA . GLN A 1 336 ? -4.478 -12.597 28.900 1.00 95.81 336 GLN A CA 1
ATOM 2685 C C . GLN A 1 336 ? -3.738 -13.451 27.847 1.00 95.81 336 GLN A C 1
ATOM 2687 O O . GLN A 1 336 ? -2.730 -13.018 27.281 1.00 95.81 336 GLN A O 1
ATOM 2692 N N . GLN A 1 337 ? -4.247 -14.647 27.534 1.00 96.75 337 GLN A N 1
ATOM 2693 C CA . GLN A 1 337 ? -3.711 -15.503 26.466 1.00 96.75 337 GLN A CA 1
ATOM 2694 C C . GLN A 1 337 ? -3.898 -14.874 25.075 1.00 96.75 337 GLN A C 1
ATOM 2696 O O . GLN A 1 337 ? -2.965 -14.850 24.276 1.00 96.75 337 GLN A O 1
ATOM 2701 N N . LEU A 1 338 ? -5.068 -14.297 24.792 1.00 95.31 338 LEU A N 1
ATOM 2702 C CA . LEU A 1 338 ? -5.313 -13.580 23.537 1.00 95.31 338 LEU A CA 1
ATOM 2703 C C . LEU A 1 338 ? -4.459 -12.308 23.428 1.00 95.31 338 LEU A C 1
ATOM 2705 O O . LEU A 1 338 ? -3.932 -12.022 22.356 1.00 95.31 338 LEU A O 1
ATOM 2709 N N . GLN A 1 339 ? -4.252 -11.580 24.529 1.00 96.62 339 GLN A N 1
ATOM 2710 C CA . GLN A 1 339 ? -3.388 -10.397 24.569 1.00 96.62 339 GLN A CA 1
ATOM 2711 C C . GLN A 1 339 ? -1.917 -10.740 24.282 1.00 96.62 339 GLN A C 1
ATOM 2713 O O . GLN A 1 339 ? -1.251 -10.008 23.548 1.00 96.62 339 GLN A O 1
ATOM 2718 N N . THR A 1 340 ? -1.408 -11.855 24.817 1.00 96.62 340 THR A N 1
ATOM 2719 C CA . THR A 1 340 ? -0.046 -12.331 24.509 1.00 96.62 340 THR A CA 1
ATOM 2720 C C . THR A 1 340 ? 0.075 -12.791 23.056 1.00 96.62 340 THR A C 1
ATOM 2722 O O . THR A 1 340 ? 0.964 -12.315 22.354 1.00 96.62 340 THR A O 1
ATOM 2725 N N . LEU A 1 341 ? -0.874 -13.584 22.548 1.00 97.50 341 LEU A N 1
ATOM 2726 C CA . LEU A 1 341 ? -0.894 -14.009 21.143 1.00 97.50 341 LEU A CA 1
ATOM 2727 C C . LEU A 1 341 ? -0.968 -12.824 20.159 1.00 97.50 341 LEU A C 1
ATOM 2729 O O . LEU A 1 341 ? -0.290 -12.825 19.131 1.00 97.50 341 LEU A O 1
ATOM 2733 N N . LEU A 1 342 ? -1.765 -11.797 20.474 1.00 95.69 342 LEU A N 1
ATOM 2734 C CA . LEU A 1 342 ? -1.876 -10.577 19.671 1.00 95.69 342 LEU A CA 1
ATOM 2735 C C . LEU A 1 342 ? -0.569 -9.771 19.678 1.00 95.69 342 LEU A C 1
ATOM 2737 O O . LEU A 1 342 ? -0.167 -9.257 18.632 1.00 95.69 342 LEU A O 1
ATOM 2741 N N . LYS A 1 343 ? 0.129 -9.703 20.820 1.00 97.06 343 LYS A N 1
ATOM 2742 C CA . LYS A 1 343 ? 1.459 -9.086 20.912 1.00 97.06 343 LYS A CA 1
ATOM 2743 C C . LYS A 1 343 ? 2.469 -9.832 20.037 1.00 97.06 343 LYS A C 1
ATOM 2745 O O . LYS A 1 343 ? 3.086 -9.200 19.180 1.00 97.06 343 LYS A O 1
ATOM 2750 N N . ASP A 1 344 ? 2.567 -11.153 20.171 1.00 96.88 344 ASP A N 1
ATOM 2751 C CA . ASP A 1 344 ? 3.492 -11.985 19.388 1.00 96.88 344 ASP A CA 1
ATOM 2752 C C . ASP A 1 344 ? 3.233 -11.845 17.876 1.00 96.88 344 ASP A C 1
ATOM 2754 O O . ASP A 1 344 ? 4.161 -11.651 17.088 1.00 96.88 344 ASP A O 1
ATOM 2758 N N . LYS A 1 345 ? 1.958 -11.832 17.458 1.00 96.88 345 LYS A N 1
ATOM 2759 C CA . LYS A 1 345 ? 1.572 -11.606 16.055 1.00 96.88 345 LYS A CA 1
ATOM 2760 C C . LYS A 1 345 ? 1.851 -10.182 15.570 1.00 96.88 345 LYS A C 1
ATOM 2762 O O . LYS A 1 345 ? 2.193 -10.004 14.401 1.00 96.88 345 LYS A O 1
ATOM 2767 N N . SER A 1 346 ? 1.768 -9.171 16.437 1.00 94.88 346 SER A N 1
ATOM 2768 C CA . SER A 1 346 ? 2.168 -7.801 16.085 1.00 94.88 346 SER A CA 1
ATOM 2769 C C . SER A 1 346 ? 3.683 -7.680 15.856 1.00 94.88 346 SER A C 1
ATOM 2771 O O . SER A 1 346 ? 4.112 -6.984 14.933 1.00 94.88 346 SER A O 1
ATOM 2773 N N . GLU A 1 347 ? 4.494 -8.418 16.622 1.00 97.12 347 GLU A N 1
ATOM 2774 C CA . GLU A 1 347 ? 5.951 -8.474 16.457 1.00 97.12 347 GLU A CA 1
ATOM 2775 C C . GLU A 1 347 ? 6.353 -9.261 15.199 1.00 97.12 347 GLU A C 1
ATOM 2777 O O . GLU A 1 347 ? 7.226 -8.816 14.451 1.00 97.12 347 GLU A O 1
ATOM 2782 N N . GLU A 1 348 ? 5.658 -10.360 14.888 1.00 97.12 348 GLU A N 1
ATOM 2783 C CA . GLU A 1 348 ? 5.814 -11.100 13.627 1.00 97.12 348 GLU A CA 1
ATOM 2784 C C . GLU A 1 348 ? 5.500 -10.217 12.406 1.00 97.12 348 GLU A C 1
ATOM 2786 O O . GLU A 1 348 ? 6.302 -10.141 11.472 1.00 97.12 348 GLU A O 1
ATOM 2791 N N . LEU A 1 349 ? 4.388 -9.470 12.431 1.00 95.06 349 LEU A N 1
ATOM 2792 C CA . LEU A 1 349 ? 4.031 -8.519 11.370 1.00 95.06 349 LEU A CA 1
ATOM 2793 C C . LEU A 1 349 ? 5.055 -7.380 11.233 1.00 95.06 349 LEU A C 1
ATOM 2795 O O . LEU A 1 349 ? 5.391 -6.993 10.113 1.00 95.06 349 LEU A O 1
ATOM 2799 N N . ALA A 1 350 ? 5.594 -6.863 12.341 1.00 95.69 350 ALA A N 1
ATOM 2800 C CA . ALA A 1 350 ? 6.667 -5.866 12.311 1.00 95.69 350 ALA A CA 1
ATOM 2801 C C . ALA A 1 350 ? 7.983 -6.436 11.742 1.00 95.69 350 ALA A C 1
ATOM 2803 O O . ALA A 1 350 ? 8.710 -5.732 11.037 1.00 95.69 350 ALA A O 1
ATOM 2804 N N . GLY A 1 351 ? 8.279 -7.713 12.002 1.00 97.56 351 GLY A N 1
ATOM 2805 C CA . GLY A 1 351 ? 9.394 -8.439 11.393 1.00 97.56 351 GLY A CA 1
ATOM 2806 C C . GLY A 1 351 ? 9.215 -8.641 9.886 1.00 97.56 351 GLY A C 1
ATOM 2807 O O . GLY A 1 351 ? 10.151 -8.409 9.120 1.00 97.56 351 GLY A O 1
ATOM 2808 N N . LEU A 1 352 ? 8.010 -9.013 9.444 1.00 95.06 352 LEU A N 1
ATOM 2809 C CA . LEU A 1 352 ? 7.684 -9.190 8.027 1.00 95.06 352 LEU A CA 1
ATOM 2810 C C . LEU A 1 352 ? 7.726 -7.868 7.246 1.00 95.06 352 LEU A C 1
ATOM 2812 O O . LEU A 1 352 ? 8.278 -7.849 6.149 1.00 95.06 352 LEU A O 1
ATOM 2816 N N . ARG A 1 353 ? 7.244 -6.752 7.817 1.00 95.25 353 ARG A N 1
ATOM 2817 C CA . ARG A 1 353 ? 7.356 -5.413 7.198 1.00 95.25 353 ARG A CA 1
ATOM 2818 C C . ARG A 1 353 ? 8.811 -5.041 6.897 1.00 95.25 353 ARG A C 1
ATOM 2820 O O . ARG A 1 353 ? 9.130 -4.748 5.750 1.00 95.25 353 ARG A O 1
ATOM 2827 N N . LYS A 1 354 ? 9.714 -5.211 7.869 1.00 97.38 354 LYS A N 1
ATOM 2828 C CA . LYS A 1 354 ? 11.164 -4.998 7.682 1.00 97.38 354 LYS A CA 1
ATOM 2829 C C . LYS A 1 354 ? 11.777 -5.911 6.613 1.00 97.38 354 LYS A C 1
ATOM 2831 O O . LYS A 1 354 ? 12.688 -5.502 5.900 1.00 97.38 354 LYS A O 1
ATOM 2836 N N . GLN A 1 355 ? 11.286 -7.145 6.467 1.00 97.19 355 GLN A N 1
ATOM 2837 C CA . GLN A 1 355 ? 11.719 -8.030 5.377 1.00 97.19 355 GLN A CA 1
ATOM 2838 C C . GLN A 1 355 ? 11.212 -7.569 4.003 1.00 97.19 355 GLN A C 1
ATOM 2840 O O . GLN A 1 355 ? 11.921 -7.763 3.016 1.00 97.19 355 GLN A O 1
ATOM 2845 N N . CYS A 1 356 ? 10.025 -6.961 3.919 1.00 95.00 356 CYS A N 1
ATOM 2846 C CA . CYS A 1 356 ? 9.539 -6.331 2.691 1.00 95.00 356 CYS A CA 1
ATOM 2847 C C . CYS A 1 356 ? 10.374 -5.093 2.337 1.00 95.00 356 CYS A C 1
ATOM 2849 O O . CYS A 1 356 ? 10.903 -5.049 1.234 1.00 95.00 356 CYS A O 1
ATOM 2851 N N . GLU A 1 357 ? 10.606 -4.180 3.285 1.00 97.19 357 GLU A N 1
ATOM 2852 C CA . GLU A 1 357 ? 11.454 -2.985 3.110 1.00 97.19 357 GLU A CA 1
ATOM 2853 C C . GLU A 1 357 ? 12.849 -3.347 2.552 1.00 97.19 357 GLU A C 1
ATOM 2855 O O . GLU A 1 357 ? 13.313 -2.774 1.567 1.00 97.19 357 GLU A O 1
ATOM 2860 N N . VAL A 1 358 ? 13.506 -4.369 3.120 1.00 97.81 358 VAL A N 1
ATOM 2861 C CA . VAL A 1 358 ? 14.815 -4.859 2.639 1.00 97.81 358 VAL A CA 1
ATOM 2862 C C . VAL A 1 358 ? 14.735 -5.470 1.231 1.00 97.81 358 VAL A C 1
ATOM 2864 O O . VAL A 1 358 ? 15.669 -5.320 0.440 1.00 97.81 358 VAL A O 1
ATOM 2867 N N . ARG A 1 359 ? 13.631 -6.143 0.880 1.00 96.00 359 ARG A N 1
ATOM 2868 C CA . ARG A 1 359 ? 13.418 -6.690 -0.474 1.00 96.00 359 ARG A CA 1
ATOM 2869 C C . ARG A 1 359 ? 13.117 -5.600 -1.498 1.00 96.00 359 ARG A C 1
ATOM 2871 O O . ARG A 1 359 ? 13.590 -5.711 -2.623 1.00 96.00 359 ARG A O 1
ATOM 2878 N N . GLU A 1 360 ? 12.385 -4.558 -1.121 1.00 96.75 360 GLU A N 1
ATOM 2879 C CA . GLU A 1 360 ? 12.091 -3.398 -1.969 1.00 96.75 360 GLU A CA 1
ATOM 2880 C C . GLU A 1 360 ? 13.366 -2.604 -2.273 1.00 96.75 360 GLU A C 1
ATOM 2882 O O . GLU A 1 360 ? 13.641 -2.319 -3.438 1.00 96.75 360 GLU A O 1
ATOM 2887 N N . LEU A 1 361 ? 14.213 -2.359 -1.265 1.00 97.94 361 LEU A N 1
ATOM 2888 C CA . LEU A 1 361 ? 15.545 -1.775 -1.462 1.00 97.94 361 LEU A CA 1
ATOM 2889 C C . LEU A 1 361 ? 16.421 -2.646 -2.377 1.00 97.94 361 LEU A C 1
ATOM 2891 O O . LEU A 1 361 ? 17.010 -2.140 -3.332 1.00 97.94 361 LEU A O 1
ATOM 2895 N N . SER A 1 362 ? 16.458 -3.965 -2.154 1.00 98.00 362 SER A N 1
ATOM 2896 C CA . SER A 1 362 ? 17.213 -4.880 -3.020 1.00 98.00 362 SER A CA 1
ATOM 2897 C C . SER A 1 362 ? 16.660 -4.947 -4.450 1.00 98.00 362 SER A C 1
ATOM 2899 O O . SER A 1 362 ? 17.435 -5.167 -5.380 1.00 98.00 362 SER A O 1
ATOM 2901 N N . ALA A 1 363 ? 15.351 -4.778 -4.649 1.00 95.88 363 ALA A N 1
ATOM 2902 C CA . ALA A 1 363 ? 14.741 -4.711 -5.974 1.00 95.88 363 ALA A CA 1
ATOM 2903 C C . ALA A 1 363 ? 15.081 -3.389 -6.680 1.00 95.88 363 ALA A C 1
ATOM 2905 O O . ALA A 1 363 ? 15.400 -3.407 -7.867 1.00 95.88 363 ALA A O 1
ATOM 2906 N N . ALA A 1 364 ? 15.095 -2.268 -5.952 1.00 97.19 364 ALA A N 1
ATOM 2907 C CA . ALA A 1 364 ? 15.522 -0.971 -6.472 1.00 97.19 364 ALA A CA 1
ATOM 2908 C C . ALA A 1 364 ? 17.008 -0.972 -6.883 1.00 97.19 364 ALA A C 1
ATOM 2910 O O . ALA A 1 364 ? 17.335 -0.507 -7.972 1.00 97.19 364 ALA A O 1
ATOM 2911 N N . GLU A 1 365 ? 17.898 -1.569 -6.079 1.00 98.19 365 GLU A N 1
ATOM 2912 C CA . GLU A 1 365 ? 19.305 -1.768 -6.462 1.00 98.19 365 GLU A CA 1
ATOM 2913 C C . GLU A 1 365 ? 19.459 -2.614 -7.735 1.00 98.19 365 GLU A C 1
ATOM 2915 O O . GLU A 1 365 ? 20.307 -2.321 -8.578 1.00 98.19 365 GLU A O 1
ATOM 2920 N N . LEU A 1 366 ? 18.667 -3.682 -7.881 1.00 97.19 366 LEU A N 1
ATOM 2921 C CA . LEU A 1 366 ? 18.713 -4.541 -9.066 1.00 97.19 366 LEU A CA 1
ATOM 2922 C C . LEU A 1 366 ? 18.147 -3.842 -10.308 1.00 97.19 366 LEU A C 1
ATOM 2924 O O . LEU A 1 366 ? 18.701 -4.023 -11.390 1.00 97.19 366 LEU A O 1
ATOM 2928 N N . GLN A 1 367 ? 17.107 -3.017 -10.154 1.00 97.50 367 GLN A N 1
ATOM 2929 C CA . GLN A 1 367 ? 16.577 -2.184 -11.232 1.00 97.50 367 GLN A CA 1
ATOM 2930 C C . GLN A 1 367 ? 17.609 -1.143 -11.679 1.00 97.50 367 GLN A C 1
ATOM 2932 O O . GLN A 1 367 ? 17.905 -1.070 -12.866 1.00 97.50 367 GLN A O 1
ATOM 2937 N N . GLN A 1 368 ? 18.250 -0.428 -10.746 1.00 97.94 368 GLN A N 1
ATOM 2938 C CA . GLN A 1 368 ? 19.308 0.526 -11.090 1.00 97.94 368 GLN A CA 1
ATOM 2939 C C . GLN A 1 368 ? 20.444 -0.152 -11.875 1.00 97.94 368 GLN A C 1
ATOM 2941 O O . GLN A 1 368 ? 20.849 0.346 -12.920 1.00 97.94 368 GLN A O 1
ATOM 2946 N N . ARG A 1 369 ? 20.904 -1.335 -11.440 1.00 98.12 369 ARG A N 1
ATOM 2947 C CA . ARG A 1 369 ? 21.934 -2.104 -12.166 1.00 98.12 369 ARG A CA 1
ATOM 2948 C C . ARG A 1 369 ? 21.468 -2.590 -13.546 1.00 98.12 369 ARG A C 1
ATOM 2950 O O . ARG A 1 369 ? 22.307 -2.782 -14.424 1.00 98.12 369 ARG A O 1
ATOM 2957 N N . LEU A 1 370 ? 20.167 -2.816 -13.744 1.00 97.62 370 LEU A N 1
ATOM 2958 C CA . LEU A 1 370 ? 19.587 -3.149 -15.049 1.00 97.62 370 LEU A CA 1
ATOM 2959 C C . LEU A 1 370 ? 19.577 -1.927 -15.977 1.00 97.62 370 LEU A C 1
ATOM 2961 O O . LEU A 1 370 ? 19.839 -2.063 -17.171 1.00 97.62 370 LEU A O 1
ATOM 2965 N N . ASP A 1 371 ? 19.284 -0.746 -15.441 1.00 97.56 371 ASP A N 1
ATOM 2966 C CA . ASP A 1 371 ? 19.246 0.511 -16.189 1.00 97.56 371 ASP A CA 1
ATOM 2967 C C . ASP A 1 371 ? 20.671 0.975 -16.553 1.00 97.56 371 ASP A C 1
ATOM 2969 O O . ASP A 1 371 ? 20.939 1.276 -17.717 1.00 97.56 371 ASP A O 1
ATOM 2973 N N . ASP A 1 372 ? 21.624 0.883 -15.617 1.00 98.19 372 ASP A N 1
ATOM 2974 C CA . ASP A 1 372 ? 23.061 1.079 -15.868 1.00 98.19 372 ASP A CA 1
ATOM 2975 C C . ASP A 1 372 ? 23.573 0.131 -16.977 1.00 98.19 372 ASP A C 1
ATOM 2977 O O . ASP A 1 372 ? 24.308 0.538 -17.879 1.00 98.19 372 ASP A O 1
ATOM 2981 N N . ALA A 1 373 ? 23.156 -1.142 -16.958 1.00 97.00 373 ALA A N 1
ATOM 2982 C CA . ALA A 1 373 ? 23.528 -2.118 -17.984 1.00 97.00 373 ALA A CA 1
ATOM 2983 C C . ALA A 1 373 ? 22.883 -1.835 -19.355 1.00 97.00 373 ALA A C 1
ATOM 2985 O O . ALA A 1 373 ? 23.503 -2.107 -20.385 1.00 97.00 373 ALA A O 1
ATOM 2986 N N . GLN A 1 374 ? 21.670 -1.272 -19.394 1.00 96.69 374 GLN A N 1
ATOM 2987 C CA . GLN A 1 374 ? 21.037 -0.831 -20.641 1.00 96.69 374 GLN A CA 1
ATOM 2988 C C . GLN A 1 374 ? 21.801 0.341 -21.269 1.00 96.69 374 GLN A C 1
ATOM 2990 O O . GLN A 1 374 ? 22.073 0.294 -22.467 1.00 96.69 374 GLN A O 1
ATOM 2995 N N . LEU A 1 375 ? 22.231 1.327 -20.472 1.00 97.62 375 LEU A N 1
ATOM 2996 C CA . LEU A 1 375 ? 23.058 2.440 -20.955 1.00 97.62 375 LEU A CA 1
ATOM 2997 C C . LEU A 1 375 ? 24.366 1.942 -21.594 1.00 97.62 375 LEU A C 1
ATOM 2999 O O . LEU A 1 375 ? 24.698 2.352 -22.703 1.00 97.62 375 LEU A O 1
ATOM 3003 N N . ILE A 1 376 ? 25.053 0.981 -20.964 1.00 97.88 376 ILE A N 1
ATOM 3004 C CA . ILE A 1 376 ? 26.269 0.358 -21.524 1.00 97.88 376 ILE A CA 1
ATOM 3005 C C . ILE A 1 376 ? 25.981 -0.350 -22.863 1.00 97.88 376 ILE A C 1
ATOM 3007 O O . ILE A 1 376 ? 26.798 -0.292 -23.783 1.00 97.88 376 ILE A O 1
ATOM 3011 N N . ILE A 1 377 ? 24.816 -0.991 -23.016 1.00 96.44 377 ILE A N 1
ATOM 3012 C CA . ILE A 1 377 ? 24.399 -1.625 -24.280 1.00 96.44 377 ILE A CA 1
ATOM 3013 C C . ILE A 1 377 ? 24.108 -0.575 -25.368 1.00 96.44 377 ILE A C 1
ATOM 3015 O O . ILE A 1 377 ? 24.409 -0.813 -26.543 1.00 96.44 377 ILE A O 1
ATOM 3019 N N . GLU A 1 378 ? 23.558 0.589 -25.013 1.00 97.44 378 GLU A N 1
ATOM 3020 C CA . GLU A 1 378 ? 23.352 1.697 -25.952 1.00 97.44 378 GLU A CA 1
ATOM 3021 C C . GLU A 1 378 ? 24.674 2.359 -26.374 1.00 97.44 378 GLU A C 1
ATOM 3023 O O . GLU A 1 378 ? 24.872 2.598 -27.568 1.00 97.44 378 GLU A O 1
ATOM 3028 N N . GLU A 1 379 ? 25.618 2.556 -25.448 1.00 97.81 379 GLU A N 1
ATOM 3029 C CA . GLU A 1 379 ? 26.981 3.013 -25.757 1.00 97.81 379 GLU A CA 1
ATOM 3030 C C . GLU A 1 379 ? 27.718 2.019 -26.669 1.00 97.81 379 GLU A C 1
ATOM 3032 O O . GLU A 1 379 ? 28.250 2.408 -27.713 1.00 97.81 379 GLU A O 1
ATOM 3037 N N . GLU A 1 380 ? 27.680 0.719 -26.354 1.00 97.00 380 GLU A N 1
ATOM 3038 C CA . GLU A 1 380 ? 28.230 -0.332 -27.218 1.00 97.00 380 GLU A CA 1
ATOM 3039 C C . GLU A 1 380 ? 27.601 -0.310 -28.617 1.00 97.00 380 GLU A C 1
ATOM 3041 O O . GLU A 1 380 ? 28.300 -0.469 -29.620 1.00 97.00 380 GLU A O 1
ATOM 3046 N N . ARG A 1 381 ? 26.283 -0.105 -28.714 1.00 96.94 381 ARG A N 1
ATOM 3047 C CA . ARG A 1 381 ? 25.571 0.007 -29.993 1.00 96.94 381 ARG A CA 1
ATOM 3048 C C . ARG A 1 381 ? 26.020 1.239 -30.782 1.00 96.94 381 ARG A C 1
ATOM 3050 O O . ARG A 1 381 ? 26.178 1.127 -32.001 1.00 96.94 381 ARG A O 1
ATOM 3057 N N . GLY A 1 382 ? 26.266 2.362 -30.105 1.00 97.56 382 GLY A N 1
ATOM 3058 C CA . GLY A 1 382 ? 26.875 3.567 -30.670 1.00 97.56 382 GLY A CA 1
ATOM 3059 C C . GLY A 1 382 ? 28.248 3.269 -31.271 1.00 97.56 382 GLY A C 1
ATOM 3060 O O . GLY A 1 382 ? 28.417 3.365 -32.487 1.00 97.56 382 GLY A O 1
ATOM 3061 N N . VAL A 1 383 ? 29.187 2.771 -30.463 1.00 97.75 383 VAL A N 1
ATOM 3062 C CA . VAL A 1 383 ? 30.553 2.422 -30.903 1.00 97.75 383 VAL A CA 1
ATOM 3063 C C . VAL A 1 383 ? 30.541 1.394 -32.046 1.00 97.75 383 VAL A C 1
ATOM 3065 O O . VAL A 1 383 ? 31.268 1.536 -33.030 1.00 97.75 383 VAL A O 1
ATOM 3068 N N . ARG A 1 384 ? 29.667 0.378 -31.992 1.00 97.62 384 ARG A N 1
ATOM 3069 C CA . ARG A 1 384 ? 29.494 -0.616 -33.073 1.00 97.62 384 ARG A CA 1
ATOM 3070 C C . ARG A 1 384 ? 28.939 -0.011 -34.373 1.00 97.62 384 ARG A C 1
ATOM 3072 O O . ARG A 1 384 ? 29.123 -0.615 -35.433 1.00 97.62 384 ARG A O 1
ATOM 3079 N N . SER A 1 385 ? 28.265 1.140 -34.317 1.00 96.69 385 SER A N 1
ATOM 3080 C CA . SER A 1 385 ? 27.833 1.891 -35.505 1.00 96.69 385 SER A CA 1
ATOM 3081 C C . SER A 1 385 ? 28.960 2.761 -36.072 1.00 96.69 385 SER A C 1
ATOM 3083 O O . SER A 1 385 ? 29.259 2.641 -37.259 1.00 96.69 385 SER A O 1
ATOM 3085 N N . GLU A 1 386 ? 29.694 3.494 -35.231 1.00 97.94 386 GLU A N 1
ATOM 3086 C CA . GLU A 1 386 ? 30.866 4.285 -35.641 1.00 97.94 386 GLU A CA 1
ATOM 3087 C C . GLU A 1 386 ? 31.948 3.411 -36.296 1.00 97.94 386 GLU A C 1
ATOM 3089 O O . GLU A 1 386 ? 32.456 3.724 -37.373 1.00 97.94 386 GLU A O 1
ATOM 3094 N N . VAL A 1 387 ? 32.252 2.251 -35.701 1.00 98.31 387 VAL A N 1
ATOM 3095 C CA . VAL A 1 387 ? 33.203 1.270 -36.255 1.00 98.31 387 VAL A CA 1
ATOM 3096 C C . VAL A 1 387 ? 32.752 0.745 -37.626 1.00 98.31 387 VAL A C 1
ATOM 3098 O O . VAL A 1 387 ? 33.595 0.461 -38.480 1.00 98.31 387 VAL A O 1
ATOM 3101 N N . ARG A 1 388 ? 31.438 0.651 -37.880 1.00 97.06 388 ARG A N 1
ATOM 3102 C CA . ARG A 1 388 ? 30.900 0.267 -39.195 1.00 97.06 388 ARG A CA 1
ATOM 3103 C C . ARG A 1 388 ? 31.092 1.382 -40.218 1.00 97.06 388 ARG A C 1
ATOM 3105 O O . ARG A 1 388 ? 31.592 1.109 -41.305 1.00 97.06 388 ARG A O 1
ATOM 3112 N N . GLU A 1 389 ? 30.755 2.621 -39.867 1.00 97.56 389 GLU A N 1
ATOM 3113 C CA . GLU A 1 389 ? 30.928 3.778 -40.752 1.00 97.56 389 GLU A CA 1
ATOM 3114 C C . GLU A 1 389 ? 32.402 4.016 -41.107 1.00 97.56 389 GLU A C 1
ATOM 3116 O O . GLU A 1 389 ? 32.732 4.244 -42.272 1.00 97.56 389 GLU A O 1
ATOM 3121 N N . LEU A 1 390 ? 33.307 3.891 -40.132 1.00 97.81 390 LEU A N 1
ATOM 3122 C CA . LEU A 1 390 ? 34.754 3.933 -40.356 1.00 97.81 390 LEU A CA 1
ATOM 3123 C C . LEU A 1 390 ? 35.229 2.758 -41.228 1.00 97.81 390 LEU A C 1
ATOM 3125 O O . LEU A 1 390 ? 36.067 2.946 -42.111 1.00 97.81 390 LEU A O 1
ATOM 3129 N N . GLY A 1 391 ? 34.664 1.561 -41.039 1.00 97.62 391 GLY A N 1
ATOM 3130 C CA . GLY A 1 391 ? 34.907 0.403 -41.903 1.00 97.62 391 GLY A CA 1
ATOM 3131 C C . GLY A 1 391 ? 34.524 0.665 -43.363 1.00 97.62 391 GLY A C 1
ATOM 3132 O O . GLY A 1 391 ? 35.325 0.416 -44.266 1.00 97.62 391 GLY A O 1
ATOM 3133 N N . GLU A 1 392 ? 33.346 1.243 -43.604 1.00 97.31 392 GLU A N 1
ATOM 3134 C CA . GLU A 1 392 ? 32.907 1.645 -44.944 1.00 97.31 392 GLU A CA 1
ATOM 3135 C C . GLU A 1 392 ? 33.802 2.732 -45.553 1.00 97.31 392 GLU A C 1
ATOM 3137 O O . GLU A 1 392 ? 34.158 2.640 -46.729 1.00 97.31 392 GLU A O 1
ATOM 3142 N N . GLN A 1 393 ? 34.211 3.741 -44.776 1.00 97.44 393 GLN A N 1
ATOM 3143 C CA . GLN A 1 393 ? 35.155 4.769 -45.232 1.00 97.44 393 GLN A CA 1
ATOM 3144 C C . GLN A 1 393 ? 36.495 4.149 -45.659 1.00 97.44 393 GLN A C 1
ATOM 3146 O O . GLN A 1 393 ? 37.000 4.455 -46.741 1.00 97.44 393 GLN A O 1
ATOM 3151 N N . VAL A 1 394 ? 37.029 3.206 -44.875 1.00 97.69 394 VAL A N 1
ATOM 3152 C CA . VAL A 1 394 ? 38.256 2.464 -45.209 1.00 97.69 394 VAL A CA 1
ATOM 3153 C C . VAL A 1 394 ? 38.087 1.613 -46.474 1.00 97.69 394 VAL A C 1
ATOM 3155 O O . VAL A 1 394 ? 39.020 1.545 -47.276 1.00 97.69 394 VAL A O 1
ATOM 3158 N N . CYS A 1 395 ? 36.923 1.001 -46.708 1.00 97.38 395 CYS A N 1
ATOM 3159 C CA . CYS A 1 395 ? 36.629 0.314 -47.971 1.00 97.38 395 CYS A CA 1
ATOM 3160 C C . CYS A 1 395 ? 36.644 1.282 -49.165 1.00 97.38 395 CYS A C 1
ATOM 3162 O O . CYS A 1 395 ? 37.393 1.052 -50.116 1.00 97.38 395 CYS A O 1
ATOM 3164 N N . ARG A 1 396 ? 35.932 2.413 -49.075 1.00 97.75 396 ARG A N 1
ATOM 3165 C CA . ARG A 1 396 ? 35.895 3.449 -50.127 1.00 97.75 396 ARG A CA 1
ATOM 3166 C C . ARG A 1 396 ? 37.299 4.001 -50.434 1.00 97.75 396 ARG A C 1
ATOM 3168 O O . ARG A 1 396 ? 37.652 4.176 -51.598 1.00 97.75 396 ARG A O 1
ATOM 3175 N N . TRP A 1 397 ? 38.146 4.211 -49.420 1.00 97.38 397 TRP A N 1
ATOM 3176 C CA . TRP A 1 397 ? 39.546 4.623 -49.618 1.00 97.38 397 TRP A CA 1
ATOM 3177 C C . TRP A 1 397 ? 40.415 3.533 -50.264 1.00 97.38 397 TRP A C 1
ATOM 3179 O O . TRP A 1 397 ? 41.284 3.850 -51.077 1.00 97.38 397 TRP A O 1
ATOM 3189 N N . ARG A 1 398 ? 40.192 2.248 -49.950 1.00 97.50 398 ARG A N 1
ATOM 3190 C CA . ARG A 1 398 ? 40.891 1.127 -50.610 1.00 97.50 398 ARG A CA 1
ATOM 3191 C C . ARG A 1 398 ? 40.512 1.022 -52.087 1.00 97.50 398 ARG A C 1
ATOM 3193 O O . ARG A 1 398 ? 41.398 0.835 -52.916 1.00 97.50 398 ARG A O 1
ATOM 3200 N N . GLU A 1 399 ? 39.237 1.200 -52.420 1.00 96.25 399 GLU A N 1
ATOM 3201 C CA . GLU A 1 399 ? 38.747 1.246 -53.804 1.00 96.25 399 GLU A CA 1
ATOM 3202 C C . GLU A 1 399 ? 39.355 2.426 -54.574 1.00 96.25 399 GLU A C 1
ATOM 3204 O O . GLU A 1 399 ? 39.912 2.233 -55.655 1.00 96.25 399 GLU A O 1
ATOM 3209 N N . GLN A 1 400 ? 39.348 3.632 -53.995 1.00 96.75 400 GLN A N 1
ATOM 3210 C CA . GLN A 1 400 ? 40.005 4.811 -54.575 1.00 96.75 400 GLN A CA 1
ATOM 3211 C C . GLN A 1 400 ? 41.509 4.582 -54.797 1.00 96.75 400 GLN A C 1
ATOM 3213 O O . GLN A 1 400 ? 42.037 4.910 -55.861 1.00 96.75 400 GLN A O 1
ATOM 3218 N N . LEU A 1 401 ? 42.206 3.969 -53.835 1.00 96.56 401 LEU A N 1
ATOM 3219 C CA . LEU A 1 401 ? 43.625 3.637 -53.966 1.00 96.56 401 LEU A CA 1
ATOM 3220 C C . LEU A 1 401 ? 43.875 2.621 -55.093 1.00 96.56 401 LEU A C 1
ATOM 3222 O O . LEU A 1 401 ? 44.815 2.797 -55.866 1.00 96.56 401 LEU A O 1
ATOM 3226 N N . GLN A 1 402 ? 43.031 1.595 -55.232 1.00 95.75 402 GLN A N 1
ATOM 3227 C CA . GLN A 1 402 ? 43.110 0.632 -56.337 1.00 95.75 402 GLN A CA 1
ATOM 3228 C C . GLN A 1 402 ? 42.835 1.293 -57.696 1.00 95.75 402 GLN A C 1
ATOM 3230 O O . GLN A 1 402 ? 43.572 1.046 -58.652 1.00 95.75 402 GLN A O 1
ATOM 3235 N N . GLN A 1 403 ? 41.843 2.184 -57.786 1.00 96.12 403 GLN A N 1
ATOM 3236 C CA . GLN A 1 403 ? 41.555 2.957 -58.999 1.00 96.12 403 GLN A CA 1
ATOM 3237 C C . GLN A 1 403 ? 42.746 3.842 -59.397 1.00 96.12 403 GLN A C 1
ATOM 3239 O O . GLN A 1 403 ? 43.167 3.818 -60.554 1.00 96.12 403 GLN A O 1
ATOM 3244 N N . LEU A 1 404 ? 43.351 4.561 -58.445 1.00 96.12 404 LEU A N 1
ATOM 3245 C CA . LEU A 1 404 ? 44.546 5.380 -58.682 1.00 96.12 404 LEU A CA 1
ATOM 3246 C C . LEU A 1 404 ? 45.765 4.530 -59.083 1.00 96.12 404 LEU A C 1
ATOM 3248 O O . LEU A 1 404 ? 46.523 4.919 -59.972 1.00 96.12 404 LEU A O 1
ATOM 3252 N N . GLN A 1 405 ? 45.943 3.344 -58.492 1.00 96.75 405 GLN A N 1
ATOM 3253 C CA . GLN A 1 405 ? 46.987 2.398 -58.901 1.00 96.75 405 GLN A CA 1
ATOM 3254 C C . GLN A 1 405 ? 46.760 1.874 -60.328 1.00 96.75 405 GLN A C 1
ATOM 3256 O O . GLN A 1 405 ? 47.711 1.826 -61.110 1.00 96.75 405 GLN A O 1
ATOM 3261 N N . ALA A 1 406 ? 45.521 1.541 -60.701 1.00 95.75 406 ALA A N 1
ATOM 3262 C CA . ALA A 1 406 ? 45.169 1.117 -62.055 1.00 95.75 406 ALA A CA 1
ATOM 3263 C C . ALA A 1 406 ? 45.378 2.245 -63.084 1.00 95.75 406 ALA A C 1
ATOM 3265 O O . ALA A 1 406 ? 45.973 2.014 -64.137 1.00 95.75 406 ALA A O 1
ATOM 3266 N N . GLN A 1 407 ? 44.989 3.482 -62.758 1.00 96.00 407 GLN A N 1
ATOM 3267 C CA . GLN A 1 407 ? 45.267 4.667 -63.580 1.00 96.00 407 GLN A CA 1
ATOM 3268 C C . GLN A 1 407 ? 46.777 4.896 -63.753 1.00 96.00 407 GLN A C 1
ATOM 3270 O O . GLN A 1 407 ? 47.243 5.118 -64.870 1.00 96.00 407 GLN A O 1
ATOM 3275 N N . LEU A 1 408 ? 47.567 4.767 -62.681 1.00 96.25 408 LEU A N 1
ATOM 3276 C CA . LEU A 1 408 ? 49.028 4.886 -62.728 1.00 96.25 408 LEU A CA 1
ATOM 3277 C C . LEU A 1 408 ? 49.673 3.786 -63.591 1.00 96.25 408 LEU A C 1
ATOM 3279 O O . LEU A 1 408 ? 50.615 4.062 -64.337 1.00 96.25 408 LEU A O 1
ATOM 3283 N N . GLN A 1 409 ? 49.170 2.550 -63.527 1.00 95.75 409 GLN A N 1
ATOM 3284 C CA . GLN A 1 409 ? 49.609 1.455 -64.399 1.00 95.75 409 GLN A CA 1
ATOM 3285 C C . GLN A 1 409 ? 49.241 1.717 -65.867 1.00 95.75 409 GLN A C 1
ATOM 3287 O O . GLN A 1 409 ? 50.101 1.585 -66.739 1.00 95.75 409 GLN A O 1
ATOM 3292 N N . ALA A 1 410 ? 48.013 2.160 -66.147 1.00 95.19 410 ALA A N 1
ATOM 3293 C CA . ALA A 1 410 ? 47.561 2.511 -67.493 1.00 95.19 410 ALA A CA 1
ATOM 3294 C C . ALA A 1 410 ? 48.374 3.673 -68.094 1.00 95.19 410 ALA A C 1
ATOM 3296 O O . ALA A 1 410 ? 48.797 3.595 -69.250 1.00 95.19 410 ALA A O 1
ATOM 3297 N N . ALA A 1 411 ? 48.676 4.704 -67.298 1.00 94.62 411 ALA A N 1
ATOM 3298 C CA . ALA A 1 411 ? 49.541 5.816 -67.686 1.00 94.62 411 ALA A CA 1
ATOM 3299 C C . ALA A 1 411 ? 50.975 5.345 -67.984 1.00 94.62 411 ALA A C 1
ATOM 3301 O O . ALA A 1 411 ? 51.521 5.671 -69.037 1.00 94.62 411 ALA A O 1
ATOM 3302 N N . ARG A 1 412 ? 51.568 4.500 -67.126 1.00 96.75 412 ARG A N 1
ATOM 3303 C CA . ARG A 1 412 ? 52.885 3.879 -67.378 1.00 96.75 412 ARG A CA 1
ATOM 3304 C C . ARG A 1 412 ? 52.889 3.051 -68.670 1.00 96.75 412 ARG A C 1
ATOM 3306 O O . ARG A 1 412 ? 53.819 3.177 -69.463 1.00 96.75 412 ARG A O 1
ATOM 3313 N N . ALA A 1 413 ? 51.844 2.263 -68.923 1.00 95.12 413 ALA A N 1
ATOM 3314 C CA . ALA A 1 413 ? 51.691 1.467 -70.143 1.00 95.12 413 ALA A CA 1
ATOM 3315 C C . ALA A 1 413 ? 51.414 2.318 -71.400 1.00 95.12 413 ALA A C 1
ATOM 3317 O O . ALA A 1 413 ? 51.753 1.917 -72.514 1.00 95.12 413 ALA A O 1
ATOM 3318 N N . HIS A 1 414 ? 50.807 3.499 -71.261 1.00 95.12 414 HIS A N 1
ATOM 3319 C CA . HIS A 1 414 ? 50.705 4.480 -72.343 1.00 95.12 414 HIS A CA 1
ATOM 3320 C C . HIS A 1 414 ? 52.075 5.102 -72.650 1.00 95.12 414 HIS A C 1
ATOM 3322 O O . HIS A 1 414 ? 52.543 4.991 -73.782 1.00 95.12 414 HIS A O 1
ATOM 3328 N N . SER A 1 415 ? 52.777 5.633 -71.644 1.00 94.31 415 SER A N 1
ATOM 3329 C CA . SER A 1 415 ? 54.123 6.202 -71.806 1.00 94.31 415 SER A CA 1
ATOM 3330 C C . SER A 1 415 ? 55.136 5.194 -72.360 1.00 94.31 415 SER A C 1
ATOM 3332 O O . SER A 1 415 ? 55.977 5.563 -73.175 1.00 94.31 415 SER A O 1
ATOM 3334 N N . ALA A 1 416 ? 55.038 3.913 -71.988 1.00 95.19 416 ALA A N 1
ATOM 3335 C CA . ALA A 1 416 ? 55.869 2.849 -72.552 1.00 95.19 416 ALA A CA 1
ATOM 3336 C C . ALA A 1 416 ? 55.608 2.624 -74.054 1.00 95.19 416 ALA A C 1
ATOM 3338 O O . ALA A 1 416 ? 56.563 2.504 -74.822 1.00 95.19 416 ALA A O 1
ATOM 3339 N N . ARG A 1 417 ? 54.337 2.627 -74.488 1.00 95.44 417 ARG A N 1
ATOM 3340 C CA . ARG A 1 417 ? 53.960 2.529 -75.912 1.00 95.44 417 ARG A CA 1
ATOM 3341 C C . ARG A 1 417 ? 54.426 3.747 -76.708 1.00 95.44 417 ARG A C 1
ATOM 3343 O O . ARG A 1 417 ? 55.043 3.573 -77.752 1.00 95.44 417 ARG A O 1
ATOM 3350 N N . VAL A 1 418 ? 54.231 4.955 -76.182 1.00 95.31 418 VAL A N 1
ATOM 3351 C CA . VAL A 1 418 ? 54.711 6.202 -76.805 1.00 95.31 418 VAL A CA 1
ATOM 3352 C C . VAL A 1 418 ? 56.244 6.209 -76.916 1.00 95.31 418 VAL A C 1
ATOM 3354 O O . VAL A 1 418 ? 56.795 6.523 -77.969 1.00 95.31 418 VAL A O 1
ATOM 3357 N N . ALA A 1 419 ? 56.961 5.770 -75.877 1.00 94.38 419 ALA A N 1
ATOM 3358 C CA . ALA A 1 419 ? 58.416 5.623 -75.923 1.00 94.38 419 ALA A CA 1
ATOM 3359 C C . ALA A 1 419 ? 58.887 4.533 -76.908 1.00 94.38 419 ALA A C 1
ATOM 3361 O O . ALA A 1 419 ? 59.976 4.652 -77.472 1.00 94.38 419 ALA A O 1
ATOM 3362 N N . GLN A 1 420 ? 58.097 3.479 -77.139 1.00 94.81 420 GLN A N 1
ATOM 3363 C CA . GLN A 1 420 ? 58.361 2.498 -78.194 1.00 94.81 420 GLN A CA 1
ATOM 3364 C C . GLN A 1 420 ? 58.143 3.101 -79.589 1.00 94.81 420 GLN A C 1
ATOM 3366 O O . GLN A 1 420 ? 59.034 2.976 -80.428 1.00 94.81 420 GLN A O 1
ATOM 3371 N N . GLN A 1 421 ? 57.036 3.815 -79.809 1.00 93.88 421 GLN A N 1
ATOM 3372 C CA . GLN A 1 421 ? 56.750 4.508 -81.070 1.00 93.88 421 GLN A CA 1
ATOM 3373 C C . GLN A 1 421 ? 57.877 5.484 -81.432 1.00 93.88 421 GLN A C 1
ATOM 3375 O O . GLN A 1 421 ? 58.457 5.357 -82.507 1.00 93.88 421 GLN A O 1
ATOM 3380 N N . TYR A 1 422 ? 58.319 6.342 -80.505 1.00 93.81 422 TYR A N 1
ATOM 3381 C CA . TYR A 1 422 ? 59.464 7.232 -80.745 1.00 93.81 422 TYR A CA 1
ATOM 3382 C C . TYR A 1 422 ? 60.773 6.485 -81.069 1.00 93.81 422 TYR A C 1
ATOM 3384 O O . TYR A 1 422 ? 61.580 6.973 -81.860 1.00 93.81 422 TYR A O 1
ATOM 3392 N N . ARG A 1 423 ? 61.011 5.287 -80.509 1.00 95.00 423 ARG A N 1
ATOM 3393 C CA . ARG A 1 423 ? 62.176 4.452 -80.879 1.00 95.00 423 ARG A CA 1
ATOM 3394 C C . ARG A 1 423 ? 62.036 3.869 -82.285 1.00 95.00 423 ARG A C 1
ATOM 3396 O O . ARG A 1 423 ? 63.035 3.746 -82.991 1.00 95.00 423 ARG A O 1
ATOM 3403 N N . GLU A 1 424 ? 60.833 3.487 -82.692 1.00 94.94 424 GLU A N 1
ATOM 3404 C CA . GLU A 1 424 ? 60.544 2.935 -84.019 1.00 94.94 424 GLU A CA 1
ATOM 3405 C C . GLU A 1 424 ? 60.588 4.016 -85.105 1.00 94.94 424 GLU A C 1
ATOM 3407 O O . GLU A 1 424 ? 61.217 3.804 -86.144 1.00 94.94 424 GLU A O 1
ATOM 3412 N N . GLU A 1 425 ? 60.063 5.208 -84.823 1.00 94.00 425 GLU A N 1
ATOM 3413 C CA . GLU A 1 425 ? 60.230 6.411 -85.641 1.00 94.00 425 GLU A CA 1
ATOM 3414 C C . GLU A 1 425 ? 61.701 6.820 -85.752 1.00 94.00 425 GLU A C 1
ATOM 3416 O O . GLU A 1 425 ? 62.189 7.029 -86.861 1.00 94.00 425 GLU A O 1
ATOM 3421 N N . ALA A 1 426 ? 62.455 6.856 -84.645 1.00 93.88 426 ALA A N 1
ATOM 3422 C CA . ALA A 1 426 ? 63.886 7.169 -84.671 1.00 93.88 426 ALA A CA 1
ATOM 3423 C C . ALA A 1 426 ? 64.695 6.141 -85.485 1.00 93.88 426 ALA A C 1
ATOM 3425 O O . ALA A 1 426 ? 65.580 6.521 -86.255 1.00 93.88 426 ALA A O 1
ATOM 3426 N N . ARG A 1 427 ? 64.362 4.844 -85.388 1.00 94.88 427 ARG A N 1
ATOM 3427 C CA . ARG A 1 427 ? 64.921 3.789 -86.257 1.00 94.88 427 ARG A CA 1
ATOM 3428 C C . ARG A 1 427 ? 64.543 4.008 -87.724 1.00 94.88 427 ARG A C 1
ATOM 3430 O O . ARG A 1 427 ? 65.393 3.835 -88.593 1.00 94.88 427 ARG A O 1
ATOM 3437 N N . CYS A 1 428 ? 63.301 4.398 -88.010 1.00 94.75 428 CYS A N 1
ATOM 3438 C CA . CYS A 1 428 ? 62.825 4.665 -89.367 1.00 94.75 428 CYS A CA 1
ATOM 3439 C C . CYS A 1 428 ? 63.527 5.883 -89.985 1.00 94.75 428 CYS A C 1
ATOM 3441 O O . CYS A 1 428 ? 64.105 5.778 -91.063 1.00 94.75 428 CYS A O 1
ATOM 3443 N N . ALA A 1 429 ? 63.594 7.001 -89.259 1.00 92.38 429 ALA A N 1
ATOM 3444 C CA . ALA A 1 429 ? 64.358 8.185 -89.637 1.00 92.38 429 ALA A CA 1
ATOM 3445 C C . ALA A 1 429 ? 65.860 7.879 -89.791 1.00 92.38 429 ALA A C 1
ATOM 3447 O O . ALA A 1 429 ? 66.511 8.438 -90.671 1.00 92.38 429 ALA A O 1
ATOM 3448 N N . GLY A 1 430 ? 66.408 6.965 -88.982 1.00 91.88 430 GLY A N 1
ATOM 3449 C CA . GLY A 1 430 ? 67.763 6.433 -89.136 1.00 91.88 430 GLY A CA 1
ATOM 3450 C C . GLY A 1 430 ? 67.968 5.705 -90.469 1.00 91.88 430 GLY A C 1
ATOM 3451 O O . GLY A 1 430 ? 68.893 6.050 -91.205 1.00 91.88 430 GLY A O 1
ATOM 3452 N N . ARG A 1 431 ? 67.077 4.762 -90.819 1.00 94.19 431 ARG A N 1
ATOM 3453 C CA . ARG A 1 431 ? 67.094 4.070 -92.124 1.00 94.19 431 ARG A CA 1
ATOM 3454 C C . ARG A 1 431 ? 66.969 5.053 -93.285 1.00 94.19 431 ARG A C 1
ATOM 3456 O O . ARG A 1 431 ? 67.857 5.090 -94.127 1.00 94.19 431 ARG A O 1
ATOM 3463 N N . LEU A 1 432 ? 65.962 5.928 -93.260 1.00 93.38 432 LEU A N 1
ATOM 3464 C CA . LEU A 1 432 ? 65.723 6.934 -94.301 1.00 93.38 432 LEU A CA 1
ATOM 3465 C C . LEU A 1 432 ? 66.913 7.895 -94.474 1.00 93.38 432 LEU A C 1
ATOM 3467 O O . LEU A 1 432 ? 67.246 8.268 -95.596 1.00 93.38 432 LEU A O 1
ATOM 3471 N N . ARG A 1 433 ? 67.610 8.274 -93.391 1.00 92.62 433 ARG A N 1
ATOM 3472 C CA . ARG A 1 433 ? 68.867 9.046 -93.472 1.00 92.62 433 ARG A CA 1
ATOM 3473 C C . ARG A 1 433 ? 70.003 8.241 -94.111 1.00 92.62 433 ARG A C 1
ATOM 3475 O O . ARG A 1 433 ? 70.769 8.815 -94.882 1.00 92.62 433 ARG A O 1
ATOM 3482 N N . GLY A 1 434 ? 70.103 6.944 -93.820 1.00 90.69 434 GLY A N 1
ATOM 3483 C CA . GLY A 1 434 ? 71.054 6.025 -94.454 1.00 90.69 434 GLY A CA 1
ATOM 3484 C C . GLY A 1 434 ? 70.785 5.847 -95.950 1.00 90.69 434 GLY A C 1
ATOM 3485 O O . GLY A 1 434 ? 71.681 6.065 -96.761 1.00 90.69 434 GLY A O 1
ATOM 3486 N N . GLU A 1 435 ? 69.540 5.556 -96.321 1.00 92.12 435 GLU A N 1
ATOM 3487 C CA . GLU A 1 435 ? 69.062 5.451 -97.705 1.00 92.12 435 GLU A CA 1
ATOM 3488 C C . GLU A 1 435 ? 69.292 6.757 -98.481 1.00 92.12 435 GLU A C 1
ATOM 3490 O O . GLU A 1 435 ? 69.810 6.729 -99.594 1.00 92.12 435 GLU A O 1
ATOM 3495 N N . LEU A 1 436 ? 69.006 7.919 -97.880 1.00 92.06 436 LEU A N 1
ATOM 3496 C CA . LEU A 1 436 ? 69.289 9.233 -98.468 1.00 92.06 436 LEU A CA 1
ATOM 3497 C C . LEU A 1 436 ? 70.798 9.471 -98.656 1.00 92.06 436 LEU A C 1
ATOM 3499 O O . LEU A 1 436 ? 71.214 10.018 -99.678 1.00 92.06 436 LEU A O 1
ATOM 3503 N N . ALA A 1 437 ? 71.632 9.081 -97.688 1.00 91.06 437 ALA A N 1
ATOM 3504 C CA . ALA A 1 437 ? 73.086 9.202 -97.790 1.00 91.06 437 ALA A CA 1
ATOM 3505 C C . ALA A 1 437 ? 73.659 8.271 -98.873 1.00 91.06 437 ALA A C 1
ATOM 3507 O O . ALA A 1 437 ? 74.528 8.679 -99.647 1.00 91.06 437 ALA A O 1
ATOM 3508 N N . GLU A 1 438 ? 73.135 7.052 -98.990 1.00 91.12 438 GLU A N 1
ATOM 3509 C CA . GLU A 1 438 ? 73.518 6.112 -100.036 1.00 91.12 438 GLU A CA 1
ATOM 3510 C C . GLU A 1 438 ? 73.011 6.558 -101.417 1.00 91.12 438 GLU A C 1
ATOM 3512 O O . GLU A 1 438 ? 73.766 6.508 -102.384 1.00 91.12 438 GLU A O 1
ATOM 3517 N N . ALA A 1 439 ? 71.786 7.076 -101.525 1.00 89.31 439 ALA A N 1
ATOM 3518 C CA . ALA A 1 439 ? 71.258 7.667 -102.753 1.00 89.31 439 ALA A CA 1
ATOM 3519 C C . ALA A 1 439 ? 72.090 8.885 -103.192 1.00 89.31 439 ALA A C 1
ATOM 3521 O O . ALA A 1 439 ? 72.421 9.012 -104.370 1.00 89.31 439 ALA A O 1
ATOM 3522 N N . ARG A 1 440 ? 72.527 9.733 -102.248 1.00 89.88 440 ARG A N 1
ATOM 3523 C CA . ARG A 1 440 ? 73.492 10.819 -102.504 1.00 89.88 440 ARG A CA 1
ATOM 3524 C C . ARG A 1 440 ? 74.849 10.284 -102.973 1.00 89.88 440 ARG A C 1
ATOM 3526 O O . ARG A 1 440 ? 75.404 10.831 -103.921 1.00 89.88 440 ARG A O 1
ATOM 3533 N N . ARG A 1 441 ? 75.366 9.198 -102.382 1.00 91.00 441 ARG A N 1
ATOM 3534 C CA . ARG A 1 441 ? 76.613 8.534 -102.818 1.00 91.00 441 ARG A CA 1
ATOM 3535 C C . ARG A 1 441 ? 76.480 7.942 -104.226 1.00 91.00 441 ARG A C 1
ATOM 3537 O O . ARG A 1 441 ? 77.352 8.174 -105.060 1.00 91.00 441 ARG A O 1
ATOM 3544 N N . ARG A 1 442 ? 75.384 7.232 -104.516 1.00 88.19 442 ARG A N 1
ATOM 3545 C CA . ARG A 1 442 ? 75.058 6.682 -105.844 1.00 88.19 442 ARG A CA 1
ATOM 3546 C C . ARG A 1 442 ? 74.917 7.803 -106.879 1.00 88.19 442 ARG A C 1
ATOM 3548 O O . ARG A 1 442 ? 75.553 7.739 -107.926 1.00 88.19 442 ARG A O 1
ATOM 3555 N N . GLY A 1 443 ? 74.198 8.876 -106.551 1.00 88.12 443 GLY A N 1
ATOM 3556 C CA . GLY A 1 443 ? 74.090 10.080 -107.380 1.00 88.12 443 GLY A CA 1
ATOM 3557 C C . GLY A 1 443 ? 75.440 10.760 -107.637 1.00 88.12 443 GLY A C 1
ATOM 3558 O O . GLY A 1 443 ? 75.734 11.118 -108.773 1.00 88.12 443 GLY A O 1
ATOM 3559 N N . ALA A 1 444 ? 76.309 10.872 -106.629 1.00 88.06 444 ALA A N 1
ATOM 3560 C CA . ALA A 1 444 ? 77.657 11.417 -106.792 1.00 88.06 444 ALA A CA 1
ATOM 3561 C C . ALA A 1 444 ? 78.538 10.548 -107.712 1.00 88.06 444 ALA A C 1
ATOM 3563 O O . ALA A 1 444 ? 79.249 11.089 -108.559 1.00 88.06 444 ALA A O 1
ATOM 3564 N N . LEU A 1 445 ? 78.455 9.215 -107.603 1.00 89.12 445 LEU A N 1
ATOM 3565 C CA . LEU A 1 445 ? 79.153 8.275 -108.491 1.00 89.12 445 LEU A CA 1
ATOM 3566 C C . LEU A 1 445 ? 78.633 8.344 -109.936 1.00 89.12 445 LEU A C 1
ATOM 3568 O O . LEU A 1 445 ? 79.434 8.368 -110.874 1.00 89.12 445 LEU A O 1
ATOM 3572 N N . LEU A 1 446 ? 77.315 8.442 -110.130 1.00 88.06 446 LEU A N 1
ATOM 3573 C CA . LEU A 1 446 ? 76.706 8.638 -111.449 1.00 88.06 446 LEU A CA 1
ATOM 3574 C C . LEU A 1 446 ? 77.108 9.991 -112.053 1.00 88.06 446 LEU A C 1
ATOM 3576 O O . LEU A 1 446 ? 77.528 10.037 -113.204 1.00 88.06 446 LEU A O 1
ATOM 3580 N N . CYS A 1 447 ? 77.098 11.074 -111.272 1.00 86.56 447 CYS A N 1
ATOM 3581 C CA . CYS A 1 447 ? 77.594 12.386 -111.697 1.00 86.56 447 CYS A CA 1
ATOM 3582 C C . CYS A 1 447 ? 79.092 12.372 -112.040 1.00 86.56 447 CYS A C 1
ATOM 3584 O O . CYS A 1 447 ? 79.501 13.020 -113.002 1.00 86.56 447 CYS A O 1
ATOM 3586 N N . ALA A 1 448 ? 79.923 11.633 -111.299 1.00 83.00 448 ALA A N 1
ATOM 3587 C CA . ALA A 1 448 ? 81.339 11.464 -111.625 1.00 83.00 448 ALA A CA 1
ATOM 3588 C C . ALA A 1 448 ? 81.530 10.680 -112.936 1.00 83.00 448 ALA A C 1
ATOM 3590 O O . ALA A 1 448 ? 82.333 11.079 -113.778 1.00 83.00 448 ALA A O 1
ATOM 3591 N N . SER A 1 449 ? 80.749 9.617 -113.144 1.00 84.75 449 SER A N 1
ATOM 3592 C CA . SER A 1 449 ? 80.773 8.804 -114.368 1.00 84.75 449 SER A CA 1
ATOM 3593 C C . SER A 1 449 ? 80.275 9.591 -115.585 1.00 84.75 449 SER A C 1
ATOM 3595 O O . SER A 1 449 ? 80.930 9.603 -116.621 1.00 84.75 449 SER A O 1
ATOM 3597 N N . ALA A 1 450 ? 79.187 10.352 -115.440 1.00 81.06 450 ALA A N 1
ATOM 3598 C CA . ALA A 1 450 ? 78.678 11.253 -116.471 1.00 81.06 450 ALA A CA 1
ATOM 3599 C C . ALA A 1 450 ? 79.675 12.377 -116.806 1.00 81.06 450 ALA A C 1
ATOM 3601 O O . ALA A 1 450 ? 79.832 12.728 -117.972 1.00 81.06 450 ALA A O 1
ATOM 3602 N N . ARG A 1 451 ? 80.410 12.910 -115.815 1.00 83.88 451 ARG A N 1
ATOM 3603 C CA . ARG A 1 451 ? 81.506 13.868 -116.053 1.00 83.88 451 ARG A CA 1
ATOM 3604 C C . ARG A 1 451 ? 82.679 13.239 -116.813 1.00 83.88 451 ARG A C 1
ATOM 3606 O O . ARG A 1 451 ? 83.233 13.915 -117.676 1.00 83.88 451 ARG A O 1
ATOM 3613 N N . ARG A 1 452 ? 83.031 11.972 -116.546 1.00 82.25 452 ARG A N 1
ATOM 3614 C CA . ARG A 1 452 ? 84.041 11.224 -117.325 1.00 82.25 452 ARG A CA 1
ATOM 3615 C C . ARG A 1 452 ? 83.584 11.012 -118.767 1.00 82.25 452 ARG A C 1
ATOM 3617 O O . ARG A 1 452 ? 84.267 11.476 -119.670 1.00 82.25 452 ARG A O 1
ATOM 3624 N N . LEU A 1 453 ? 82.385 10.468 -118.979 1.00 84.19 453 LEU A N 1
ATOM 3625 C CA . LEU A 1 453 ? 81.804 10.284 -120.316 1.00 84.19 453 LEU A CA 1
ATOM 3626 C C . LEU A 1 453 ? 81.689 11.609 -121.088 1.00 84.19 453 LEU A C 1
ATOM 3628 O O . LEU A 1 453 ? 82.017 11.670 -122.267 1.00 84.19 453 LEU A O 1
ATOM 3632 N N . ALA A 1 454 ? 81.294 12.707 -120.435 1.00 79.38 454 ALA A N 1
ATOM 3633 C CA . ALA A 1 454 ? 81.254 14.028 -121.064 1.00 79.38 454 ALA A CA 1
ATOM 3634 C C . ALA A 1 454 ? 82.654 14.571 -121.417 1.00 79.38 454 ALA A C 1
ATOM 3636 O O . ALA A 1 454 ? 82.801 15.280 -122.414 1.00 79.38 454 ALA A O 1
ATOM 3637 N N . PHE A 1 455 ? 83.685 14.248 -120.631 1.00 82.94 455 PHE A N 1
ATOM 3638 C CA . PHE A 1 455 ? 85.078 14.575 -120.945 1.00 82.94 455 PHE A CA 1
ATOM 3639 C C . PHE A 1 455 ? 85.607 13.722 -122.109 1.00 82.94 455 PHE A C 1
ATOM 3641 O O . PHE A 1 455 ? 86.202 14.262 -123.038 1.00 82.94 455 PHE A O 1
ATOM 3648 N N . GLU A 1 456 ? 85.320 12.421 -122.113 1.00 82.25 456 GLU A N 1
ATOM 3649 C CA . GLU A 1 456 ? 85.669 11.477 -123.181 1.00 82.25 456 GLU A CA 1
ATOM 3650 C C . GLU A 1 456 ? 84.983 11.835 -124.506 1.00 82.25 456 GLU A C 1
ATOM 3652 O O . GLU A 1 456 ? 85.649 11.895 -125.537 1.00 82.25 456 GLU A O 1
ATOM 3657 N N . LEU A 1 457 ? 83.693 12.187 -124.487 1.00 79.69 457 LEU A N 1
ATOM 3658 C CA . LEU A 1 457 ? 82.964 12.686 -125.659 1.00 79.69 457 LEU A CA 1
ATOM 3659 C C . LEU A 1 457 ? 83.532 14.019 -126.162 1.00 79.69 457 LEU A C 1
ATOM 3661 O O . LEU A 1 457 ? 83.707 14.190 -127.367 1.00 79.69 457 LEU A O 1
ATOM 3665 N N . ARG A 1 458 ? 83.890 14.954 -125.268 1.00 79.31 458 ARG A N 1
ATOM 3666 C CA . ARG A 1 458 ? 84.581 16.199 -125.657 1.00 79.31 458 ARG A CA 1
ATOM 3667 C C . ARG A 1 458 ? 85.948 15.916 -126.286 1.00 79.31 458 ARG A C 1
ATOM 3669 O O . ARG A 1 458 ? 86.268 16.529 -127.300 1.00 79.31 458 ARG A O 1
ATOM 3676 N N . ALA A 1 459 ? 86.719 14.976 -125.738 1.00 76.31 459 ALA A N 1
ATOM 3677 C CA . ALA A 1 459 ? 88.008 14.550 -126.284 1.00 76.31 459 ALA A CA 1
ATOM 3678 C C . ALA A 1 459 ? 87.865 13.798 -127.623 1.00 76.31 459 ALA A C 1
ATOM 3680 O O . ALA A 1 459 ? 88.701 13.947 -128.513 1.00 76.31 459 ALA A O 1
ATOM 3681 N N . GLY A 1 460 ? 86.793 13.024 -127.804 1.00 77.69 460 GLY A N 1
ATOM 3682 C CA . GLY A 1 460 ? 86.428 12.410 -129.080 1.00 77.69 460 GLY A CA 1
ATOM 3683 C C . GLY A 1 460 ? 86.085 13.461 -130.135 1.00 77.69 460 GLY A C 1
ATOM 3684 O O . GLY A 1 460 ? 86.642 13.437 -131.231 1.00 77.69 460 GLY A O 1
ATOM 3685 N N . LEU A 1 461 ? 85.252 14.444 -129.782 1.00 77.81 461 LEU A N 1
ATOM 3686 C CA . LEU A 1 461 ? 84.869 15.547 -130.666 1.00 77.81 461 LEU A CA 1
ATOM 3687 C C . LEU A 1 461 ? 86.050 16.461 -131.031 1.00 77.81 461 LEU A C 1
ATOM 3689 O O . LEU A 1 461 ? 86.115 16.927 -132.168 1.00 77.81 461 LEU A O 1
ATOM 3693 N N . THR A 1 462 ? 87.011 16.710 -130.132 1.00 78.12 462 THR A N 1
ATOM 3694 C CA . THR A 1 462 ? 88.229 17.459 -130.498 1.00 78.12 462 THR A CA 1
ATOM 3695 C C . THR A 1 462 ? 89.146 16.653 -131.417 1.00 78.12 462 THR A C 1
ATOM 3697 O O . THR A 1 462 ? 89.626 17.221 -132.395 1.00 78.12 462 THR A O 1
ATOM 3700 N N . ARG A 1 463 ? 89.312 15.338 -131.201 1.00 79.75 463 ARG A N 1
ATOM 3701 C CA . ARG A 1 463 ? 90.029 14.437 -132.134 1.00 79.75 463 ARG A CA 1
ATOM 3702 C C . ARG A 1 463 ? 89.343 14.334 -133.502 1.00 79.75 463 ARG A C 1
ATOM 3704 O O . ARG A 1 463 ? 90.013 14.243 -134.526 1.00 79.75 463 ARG A O 1
ATOM 3711 N N . GLN A 1 464 ? 88.011 14.356 -133.546 1.00 78.44 464 GLN A N 1
ATOM 3712 C CA . GLN A 1 464 ? 87.259 14.381 -134.803 1.00 78.44 464 GLN A CA 1
ATOM 3713 C C . GLN A 1 464 ? 87.457 15.718 -135.530 1.00 78.44 464 GLN A C 1
ATOM 3715 O O . GLN A 1 464 ? 87.729 15.730 -136.727 1.00 78.44 464 GLN A O 1
ATOM 3720 N N . ARG A 1 465 ? 87.406 16.845 -134.806 1.00 78.25 465 ARG A N 1
ATOM 3721 C CA . ARG A 1 465 ? 87.683 18.179 -135.362 1.00 78.25 465 ARG A CA 1
ATOM 3722 C C . ARG A 1 465 ? 89.129 18.341 -135.840 1.00 78.25 465 ARG A C 1
ATOM 3724 O O . ARG A 1 465 ? 89.332 19.006 -136.848 1.00 78.25 465 ARG A O 1
ATOM 3731 N N . SER A 1 466 ? 90.123 17.740 -135.179 1.00 75.12 466 SER A N 1
ATOM 3732 C CA . SER A 1 466 ? 91.507 17.768 -135.674 1.00 75.12 466 SER A CA 1
ATOM 3733 C C . SER A 1 466 ? 91.672 16.935 -136.947 1.00 75.12 466 SER A C 1
ATOM 3735 O O . SER A 1 466 ? 92.261 17.432 -137.897 1.00 75.12 466 SER A O 1
ATOM 3737 N N . ARG A 1 467 ? 91.066 15.740 -137.027 1.00 76.25 467 ARG A N 1
ATOM 3738 C CA . ARG A 1 467 ? 91.044 14.933 -138.265 1.00 76.25 467 ARG A CA 1
ATOM 3739 C C . ARG A 1 467 ? 90.363 15.650 -139.434 1.00 76.25 467 ARG A C 1
ATOM 3741 O O . ARG A 1 467 ? 90.837 15.554 -140.559 1.00 76.25 467 ARG A O 1
ATOM 3748 N N . LEU A 1 468 ? 89.276 16.382 -139.174 1.00 73.44 468 LEU A N 1
ATOM 3749 C CA . LEU A 1 468 ? 88.618 17.202 -140.196 1.00 73.44 468 LEU A CA 1
ATOM 3750 C C . LEU A 1 468 ? 89.526 18.345 -140.675 1.00 73.44 468 LEU A C 1
ATOM 3752 O O . LEU A 1 468 ? 89.609 18.565 -141.876 1.00 73.44 468 LEU A O 1
ATOM 3756 N N . ARG A 1 469 ? 90.283 19.001 -139.782 1.00 78.50 469 ARG A N 1
ATOM 3757 C CA . ARG A 1 469 ? 91.302 19.993 -140.181 1.00 78.50 469 ARG A CA 1
ATOM 3758 C C . ARG A 1 469 ? 92.438 19.374 -140.996 1.00 78.50 469 ARG A C 1
ATOM 3760 O O . ARG A 1 469 ? 92.795 19.933 -142.022 1.00 78.50 469 ARG A O 1
ATOM 3767 N N . GLU A 1 470 ? 92.949 18.201 -140.613 1.00 75.50 470 GLU A N 1
ATOM 3768 C CA . GLU A 1 470 ? 93.942 17.472 -141.423 1.00 75.50 470 GLU A CA 1
ATOM 3769 C C . GLU A 1 470 ? 93.399 17.118 -142.819 1.00 75.50 470 GLU A C 1
ATOM 3771 O O . GLU A 1 470 ? 94.162 17.067 -143.783 1.00 75.50 470 GLU A O 1
ATOM 3776 N N . GLN A 1 471 ? 92.094 16.855 -142.948 1.00 75.31 471 GLN A N 1
ATOM 3777 C CA . GLN A 1 471 ? 91.445 16.643 -144.244 1.00 75.31 471 GLN A CA 1
ATOM 3778 C C . GLN A 1 471 ? 91.285 17.955 -145.024 1.00 75.31 471 GLN A C 1
ATOM 3780 O O . GLN A 1 471 ? 91.632 17.978 -146.200 1.00 75.31 471 GLN A O 1
ATOM 3785 N N . GLU A 1 472 ? 90.865 19.056 -144.394 1.00 75.25 472 GLU A N 1
ATOM 3786 C CA . GLU A 1 472 ? 90.840 20.387 -145.024 1.00 75.25 472 GLU A CA 1
ATOM 3787 C C . GLU A 1 472 ? 92.233 20.846 -145.484 1.00 75.25 472 GLU A C 1
ATOM 3789 O O . GLU A 1 472 ? 92.360 21.455 -146.541 1.00 75.25 472 GLU A O 1
ATOM 3794 N N . GLU A 1 473 ? 93.289 20.561 -144.720 1.00 77.75 473 GLU A N 1
ATOM 3795 C CA . GLU A 1 473 ? 94.675 20.881 -145.081 1.00 77.75 473 GLU A CA 1
ATOM 3796 C C . GLU A 1 473 ? 95.183 20.003 -146.232 1.00 77.75 473 GLU A C 1
ATOM 3798 O O . GLU A 1 473 ? 95.836 20.512 -147.141 1.00 77.75 473 GLU A O 1
ATOM 3803 N N . LYS A 1 474 ? 94.812 18.714 -146.272 1.00 77.50 474 LYS A N 1
ATOM 3804 C CA . LYS A 1 474 ? 95.089 17.833 -147.422 1.00 77.50 474 LYS A CA 1
ATOM 3805 C C . LYS A 1 474 ? 94.340 18.275 -148.682 1.00 77.50 474 LYS A C 1
ATOM 3807 O O . LYS A 1 474 ? 94.942 18.283 -149.753 1.00 77.50 474 LYS A O 1
ATOM 3812 N N . ILE A 1 475 ? 93.087 18.715 -148.555 1.00 74.06 475 ILE A N 1
ATOM 3813 C CA . ILE A 1 475 ? 92.308 19.302 -149.656 1.00 74.06 475 ILE A CA 1
ATOM 3814 C C . ILE A 1 475 ? 92.978 20.595 -150.145 1.00 74.06 475 ILE A C 1
ATOM 3816 O O . ILE A 1 475 ? 93.240 20.727 -151.335 1.00 74.06 475 ILE A O 1
ATOM 3820 N N . LYS A 1 476 ? 93.373 21.506 -149.245 1.00 76.62 476 LYS A N 1
ATOM 3821 C CA . LYS A 1 476 ? 94.099 22.740 -149.606 1.00 76.62 476 LYS A CA 1
ATOM 3822 C C . LYS A 1 476 ? 95.450 22.455 -150.275 1.00 76.62 476 LYS A C 1
ATOM 3824 O O . LYS A 1 476 ? 95.813 23.150 -151.220 1.00 76.62 476 LYS A O 1
ATOM 3829 N N . ALA A 1 477 ? 96.177 21.420 -149.850 1.00 72.94 477 ALA A N 1
ATOM 3830 C CA . ALA A 1 477 ? 97.408 20.988 -150.516 1.00 72.94 477 ALA A CA 1
ATOM 3831 C C . ALA A 1 477 ? 97.144 20.449 -151.938 1.00 72.94 477 ALA A C 1
ATOM 3833 O O . ALA A 1 477 ? 97.894 20.761 -152.864 1.00 72.94 477 ALA A O 1
ATOM 3834 N N . GLN A 1 478 ? 96.054 19.699 -152.134 1.00 70.25 478 GLN A N 1
ATOM 3835 C CA . GLN A 1 478 ? 95.608 19.246 -153.456 1.00 70.25 478 GLN A CA 1
ATOM 3836 C C . GLN A 1 478 ? 95.157 20.423 -154.340 1.00 70.25 478 GLN A C 1
ATOM 3838 O O . GLN A 1 478 ? 95.543 20.485 -155.504 1.00 70.25 478 GLN A O 1
ATOM 3843 N N . GLU A 1 479 ? 94.435 21.407 -153.798 1.00 73.94 479 GLU A N 1
ATOM 3844 C CA . GLU A 1 479 ? 94.082 22.638 -154.519 1.00 73.94 479 GLU A CA 1
ATOM 3845 C C . GLU A 1 479 ? 95.314 23.438 -154.961 1.00 73.94 479 GLU A C 1
ATOM 3847 O O . GLU A 1 479 ? 95.336 23.953 -156.076 1.00 73.94 479 GLU A O 1
ATOM 3852 N N . VAL A 1 480 ? 96.347 23.553 -154.119 1.00 75.88 480 VAL A N 1
ATOM 3853 C CA . VAL A 1 480 ? 97.601 24.233 -154.488 1.00 75.88 480 VAL A CA 1
ATOM 3854 C C . VAL A 1 480 ? 98.316 23.487 -155.619 1.00 75.88 480 VAL A C 1
ATOM 3856 O O . VAL A 1 480 ? 98.798 24.128 -156.550 1.00 75.88 480 VAL A O 1
ATOM 3859 N N . MET A 1 481 ? 98.315 22.150 -155.593 1.00 71.56 481 MET A N 1
ATOM 3860 C CA . MET A 1 481 ? 98.868 21.312 -156.664 1.00 71.56 481 MET A CA 1
ATOM 3861 C C . MET A 1 481 ? 98.082 21.443 -157.983 1.00 71.56 481 MET A C 1
ATOM 3863 O O . MET A 1 481 ? 98.675 21.478 -159.058 1.00 71.56 481 MET A O 1
ATOM 3867 N N . ILE A 1 482 ? 96.755 21.581 -157.918 1.00 65.75 482 ILE A N 1
ATOM 3868 C CA . ILE A 1 482 ? 95.915 21.862 -159.092 1.00 65.75 482 ILE A CA 1
ATOM 3869 C C . ILE A 1 482 ? 96.231 23.256 -159.656 1.00 65.75 482 ILE A C 1
ATOM 3871 O O . ILE A 1 482 ? 96.395 23.402 -160.866 1.00 65.75 482 ILE A O 1
ATOM 3875 N N . ARG A 1 483 ? 96.390 24.275 -158.801 1.00 69.25 483 ARG A N 1
ATOM 3876 C CA . ARG A 1 483 ? 96.706 25.648 -159.235 1.00 69.25 483 ARG A CA 1
ATOM 3877 C C . ARG A 1 483 ? 98.082 25.764 -159.899 1.00 69.25 483 ARG A C 1
ATOM 3879 O O . ARG A 1 483 ? 98.203 26.506 -160.868 1.00 69.25 483 ARG A O 1
ATOM 3886 N N . THR A 1 484 ? 99.103 25.030 -159.446 1.00 63.16 484 THR A N 1
ATOM 3887 C CA . THR A 1 484 ? 100.417 25.020 -160.123 1.00 63.16 484 THR A CA 1
ATOM 3888 C C . THR A 1 484 ? 100.384 24.271 -161.458 1.00 63.16 484 THR A C 1
ATOM 3890 O O . THR A 1 484 ? 101.004 24.724 -162.420 1.00 63.16 484 THR A O 1
ATOM 3893 N N . LEU A 1 485 ? 99.596 23.196 -161.577 1.00 58.94 485 LEU A N 1
ATOM 3894 C CA . LEU A 1 485 ? 99.349 22.529 -162.864 1.00 58.94 485 LEU A CA 1
ATOM 3895 C C . LEU A 1 485 ? 98.541 23.406 -163.843 1.00 58.94 485 LEU A C 1
ATOM 3897 O O . LEU A 1 485 ? 98.744 23.320 -165.050 1.00 58.94 485 LEU A O 1
ATOM 3901 N N . GLN A 1 486 ? 97.685 24.303 -163.346 1.00 54.81 486 GLN A N 1
ATOM 3902 C CA . GLN A 1 486 ? 96.917 25.252 -164.168 1.00 54.81 486 GLN A CA 1
ATOM 3903 C C . GLN A 1 486 ? 97.710 26.489 -164.629 1.00 54.81 486 GLN A C 1
ATOM 3905 O O . GLN A 1 486 ? 97.260 27.183 -165.534 1.00 54.81 486 GLN A O 1
ATOM 3910 N N . GLN A 1 487 ? 98.882 26.775 -164.051 1.00 57.00 487 GLN A N 1
ATOM 3911 C CA . GLN A 1 487 ? 99.709 27.942 -164.414 1.00 57.00 487 GLN A CA 1
ATOM 3912 C C . GLN A 1 487 ? 100.781 27.654 -165.482 1.00 57.00 487 GLN A C 1
ATOM 3914 O O . GLN A 1 487 ? 101.519 28.559 -165.862 1.00 57.00 487 GLN A O 1
ATOM 3919 N N . SER A 1 488 ? 100.864 26.414 -165.977 1.00 48.34 488 SER A N 1
ATOM 3920 C CA . SER A 1 488 ? 101.856 25.971 -166.974 1.00 48.34 488 SER A CA 1
ATOM 3921 C C . SER A 1 488 ? 101.268 25.627 -168.352 1.00 48.34 488 SER A C 1
ATOM 3923 O O . SER A 1 488 ? 102.009 25.205 -169.236 1.00 48.34 488 SER A O 1
ATOM 3925 N N . SER A 1 489 ? 99.960 25.830 -168.555 1.00 42.22 489 SER A N 1
ATOM 3926 C CA . SER A 1 489 ? 99.277 25.628 -169.840 1.00 42.22 489 SER A CA 1
ATOM 3927 C C . SER A 1 489 ? 98.659 26.934 -170.337 1.00 42.22 489 SER A C 1
ATOM 3929 O O . SER A 1 489 ? 98.172 27.746 -169.551 1.00 42.22 489 SER A O 1
ATOM 3931 N N . ASP A 1 490 ? 98.753 27.165 -171.643 1.00 33.81 490 ASP A N 1
ATOM 3932 C CA . ASP A 1 490 ? 98.795 28.515 -172.190 1.00 33.81 490 ASP A CA 1
ATOM 3933 C C . ASP A 1 490 ? 97.434 29.169 -172.472 1.00 33.81 490 ASP A C 1
ATOM 3935 O O . ASP A 1 490 ? 96.381 28.555 -172.643 1.00 33.81 490 ASP A O 1
ATOM 3939 N N . ARG A 1 491 ? 97.528 30.486 -172.618 1.00 34.84 491 ARG A N 1
ATOM 3940 C CA . ARG A 1 491 ? 96.535 31.407 -173.161 1.00 34.84 491 ARG A CA 1
ATOM 3941 C C . ARG A 1 491 ? 95.857 30.868 -174.439 1.00 34.84 491 ARG A C 1
ATOM 3943 O O . ARG A 1 491 ? 96.474 30.924 -175.504 1.00 34.84 491 ARG A O 1
ATOM 3950 N N . ARG A 1 492 ? 94.552 30.549 -174.384 1.00 33.00 492 ARG A N 1
ATOM 3951 C CA . ARG A 1 492 ? 93.497 31.075 -175.300 1.00 33.00 492 ARG A CA 1
ATOM 3952 C C . ARG A 1 492 ? 92.104 30.470 -175.054 1.00 33.00 492 ARG A C 1
ATOM 3954 O O . ARG A 1 492 ? 91.954 29.261 -175.047 1.00 33.00 492 ARG A O 1
ATOM 3961 N N . HIS A 1 493 ? 91.115 31.369 -175.009 1.00 32.88 493 HIS A N 1
ATOM 3962 C CA . HIS A 1 493 ? 89.668 31.184 -175.245 1.00 32.88 493 HIS A CA 1
ATOM 3963 C C . HIS A 1 493 ? 88.943 30.147 -174.358 1.00 32.88 493 HIS A C 1
ATOM 3965 O O . HIS A 1 493 ? 89.110 28.946 -174.500 1.00 32.88 493 HIS A O 1
ATOM 3971 N N . ASN A 1 494 ? 88.209 30.589 -173.332 1.00 33.94 494 ASN A N 1
ATOM 3972 C CA . ASN A 1 494 ? 86.865 31.213 -173.368 1.00 33.94 494 ASN A CA 1
ATOM 3973 C C . ASN A 1 494 ? 85.749 30.200 -173.669 1.00 33.94 494 ASN A C 1
ATOM 3975 O O . ASN A 1 494 ? 85.751 29.543 -174.704 1.00 33.94 494 ASN A O 1
ATOM 3979 N N . SER A 1 495 ? 84.790 30.108 -172.747 1.00 35.91 495 SER A N 1
ATOM 3980 C CA . SER A 1 495 ? 83.955 28.926 -172.538 1.00 35.91 495 SER A CA 1
ATOM 3981 C C . SER A 1 495 ? 82.458 29.235 -172.464 1.00 35.91 495 SER A C 1
ATOM 3983 O O . SER A 1 495 ? 82.035 30.132 -171.738 1.00 35.91 495 SER A O 1
ATOM 3985 N N . ALA A 1 496 ? 81.657 28.417 -173.149 1.00 29.33 496 ALA A N 1
ATOM 3986 C CA . ALA A 1 496 ? 80.226 28.238 -172.912 1.00 29.33 496 ALA A CA 1
ATOM 3987 C C . ALA A 1 496 ? 79.781 26.885 -173.500 1.00 29.33 496 ALA A C 1
ATOM 3989 O O . ALA A 1 496 ? 79.988 26.667 -174.690 1.00 29.33 496 ALA A O 1
ATOM 3990 N N . SER A 1 497 ? 79.213 25.993 -172.678 1.00 34.97 497 SER A N 1
ATOM 3991 C CA . SER A 1 497 ? 78.252 24.938 -173.064 1.00 34.97 497 SER A CA 1
ATOM 3992 C C . SER A 1 497 ? 77.843 24.113 -171.833 1.00 34.97 497 SER A C 1
ATOM 3994 O O . SER A 1 497 ? 78.683 23.574 -171.117 1.00 34.97 497 SER A O 1
ATOM 3996 N N . ASP A 1 498 ? 76.539 24.104 -171.582 1.00 30.47 498 ASP A N 1
ATOM 3997 C CA . ASP A 1 498 ? 75.653 22.993 -171.189 1.00 30.47 498 ASP A CA 1
ATOM 3998 C C . ASP A 1 498 ? 76.273 21.599 -170.925 1.00 30.47 498 ASP A C 1
ATOM 4000 O O . ASP A 1 498 ? 77.058 21.090 -171.726 1.00 30.47 498 ASP A O 1
ATOM 4004 N N . ASN A 1 499 ? 75.774 20.888 -169.900 1.00 38.31 499 ASN A N 1
ATOM 4005 C CA . ASN A 1 499 ? 74.810 19.786 -170.111 1.00 38.31 499 ASN A CA 1
ATOM 4006 C C . ASN A 1 499 ? 74.259 19.161 -168.803 1.00 38.31 499 ASN A C 1
ATOM 4008 O O . ASN A 1 499 ? 74.831 19.286 -167.722 1.00 38.31 499 ASN A O 1
ATOM 4012 N N . GLU A 1 500 ? 73.114 18.495 -168.954 1.00 34.69 500 GLU A N 1
ATOM 4013 C CA . GLU A 1 500 ? 72.285 17.762 -167.971 1.00 34.69 500 GLU A CA 1
ATOM 4014 C C . GLU A 1 500 ? 72.544 16.221 -168.081 1.00 34.69 500 GLU A C 1
ATOM 4016 O O . GLU A 1 500 ? 73.480 15.848 -168.794 1.00 34.69 500 GLU A O 1
ATOM 4021 N N . PRO A 1 501 ? 71.729 15.264 -167.555 1.00 49.06 501 PRO A N 1
ATOM 4022 C CA . PRO A 1 501 ? 70.863 15.185 -166.355 1.00 49.06 501 PRO A CA 1
ATOM 4023 C C . PRO A 1 501 ? 71.022 13.825 -165.576 1.00 49.06 501 PRO A C 1
ATOM 4025 O O . PRO A 1 501 ? 71.920 13.037 -165.855 1.00 49.06 501 PRO A O 1
ATOM 4028 N N . CYS A 1 502 ? 70.050 13.482 -164.701 1.00 32.16 502 CYS A N 1
ATOM 4029 C CA . CYS A 1 502 ? 69.602 12.098 -164.363 1.00 32.16 502 CYS A CA 1
ATOM 4030 C C . CYS A 1 502 ? 70.525 11.138 -163.549 1.00 32.16 502 CYS A C 1
ATOM 4032 O O . CYS A 1 502 ? 71.723 11.345 -163.431 1.00 32.16 502 CYS A O 1
ATOM 4034 N N . CYS A 1 503 ? 70.067 9.996 -162.985 1.00 32.50 503 CYS A N 1
ATOM 4035 C CA . CYS A 1 503 ? 68.812 9.655 -162.266 1.00 32.50 503 CYS A CA 1
ATOM 4036 C C . CYS A 1 503 ? 68.910 8.272 -161.554 1.00 32.50 503 CYS A C 1
ATOM 4038 O O . CYS A 1 503 ? 69.416 7.318 -162.134 1.00 32.50 503 CYS A O 1
ATOM 4040 N N . SER A 1 504 ? 68.236 8.118 -160.399 1.00 33.81 504 SER A N 1
ATOM 4041 C CA . SER A 1 504 ? 67.669 6.861 -159.826 1.00 33.81 504 SER A CA 1
ATOM 4042 C C . SER A 1 504 ? 68.567 5.673 -159.386 1.00 33.81 504 SER A C 1
ATOM 4044 O O . SER A 1 504 ? 69.456 5.241 -160.111 1.00 33.81 504 SER A O 1
ATOM 4046 N N . ARG A 1 505 ? 68.233 5.077 -158.218 1.00 34.59 505 ARG A N 1
ATOM 4047 C CA . ARG A 1 505 ? 68.359 3.650 -157.779 1.00 34.59 505 ARG A CA 1
ATOM 4048 C C . ARG A 1 505 ? 68.084 3.553 -156.259 1.00 34.59 505 ARG A C 1
ATOM 4050 O O . ARG A 1 505 ? 68.422 4.496 -155.558 1.00 34.59 505 ARG A O 1
ATOM 4057 N N . TYR A 1 506 ? 67.540 2.487 -155.652 1.00 40.09 506 TYR A N 1
ATOM 4058 C CA . TYR A 1 506 ? 66.711 1.337 -156.090 1.00 40.09 506 TYR A CA 1
ATOM 4059 C C . TYR A 1 506 ? 66.069 0.695 -154.819 1.00 40.09 506 TYR A C 1
ATOM 4061 O O . TYR A 1 506 ? 66.473 1.048 -153.713 1.00 40.09 506 TYR A O 1
ATOM 4069 N N . ILE A 1 507 ? 65.115 -0.244 -154.938 1.00 48.03 507 ILE A N 1
ATOM 4070 C CA . ILE A 1 507 ? 64.429 -0.915 -153.796 1.00 48.03 507 ILE A CA 1
ATOM 4071 C C . ILE A 1 507 ? 64.612 -2.449 -153.856 1.00 48.03 507 ILE A C 1
ATOM 4073 O O . ILE A 1 507 ? 64.577 -3.008 -154.953 1.00 48.03 507 ILE A O 1
ATOM 4077 N N . PRO A 1 508 ? 64.742 -3.135 -152.702 1.00 42.56 508 PRO A N 1
ATOM 4078 C CA . PRO A 1 508 ? 64.118 -4.455 -152.461 1.00 42.56 508 PRO A CA 1
ATOM 4079 C C . PRO A 1 508 ? 63.289 -4.468 -151.133 1.00 42.56 508 PRO A C 1
ATOM 4081 O O . PRO A 1 508 ? 63.426 -3.539 -150.339 1.00 42.56 508 PRO A O 1
ATOM 4084 N N . ARG A 1 509 ? 62.294 -5.341 -150.847 1.00 32.00 509 ARG A N 1
ATOM 4085 C CA . ARG A 1 509 ? 62.184 -6.834 -150.906 1.00 32.00 509 ARG A CA 1
ATOM 4086 C C . ARG A 1 509 ? 63.189 -7.547 -149.976 1.00 32.00 509 ARG A C 1
ATOM 4088 O O . ARG A 1 509 ? 64.294 -7.047 -149.830 1.00 32.00 509 ARG A O 1
ATOM 4095 N N . GLU A 1 510 ? 62.921 -8.667 -149.293 1.00 38.09 510 GLU A N 1
ATOM 4096 C CA . GLU A 1 510 ? 61.765 -9.585 -149.073 1.00 38.09 510 GLU A CA 1
ATOM 4097 C C . GLU A 1 510 ? 61.556 -9.756 -147.529 1.00 38.09 510 GLU A C 1
ATOM 4099 O O . GLU A 1 510 ? 62.355 -9.231 -146.761 1.00 38.09 510 GLU A O 1
ATOM 4104 N N . GLU A 1 511 ? 60.508 -10.311 -146.896 1.00 35.66 511 GLU A N 1
ATOM 4105 C CA . GLU A 1 511 ? 59.578 -11.452 -147.096 1.00 35.66 511 GLU A CA 1
ATOM 4106 C C . GLU A 1 511 ? 60.080 -12.864 -146.672 1.00 35.66 511 GLU A C 1
ATOM 4108 O O . GLU A 1 511 ? 60.537 -13.656 -147.486 1.00 35.66 511 GLU A O 1
ATOM 4113 N N . THR A 1 512 ? 59.922 -13.211 -145.380 1.00 37.47 512 THR A N 1
ATOM 4114 C CA . THR A 1 512 ? 59.616 -14.555 -144.787 1.00 37.47 512 THR A CA 1
ATOM 4115 C C . THR A 1 512 ? 59.538 -14.389 -143.249 1.00 37.47 512 THR A C 1
ATOM 4117 O O . THR A 1 512 ? 60.249 -13.552 -142.710 1.00 37.47 512 THR A O 1
ATOM 4120 N N . ARG A 1 513 ? 58.649 -14.953 -142.407 1.00 36.12 513 ARG A N 1
ATOM 4121 C CA . ARG A 1 513 ? 57.860 -16.207 -142.250 1.00 36.12 513 ARG A CA 1
ATOM 4122 C C . ARG A 1 513 ? 58.532 -17.367 -141.470 1.00 36.12 513 ARG A C 1
ATOM 4124 O O . ARG A 1 513 ? 59.211 -18.191 -142.059 1.00 36.12 513 ARG A O 1
ATOM 4131 N N . ARG A 1 514 ? 58.037 -17.532 -140.224 1.00 32.97 514 ARG A N 1
ATOM 4132 C CA . ARG A 1 514 ? 57.810 -18.769 -139.420 1.00 32.97 514 ARG A CA 1
ATOM 4133 C C . ARG A 1 514 ? 58.861 -19.269 -138.400 1.00 32.97 514 ARG A C 1
ATOM 4135 O O . ARG A 1 514 ? 60.059 -19.247 -138.619 1.00 32.97 514 ARG A O 1
ATOM 4142 N N . ARG A 1 515 ? 58.263 -19.769 -137.302 1.00 33.25 515 ARG A N 1
ATOM 4143 C CA . ARG A 1 515 ? 58.708 -20.669 -136.215 1.00 33.25 515 ARG A CA 1
ATOM 4144 C C . ARG A 1 515 ? 59.897 -21.599 -136.510 1.00 33.25 515 ARG A C 1
ATOM 4146 O O . ARG A 1 515 ? 59.916 -22.236 -137.558 1.00 33.25 515 ARG A O 1
ATOM 4153 N N . ASN A 1 516 ? 60.759 -21.778 -135.506 1.00 32.94 516 ASN A N 1
ATOM 4154 C CA . ASN A 1 516 ? 60.843 -22.948 -134.597 1.00 32.94 516 ASN A CA 1
ATOM 4155 C C . ASN A 1 516 ? 61.733 -22.516 -133.396 1.00 32.94 516 ASN A C 1
ATOM 4157 O O . ASN A 1 516 ? 62.535 -21.601 -133.553 1.00 32.94 516 ASN A O 1
ATOM 4161 N N . ASP A 1 517 ? 61.527 -22.907 -132.135 1.00 28.81 517 ASP A N 1
ATOM 4162 C CA . ASP A 1 517 ? 61.436 -24.243 -131.510 1.00 28.81 517 ASP A CA 1
ATOM 4163 C C . ASP A 1 517 ? 62.791 -24.982 -131.401 1.00 28.81 517 ASP A C 1
ATOM 4165 O O . ASP A 1 517 ? 63.089 -25.868 -132.195 1.00 28.81 517 ASP A O 1
ATOM 4169 N N . CYS A 1 518 ? 63.590 -24.582 -130.397 1.00 34.72 518 CYS A N 1
ATOM 4170 C CA . CYS A 1 518 ? 64.552 -25.366 -129.585 1.00 34.72 518 CYS A CA 1
ATOM 4171 C C . CYS A 1 518 ? 65.056 -24.429 -128.453 1.00 34.72 518 CYS A C 1
ATOM 4173 O O . CYS A 1 518 ? 65.521 -23.338 -128.770 1.00 34.72 518 CYS A O 1
ATOM 4175 N N . ALA A 1 519 ? 64.892 -24.633 -127.137 1.00 31.72 519 ALA A N 1
ATOM 4176 C CA . ALA A 1 519 ? 64.835 -25.814 -126.253 1.00 31.72 519 ALA A CA 1
ATOM 4177 C C . ALA A 1 519 ? 66.216 -26.357 -125.821 1.00 31.72 519 ALA A C 1
ATOM 4179 O O . ALA A 1 519 ? 67.151 -26.329 -126.612 1.00 31.72 519 ALA A O 1
ATOM 4180 N N . ILE A 1 520 ? 66.274 -26.901 -124.587 1.00 33.41 520 ILE A N 1
ATOM 4181 C CA . ILE A 1 520 ? 67.450 -27.484 -123.889 1.00 33.41 520 ILE A CA 1
ATOM 4182 C C . ILE A 1 520 ? 68.437 -26.374 -123.431 1.00 33.41 520 ILE A C 1
ATOM 4184 O O . ILE A 1 520 ? 68.972 -25.644 -124.253 1.00 33.41 520 ILE A O 1
ATOM 4188 N N . SER A 1 521 ? 68.524 -26.009 -122.138 1.00 31.12 521 SER A N 1
ATOM 4189 C CA . SER A 1 521 ? 69.154 -26.730 -120.995 1.00 31.12 521 SER A CA 1
ATOM 4190 C C . SER A 1 521 ? 70.689 -26.822 -121.144 1.00 31.12 521 SER A C 1
ATOM 4192 O O . SER A 1 521 ? 71.183 -26.890 -122.260 1.00 31.12 521 SER A O 1
ATOM 4194 N N . THR A 1 522 ? 71.539 -26.792 -120.112 1.00 32.31 522 THR A N 1
ATOM 4195 C CA . THR A 1 522 ? 71.422 -26.885 -118.630 1.00 32.31 522 THR A CA 1
ATOM 4196 C C . THR A 1 522 ? 72.655 -26.120 -118.042 1.00 32.31 522 THR A C 1
ATOM 4198 O O . THR A 1 522 ? 73.419 -25.575 -118.831 1.00 32.31 522 THR A O 1
ATOM 4201 N N . THR A 1 523 ? 72.964 -25.918 -116.752 1.00 36.78 523 THR A N 1
ATOM 4202 C CA . THR A 1 523 ? 72.852 -26.672 -115.477 1.00 36.78 523 THR A CA 1
ATOM 4203 C C . THR A 1 523 ? 72.973 -25.706 -114.279 1.00 36.78 523 THR A C 1
ATOM 4205 O O . THR A 1 523 ? 73.838 -24.839 -114.361 1.00 36.78 523 THR A O 1
ATOM 4208 N N . ASN A 1 524 ? 72.258 -25.982 -113.170 1.00 38.88 524 ASN A N 1
ATOM 4209 C CA . ASN A 1 524 ? 72.707 -25.843 -111.756 1.00 38.88 524 ASN A CA 1
ATOM 4210 C C . ASN A 1 524 ? 73.115 -24.431 -111.237 1.00 38.88 524 ASN A C 1
ATOM 4212 O O . ASN A 1 524 ? 73.521 -23.564 -111.995 1.00 38.88 524 ASN A O 1
ATOM 4216 N N . ASP A 1 525 ? 73.082 -24.069 -109.950 1.00 36.69 525 ASP A N 1
ATOM 4217 C CA . ASP A 1 525 ? 72.529 -24.584 -108.674 1.00 36.69 525 ASP A CA 1
ATOM 4218 C C . ASP A 1 525 ? 72.474 -23.336 -107.735 1.00 36.69 525 ASP A C 1
ATOM 4220 O O . ASP A 1 525 ? 73.244 -22.402 -107.952 1.00 36.69 525 ASP A O 1
ATOM 4224 N N . ILE A 1 526 ? 71.624 -23.138 -106.715 1.00 39.38 526 ILE A N 1
ATOM 4225 C CA . ILE A 1 526 ? 71.021 -24.017 -105.694 1.00 39.38 526 ILE A CA 1
ATOM 4226 C C . ILE A 1 526 ? 69.810 -23.263 -105.056 1.00 39.38 526 ILE A C 1
ATOM 4228 O O . ILE A 1 526 ? 69.857 -22.039 -105.008 1.00 39.38 526 ILE A O 1
ATOM 4232 N N . ALA A 1 527 ? 68.782 -23.985 -104.570 1.00 40.03 527 ALA A N 1
ATOM 4233 C CA . ALA A 1 527 ? 67.839 -23.704 -103.445 1.00 40.03 527 ALA A CA 1
ATOM 4234 C C . ALA A 1 527 ? 67.276 -22.257 -103.158 1.00 40.03 527 ALA A C 1
ATOM 4236 O O . ALA A 1 527 ? 68.000 -21.272 -103.160 1.00 40.03 527 ALA A O 1
ATOM 4237 N N . ASP A 1 528 ? 66.012 -22.030 -102.747 1.00 34.84 528 ASP A N 1
ATOM 4238 C CA . ASP A 1 528 ? 64.882 -22.954 -102.536 1.00 34.84 528 ASP A CA 1
ATOM 4239 C C . ASP A 1 528 ? 63.497 -22.266 -102.335 1.00 34.84 528 ASP A C 1
ATOM 4241 O O . ASP A 1 528 ? 63.425 -21.088 -101.999 1.00 34.84 528 ASP A O 1
ATOM 4245 N N . CYS A 1 529 ? 62.426 -23.070 -102.472 1.00 38.12 529 CYS A N 1
ATOM 4246 C CA . CYS A 1 529 ? 61.245 -23.209 -101.575 1.00 38.12 529 CYS A CA 1
ATOM 4247 C C . CYS A 1 529 ? 60.484 -21.968 -100.997 1.00 38.12 529 CYS A C 1
ATOM 4249 O O . CYS A 1 529 ? 61.072 -21.135 -100.321 1.00 38.12 529 CYS A O 1
ATOM 4251 N N . LEU A 1 530 ? 59.138 -21.829 -101.045 1.00 44.38 530 LEU A N 1
ATOM 4252 C CA . LEU A 1 530 ? 58.043 -22.553 -101.735 1.00 44.38 530 LEU A CA 1
ATOM 4253 C C . LEU A 1 530 ? 56.710 -21.740 -101.731 1.00 44.38 530 LEU A C 1
ATOM 4255 O O . LEU A 1 530 ? 56.463 -20.941 -100.836 1.00 44.38 530 LEU A O 1
ATOM 4259 N N . LYS A 1 531 ? 55.801 -22.118 -102.651 1.00 34.50 531 LYS A N 1
ATOM 4260 C CA . LYS A 1 531 ? 54.310 -22.070 -102.608 1.00 34.50 531 LYS A CA 1
ATOM 4261 C C . LYS A 1 531 ? 53.519 -20.758 -102.419 1.00 34.50 531 LYS A C 1
ATOM 4263 O O . LYS A 1 531 ? 53.533 -20.096 -101.390 1.00 34.50 531 LYS A O 1
ATOM 4268 N N . CYS A 1 532 ? 52.603 -20.565 -103.372 1.00 35.19 532 CYS A N 1
ATOM 4269 C CA . CYS A 1 532 ? 51.345 -19.825 -103.230 1.00 35.19 532 CYS A CA 1
ATOM 4270 C C . CYS A 1 532 ? 50.160 -20.782 -102.899 1.00 35.19 532 CYS A C 1
ATOM 4272 O O . CYS A 1 532 ? 50.355 -21.981 -102.708 1.00 35.19 532 CYS A O 1
ATOM 4274 N N . THR A 1 533 ? 48.929 -20.252 -102.995 1.00 33.88 533 THR A N 1
ATOM 4275 C CA . THR A 1 533 ? 47.622 -20.919 -103.270 1.00 33.88 533 THR A CA 1
ATOM 4276 C C . THR A 1 533 ? 46.730 -21.501 -102.143 1.00 33.88 533 THR A C 1
ATOM 4278 O O . THR A 1 533 ? 46.957 -22.598 -101.654 1.00 33.88 533 THR A O 1
ATOM 4281 N N . LEU A 1 534 ? 45.574 -20.823 -101.975 1.00 36.97 534 LEU A N 1
ATOM 4282 C CA . LEU A 1 534 ? 44.182 -21.344 -101.919 1.00 36.97 534 LEU A CA 1
ATOM 4283 C C . LEU A 1 534 ? 43.595 -22.041 -100.661 1.00 36.97 534 LEU A C 1
ATOM 4285 O O . LEU A 1 534 ? 44.294 -22.539 -99.792 1.00 36.97 534 LEU A O 1
ATOM 4289 N N . MET A 1 535 ? 42.245 -22.077 -100.661 1.00 32.56 535 MET A N 1
ATOM 4290 C CA . MET A 1 535 ? 41.277 -22.547 -99.638 1.00 32.56 535 MET A CA 1
ATOM 4291 C C . MET A 1 535 ? 41.162 -21.658 -98.379 1.00 32.56 535 MET A C 1
ATOM 4293 O O . MET A 1 535 ? 42.171 -21.289 -97.800 1.00 32.56 535 MET A O 1
ATOM 4297 N N . ASN A 1 536 ? 40.000 -21.199 -97.882 1.00 35.19 536 ASN A N 1
ATOM 4298 C CA . ASN A 1 536 ? 38.558 -21.376 -98.182 1.00 35.19 536 ASN A CA 1
ATOM 4299 C C . ASN A 1 536 ? 37.834 -22.649 -97.660 1.00 35.19 536 ASN A C 1
ATOM 4301 O O . ASN A 1 536 ? 37.563 -23.565 -98.433 1.00 35.19 536 ASN A O 1
ATOM 4305 N N . ARG A 1 537 ? 37.486 -22.649 -96.357 1.00 34.53 537 ARG A N 1
ATOM 4306 C CA . ARG A 1 537 ? 36.373 -23.327 -95.614 1.00 34.53 537 ARG A CA 1
ATOM 4307 C C . ARG A 1 537 ? 36.587 -22.997 -94.113 1.00 34.53 537 ARG A C 1
ATOM 4309 O O . ARG A 1 537 ? 37.740 -22.996 -93.710 1.00 34.53 537 ARG A O 1
ATOM 4316 N N . LYS A 1 538 ? 35.653 -22.629 -93.218 1.00 34.66 538 LYS A N 1
ATOM 4317 C CA . LYS A 1 538 ? 34.170 -22.625 -93.071 1.00 34.66 538 LYS A CA 1
ATOM 4318 C C . LYS A 1 538 ? 33.595 -23.670 -92.082 1.00 34.66 538 LYS A C 1
ATOM 4320 O O . LYS A 1 538 ? 32.968 -24.637 -92.500 1.00 34.66 538 LYS A O 1
ATOM 4325 N N . THR A 1 539 ? 33.695 -23.342 -90.791 1.00 34.94 539 THR A N 1
ATOM 4326 C CA . THR A 1 539 ? 32.777 -23.648 -89.660 1.00 34.94 539 THR A CA 1
ATOM 4327 C C . THR A 1 539 ? 32.777 -22.387 -88.766 1.00 34.94 539 THR A C 1
ATOM 4329 O O . THR A 1 539 ? 33.830 -21.766 -88.659 1.00 34.94 539 THR A O 1
ATOM 4332 N N . ARG A 1 540 ? 31.647 -21.790 -88.348 1.00 34.03 540 ARG A N 1
ATOM 4333 C CA . ARG A 1 540 ? 30.625 -22.244 -87.367 1.00 34.03 540 ARG A CA 1
ATOM 4334 C C . ARG A 1 540 ? 31.207 -22.366 -85.943 1.00 34.03 540 ARG A C 1
ATOM 4336 O O . ARG A 1 540 ? 32.200 -23.072 -85.804 1.00 34.03 540 ARG A O 1
ATOM 4343 N N . ASP A 1 541 ? 30.683 -21.704 -84.901 1.00 32.94 541 ASP A N 1
ATOM 4344 C CA . ASP A 1 541 ? 29.467 -20.855 -84.752 1.00 32.94 541 ASP A CA 1
ATOM 4345 C C . ASP A 1 541 ? 29.690 -19.646 -83.788 1.00 32.94 541 ASP A C 1
ATOM 4347 O O . ASP A 1 541 ? 30.727 -19.587 -83.137 1.00 32.94 541 ASP A O 1
ATOM 4351 N N . ASP A 1 542 ? 28.706 -18.724 -83.731 1.00 31.48 542 ASP A N 1
ATOM 4352 C CA . ASP A 1 542 ? 28.372 -17.731 -82.667 1.00 31.48 542 ASP A CA 1
ATOM 4353 C C . ASP A 1 542 ? 29.396 -16.627 -82.242 1.00 31.48 542 ASP A C 1
ATOM 4355 O O . ASP A 1 542 ? 30.578 -16.884 -82.059 1.00 31.48 542 ASP A O 1
ATOM 4359 N N . THR A 1 543 ? 29.053 -15.336 -82.020 1.00 35.88 543 THR A N 1
ATOM 4360 C CA . THR A 1 543 ? 27.775 -14.566 -82.099 1.00 35.88 543 THR A CA 1
ATOM 4361 C C . THR A 1 543 ? 28.033 -13.069 -82.428 1.00 35.88 543 THR A C 1
ATOM 4363 O O . THR A 1 543 ? 29.032 -12.536 -81.963 1.00 35.88 543 THR A O 1
ATOM 4366 N N . GLY A 1 544 ? 27.101 -12.364 -83.105 1.00 31.98 544 GLY A N 1
ATOM 4367 C CA . GLY A 1 544 ? 27.003 -10.874 -83.184 1.00 31.98 544 GLY A CA 1
ATOM 4368 C C . GLY A 1 544 ? 28.070 -10.144 -84.040 1.00 31.98 544 GLY A C 1
ATOM 4369 O O . GLY A 1 544 ? 29.258 -10.292 -83.810 1.00 31.98 544 GLY A O 1
ATOM 4370 N N . SER A 1 545 ? 27.777 -9.411 -85.127 1.00 37.75 545 SER A N 1
ATOM 4371 C CA . SER A 1 545 ? 26.910 -8.216 -85.309 1.00 37.75 545 SER A CA 1
ATOM 4372 C C . SER A 1 545 ? 27.343 -6.989 -84.474 1.00 37.75 545 SER A C 1
ATOM 4374 O O . SER A 1 545 ? 27.442 -7.109 -83.262 1.00 37.75 545 SER A O 1
ATOM 4376 N N . GLN A 1 546 ? 27.568 -5.786 -85.032 1.00 32.97 546 GLN A N 1
ATOM 4377 C CA . GLN A 1 546 ? 27.467 -5.345 -86.438 1.00 32.97 546 GLN A CA 1
ATOM 4378 C C . GLN A 1 546 ? 28.328 -4.084 -86.733 1.00 32.97 546 GLN A C 1
ATOM 4380 O O . GLN A 1 546 ? 28.896 -3.473 -85.834 1.00 32.97 546 GLN A O 1
ATOM 4385 N N . THR A 1 547 ? 28.412 -3.722 -88.018 1.00 32.38 547 THR A N 1
ATOM 4386 C CA . THR A 1 547 ? 28.987 -2.498 -88.634 1.00 32.38 547 THR A CA 1
ATOM 4387 C C . THR A 1 547 ? 28.783 -1.180 -87.857 1.00 32.38 547 THR A C 1
ATOM 4389 O O . THR A 1 547 ? 27.723 -0.989 -87.276 1.00 32.38 547 THR A O 1
ATOM 4392 N N . GLY A 1 548 ? 29.662 -0.168 -87.897 1.00 29.62 548 GLY A N 1
ATOM 4393 C CA . GLY A 1 548 ? 30.900 0.013 -88.676 1.00 29.62 548 GLY A CA 1
ATOM 4394 C C . GLY A 1 548 ? 30.829 1.186 -89.673 1.00 29.62 548 GLY A C 1
ATOM 4395 O O . GLY A 1 548 ? 30.083 1.113 -90.644 1.00 29.62 548 GLY A O 1
ATOM 4396 N N . SER A 1 549 ? 31.633 2.239 -89.467 1.00 29.92 549 SER A N 1
ATOM 4397 C CA . SER A 1 549 ? 31.942 3.277 -90.469 1.00 29.92 549 SER A CA 1
ATOM 4398 C C . SER A 1 549 ? 33.216 4.043 -90.086 1.00 29.92 549 SER A C 1
ATOM 4400 O O . SER A 1 549 ? 33.361 4.459 -88.937 1.00 29.92 549 SER A O 1
ATOM 4402 N N . CYS A 1 550 ? 34.121 4.249 -91.045 1.00 32.22 550 CYS A N 1
ATOM 4403 C CA . CYS A 1 550 ? 35.314 5.089 -90.911 1.00 32.22 550 CYS A CA 1
ATOM 4404 C C . CYS A 1 550 ? 35.453 5.984 -92.147 1.00 32.22 550 CYS A C 1
ATOM 4406 O O . CYS A 1 550 ? 35.362 5.498 -93.271 1.00 32.22 550 CYS A O 1
ATOM 4408 N N . SER A 1 551 ? 35.755 7.266 -91.938 1.00 30.64 551 SER A N 1
ATOM 4409 C CA . SER A 1 551 ? 36.361 8.142 -92.946 1.00 30.64 551 SER A CA 1
ATOM 4410 C C . SER A 1 551 ? 37.163 9.231 -92.238 1.00 30.64 551 SER A C 1
ATOM 4412 O O . SER A 1 551 ? 36.761 9.711 -91.179 1.00 30.64 551 SER A O 1
ATOM 4414 N N . GLU A 1 552 ? 38.307 9.607 -92.803 1.00 35.94 552 GLU A N 1
ATOM 4415 C CA . GLU A 1 552 ? 39.299 10.458 -92.143 1.00 35.94 552 GLU A CA 1
ATOM 4416 C C . GLU A 1 552 ? 39.338 11.907 -92.665 1.00 35.94 552 GLU A C 1
ATOM 4418 O O . GLU A 1 552 ? 39.065 12.184 -93.827 1.00 35.94 552 GLU A O 1
ATOM 4423 N N . TYR A 1 553 ? 39.856 12.779 -91.792 1.00 33.25 553 TYR A N 1
ATOM 4424 C CA . TYR A 1 553 ? 40.788 13.881 -92.088 1.00 33.25 553 TYR A CA 1
ATOM 4425 C C . TYR A 1 553 ? 40.336 15.219 -92.723 1.00 33.25 553 TYR A C 1
ATOM 4427 O O . TYR A 1 553 ? 39.875 15.317 -93.851 1.00 33.25 553 TYR A O 1
ATOM 4435 N N . ARG A 1 554 ? 40.751 16.281 -92.006 1.00 34.47 554 ARG A N 1
ATOM 4436 C CA . ARG A 1 554 ? 41.216 17.611 -92.463 1.00 34.47 554 ARG A CA 1
ATOM 4437 C C . ARG A 1 554 ? 40.329 18.437 -93.415 1.00 34.47 554 ARG A C 1
ATOM 4439 O O . ARG A 1 554 ? 40.465 18.349 -94.629 1.00 34.47 554 ARG A O 1
ATOM 4446 N N . HIS A 1 555 ? 39.801 19.532 -92.863 1.00 32.66 555 HIS A N 1
ATOM 4447 C CA . HIS A 1 555 ? 40.397 20.841 -93.174 1.00 32.66 555 HIS A CA 1
ATOM 4448 C C . HIS A 1 555 ? 40.255 21.840 -92.012 1.00 32.66 555 HIS A C 1
ATOM 4450 O O . HIS A 1 555 ? 39.330 21.731 -91.215 1.00 32.66 555 HIS A O 1
ATOM 4456 N N . MET A 1 556 ? 41.170 22.811 -91.916 1.00 37.41 556 MET A N 1
ATOM 4457 C CA . MET A 1 556 ? 41.023 23.993 -91.049 1.00 37.41 556 MET A CA 1
ATOM 4458 C C . MET A 1 556 ? 40.725 25.257 -91.873 1.00 37.41 556 MET A C 1
ATOM 4460 O O . MET A 1 556 ? 41.049 25.301 -93.063 1.00 37.41 556 MET A O 1
ATOM 4464 N N . MET A 1 557 ? 40.276 26.292 -91.143 1.00 32.72 557 MET A N 1
ATOM 4465 C CA . MET A 1 557 ? 40.208 27.738 -91.442 1.00 32.72 557 MET A CA 1
ATOM 4466 C C . MET A 1 557 ? 38.835 28.307 -91.839 1.00 32.72 557 MET A C 1
ATOM 4468 O O . MET A 1 557 ? 38.145 27.741 -92.680 1.00 32.72 557 MET A O 1
ATOM 4472 N N . ARG A 1 558 ? 38.575 29.522 -91.309 1.00 36.62 558 ARG A N 1
ATOM 4473 C CA . ARG A 1 558 ? 37.426 30.440 -91.525 1.00 36.62 558 ARG A CA 1
ATOM 4474 C C . ARG A 1 558 ? 36.118 30.057 -90.800 1.00 36.62 558 ARG A C 1
ATOM 4476 O O . ARG A 1 558 ? 35.751 28.893 -90.799 1.00 36.62 558 ARG A O 1
ATOM 4483 N N . GLU A 1 559 ? 35.350 30.981 -90.203 1.00 33.41 559 GLU A N 1
ATOM 4484 C CA . GLU A 1 559 ? 35.620 32.373 -89.764 1.00 33.41 559 GLU A CA 1
ATOM 4485 C C . GLU A 1 559 ? 34.479 32.890 -88.848 1.00 33.41 559 GLU A C 1
ATOM 4487 O O . GLU A 1 559 ? 33.323 32.655 -89.181 1.00 33.41 559 GLU A O 1
ATOM 4492 N N . ARG A 1 560 ? 34.799 33.708 -87.821 1.00 33.97 560 ARG A N 1
ATOM 4493 C CA . ARG A 1 560 ? 33.879 34.609 -87.057 1.00 33.97 560 ARG A CA 1
ATOM 4494 C C . ARG A 1 560 ? 32.759 33.901 -86.237 1.00 33.97 560 ARG A C 1
ATOM 4496 O O . ARG A 1 560 ? 32.452 32.745 -86.473 1.00 33.97 560 ARG A O 1
ATOM 4503 N N . THR A 1 561 ? 32.123 34.491 -85.213 1.00 33.88 561 THR A N 1
ATOM 4504 C CA . THR A 1 561 ? 32.181 35.850 -84.613 1.00 33.88 561 THR A CA 1
ATOM 4505 C C . THR A 1 561 ? 31.842 35.781 -83.107 1.00 33.88 561 THR A C 1
ATOM 4507 O O . THR A 1 561 ? 31.213 34.808 -82.702 1.00 33.88 561 THR A O 1
ATOM 4510 N N . ARG A 1 562 ? 32.108 36.870 -82.357 1.00 36.94 562 ARG A N 1
ATOM 4511 C CA . ARG A 1 562 ? 31.721 37.148 -80.946 1.00 36.94 562 ARG A CA 1
ATOM 4512 C C . ARG A 1 562 ? 32.481 36.376 -79.857 1.00 36.94 562 ARG A C 1
ATOM 4514 O O . ARG A 1 562 ? 32.741 35.192 -80.017 1.00 36.94 562 ARG A O 1
ATOM 4521 N N . GLU A 1 563 ? 32.793 36.959 -78.698 1.00 33.19 563 GLU A N 1
ATOM 4522 C CA . GLU A 1 563 ? 33.041 38.370 -78.310 1.00 33.19 563 GLU A CA 1
ATOM 4523 C C . GLU A 1 563 ? 33.791 38.342 -76.957 1.00 33.19 563 GLU A C 1
ATOM 4525 O O . GLU A 1 563 ? 33.648 37.377 -76.206 1.00 33.19 563 GLU A O 1
ATOM 4530 N N . LEU A 1 564 ? 34.608 39.355 -76.650 1.00 35.62 564 LEU A N 1
ATOM 4531 C CA . LEU A 1 564 ? 35.438 39.418 -75.437 1.00 35.62 564 LEU A CA 1
ATOM 4532 C C . LEU A 1 564 ? 35.476 40.842 -74.865 1.00 35.62 564 LEU A C 1
ATOM 4534 O O . LEU A 1 564 ? 35.578 41.785 -75.644 1.00 35.62 564 LEU A O 1
ATOM 4538 N N . GLU A 1 565 ? 35.547 40.920 -73.526 1.00 38.16 565 GLU A N 1
ATOM 4539 C CA . GLU A 1 565 ? 36.259 41.963 -72.747 1.00 38.16 565 GLU A CA 1
ATOM 4540 C C . GLU A 1 565 ? 35.709 43.413 -72.797 1.00 38.16 565 GLU A C 1
ATOM 4542 O O . GLU A 1 565 ? 34.962 43.779 -73.695 1.00 38.16 565 GLU A O 1
ATOM 4547 N N . LEU A 1 566 ? 35.964 44.321 -71.839 1.00 41.59 566 LEU A N 1
ATOM 4548 C CA . LEU A 1 566 ? 36.647 44.328 -70.515 1.00 41.59 566 LEU A CA 1
ATOM 4549 C C . LEU A 1 566 ? 35.806 45.286 -69.591 1.00 41.59 566 LEU A C 1
ATOM 4551 O O . LEU A 1 566 ? 34.683 45.604 -69.970 1.00 41.59 566 LEU A O 1
ATOM 4555 N N . THR A 1 567 ? 36.124 45.758 -68.373 1.00 32.47 567 THR A N 1
ATOM 4556 C CA . THR A 1 567 ? 37.357 46.246 -67.701 1.00 32.47 567 THR A CA 1
ATOM 4557 C C . THR A 1 567 ? 37.166 46.295 -66.167 1.00 32.47 567 THR A C 1
ATOM 4559 O O . THR A 1 567 ? 36.042 46.554 -65.755 1.00 32.47 567 THR A O 1
ATOM 4562 N N . SER A 1 568 ? 38.262 46.214 -65.388 1.00 32.88 568 SER A N 1
ATOM 4563 C CA . SER A 1 568 ? 38.568 46.961 -64.129 1.00 32.88 568 SER A CA 1
ATOM 4564 C C . SER A 1 568 ? 37.565 47.034 -62.938 1.00 32.88 568 SER A C 1
ATOM 4566 O O . SER A 1 568 ? 36.359 46.932 -63.093 1.00 32.88 568 SER A O 1
ATOM 4568 N N . GLU A 1 569 ? 37.975 47.236 -61.676 1.00 30.25 569 GLU A N 1
ATOM 4569 C CA . GLU A 1 569 ? 39.317 47.425 -61.086 1.00 30.25 569 GLU A CA 1
ATOM 4570 C C . GLU A 1 569 ? 39.400 46.829 -59.656 1.00 30.25 569 GLU A C 1
ATOM 4572 O O . GLU A 1 569 ? 38.433 46.273 -59.137 1.00 30.25 569 GLU A O 1
ATOM 4577 N N . SER A 1 570 ? 40.569 46.925 -59.017 1.00 37.22 570 SER A N 1
ATOM 4578 C CA . SER A 1 570 ? 40.868 46.400 -57.673 1.00 37.22 570 SER A CA 1
ATOM 4579 C C . SER A 1 570 ? 40.582 47.381 -56.532 1.00 37.22 570 SER A C 1
ATOM 4581 O O . SER A 1 570 ? 40.807 48.570 -56.721 1.00 37.22 570 SER A O 1
ATOM 4583 N N . GLU A 1 571 ? 40.351 46.878 -55.308 1.00 36.16 571 GLU A N 1
ATOM 4584 C CA . GLU A 1 571 ? 41.131 47.343 -54.142 1.00 36.16 571 GLU A CA 1
ATOM 4585 C C . GLU A 1 571 ? 41.131 46.359 -52.948 1.00 36.16 571 GLU A C 1
ATOM 4587 O O . GLU A 1 571 ? 40.575 45.262 -53.025 1.00 36.16 571 GLU A O 1
ATOM 4592 N N . ILE A 1 572 ? 41.864 46.709 -51.884 1.00 48.06 572 ILE A N 1
ATOM 4593 C CA . ILE A 1 572 ? 42.386 45.812 -50.833 1.00 48.06 572 ILE A CA 1
ATOM 4594 C C . ILE A 1 572 ? 41.723 46.124 -49.480 1.00 48.06 572 ILE A C 1
ATOM 4596 O O . ILE A 1 572 ? 41.529 47.298 -49.176 1.00 48.06 572 ILE A O 1
ATOM 4600 N N . ASN A 1 573 ? 41.490 45.129 -48.604 1.00 32.53 573 ASN A N 1
ATOM 4601 C CA . ASN A 1 573 ? 41.580 45.367 -47.150 1.00 32.53 573 ASN A CA 1
ATOM 4602 C C . ASN A 1 573 ? 41.709 44.109 -46.266 1.00 32.53 573 ASN A C 1
ATOM 4604 O O . ASN A 1 573 ? 41.364 43.002 -46.674 1.00 32.53 573 ASN A O 1
ATOM 4608 N N . SER A 1 574 ? 42.186 44.321 -45.031 1.00 37.34 574 SER A N 1
ATOM 4609 C CA . SER A 1 574 ? 42.530 43.295 -44.028 1.00 37.34 574 SER A CA 1
ATOM 4610 C C . SER A 1 574 ? 42.070 43.686 -42.605 1.00 37.34 574 SER A C 1
ATOM 4612 O O . SER A 1 574 ? 41.655 44.815 -42.372 1.00 37.34 574 SER A O 1
ATOM 4614 N N . CYS A 1 575 ? 42.246 42.773 -41.635 1.00 32.44 575 CYS A N 1
ATOM 4615 C CA . CYS A 1 575 ? 42.341 43.031 -40.178 1.00 32.44 575 CYS A CA 1
ATOM 4616 C C . CYS A 1 575 ? 41.065 43.364 -39.346 1.00 32.44 575 CYS A C 1
ATOM 4618 O O . CYS A 1 575 ? 40.755 44.514 -39.066 1.00 32.44 575 CYS A O 1
ATOM 4620 N N . SER A 1 576 ? 40.452 42.307 -38.788 1.00 39.19 576 SER A N 1
ATOM 4621 C CA . SER A 1 576 ? 40.307 42.033 -37.328 1.00 39.19 576 SER A CA 1
ATOM 4622 C C . SER A 1 576 ? 39.775 43.073 -36.296 1.00 39.19 576 SER A C 1
ATOM 4624 O O . SER A 1 576 ? 40.398 44.110 -36.096 1.00 39.19 576 SER A O 1
ATOM 4626 N N . VAL A 1 577 ? 38.839 42.603 -35.428 1.00 35.12 577 VAL A N 1
ATOM 4627 C CA . VAL A 1 577 ? 38.561 43.037 -34.011 1.00 35.12 577 VAL A CA 1
ATOM 4628 C C . VAL A 1 577 ? 37.812 44.392 -33.835 1.00 35.12 577 VAL A C 1
ATOM 4630 O O . VAL A 1 577 ? 37.960 45.245 -34.704 1.00 35.12 577 VAL A O 1
ATOM 4633 N N . PRO A 1 578 ? 37.007 44.671 -32.760 1.00 46.16 578 PRO A N 1
ATOM 4634 C CA . PRO A 1 578 ? 36.557 43.876 -31.587 1.00 46.16 578 PRO A CA 1
ATOM 4635 C C . PRO A 1 578 ? 35.008 43.712 -31.426 1.00 46.16 578 PRO A C 1
ATOM 4637 O O . PRO A 1 578 ? 34.231 44.393 -32.096 1.00 46.16 578 PRO A O 1
ATOM 4640 N N . PRO A 1 579 ? 34.520 42.894 -30.462 1.00 53.88 579 PRO A N 1
ATOM 4641 C CA . PRO A 1 579 ? 33.112 42.882 -30.028 1.00 53.88 579 PRO A CA 1
ATOM 4642 C C . PRO A 1 579 ? 32.742 44.049 -29.079 1.00 53.88 579 PRO A C 1
ATOM 4644 O O . PRO A 1 579 ? 33.608 44.661 -28.452 1.00 53.88 579 PRO A O 1
ATOM 4647 N N . LYS A 1 580 ? 31.436 44.327 -28.910 1.00 39.28 580 LYS A N 1
ATOM 4648 C CA . LYS A 1 580 ? 30.881 45.306 -27.942 1.00 39.28 580 LYS A CA 1
ATOM 4649 C C . LYS A 1 580 ? 29.723 44.713 -27.104 1.00 39.28 580 LYS A C 1
ATOM 4651 O O . LYS A 1 580 ? 29.073 43.776 -27.563 1.00 39.28 580 LYS A O 1
ATOM 4656 N N . PRO A 1 581 ? 29.474 45.218 -25.876 1.00 46.56 581 PRO A N 1
ATOM 4657 C CA . PRO A 1 581 ? 28.672 44.524 -24.858 1.00 46.56 581 PRO A CA 1
ATOM 4658 C C . PRO A 1 581 ? 27.145 44.728 -24.979 1.00 46.56 581 PRO A C 1
ATOM 4660 O O . PRO A 1 581 ? 26.693 45.721 -25.558 1.00 46.56 581 PRO A O 1
ATOM 4663 N N . PRO A 1 582 ? 26.329 43.840 -24.373 1.00 48.91 582 PRO A N 1
ATOM 4664 C CA . PRO A 1 582 ? 24.870 43.923 -24.424 1.00 48.91 582 PRO A CA 1
ATOM 4665 C C . PRO A 1 582 ? 24.311 45.083 -23.583 1.00 48.91 582 PRO A C 1
ATOM 4667 O O . PRO A 1 582 ? 24.573 45.203 -22.384 1.00 48.91 582 PRO A O 1
ATOM 4670 N N . ARG A 1 583 ? 23.456 45.915 -24.192 1.00 41.19 583 ARG A N 1
ATOM 4671 C CA . ARG A 1 583 ? 22.648 46.911 -23.468 1.00 41.19 583 ARG A CA 1
ATOM 4672 C C . ARG A 1 583 ? 21.471 46.237 -22.758 1.00 41.19 583 ARG A C 1
ATOM 4674 O O . ARG A 1 583 ? 20.703 45.509 -23.382 1.00 41.19 583 ARG A O 1
ATOM 4681 N N . ARG A 1 584 ? 21.267 46.559 -21.475 1.00 49.66 584 ARG A N 1
ATOM 4682 C CA . ARG A 1 584 ? 20.025 46.239 -20.749 1.00 49.66 584 ARG A CA 1
ATOM 4683 C C . ARG A 1 584 ? 18.835 46.907 -21.448 1.00 49.66 584 ARG A C 1
ATOM 4685 O O . ARG A 1 584 ? 18.815 48.130 -21.568 1.00 49.66 584 ARG A O 1
ATOM 4692 N N . LEU A 1 585 ? 17.826 46.128 -21.838 1.00 40.00 585 LEU A N 1
ATOM 4693 C CA . LEU A 1 585 ? 16.525 46.644 -22.268 1.00 40.00 585 LEU A CA 1
ATOM 4694 C C . LEU A 1 585 ? 15.470 46.353 -21.198 1.00 40.00 585 LEU A C 1
ATOM 4696 O O . LEU A 1 585 ? 15.247 45.206 -20.816 1.00 40.00 585 LEU A O 1
ATOM 4700 N N . LEU A 1 586 ? 14.809 47.410 -20.721 1.00 45.66 586 LEU A N 1
ATOM 4701 C CA . LEU A 1 586 ? 13.691 47.316 -19.785 1.00 45.66 586 LEU A CA 1
ATOM 4702 C C . LEU A 1 586 ? 12.488 46.680 -20.496 1.00 45.66 586 LEU A C 1
ATOM 4704 O O . LEU A 1 586 ? 11.891 47.280 -21.393 1.00 45.66 586 LEU A O 1
ATOM 4708 N N . ARG A 1 587 ? 12.121 45.457 -20.101 1.00 37.53 587 ARG A N 1
ATOM 4709 C CA . ARG A 1 587 ? 10.998 44.727 -20.702 1.00 37.53 587 ARG A CA 1
ATOM 4710 C C . ARG A 1 587 ? 9.672 45.336 -20.229 1.00 37.53 587 ARG A C 1
ATOM 4712 O O . ARG A 1 587 ? 9.193 45.015 -19.145 1.00 37.53 587 ARG A O 1
ATOM 4719 N N . LYS A 1 588 ? 9.083 46.223 -21.044 1.00 35.62 588 LYS A N 1
ATOM 4720 C CA . LYS A 1 588 ? 7.712 46.738 -20.850 1.00 35.62 588 LYS A CA 1
ATOM 4721 C C . LYS A 1 588 ? 6.745 45.576 -20.574 1.00 35.62 588 LYS A C 1
ATOM 4723 O O . LYS A 1 588 ? 6.808 44.560 -21.269 1.00 35.62 588 LYS A O 1
ATOM 4728 N N . LYS A 1 589 ? 5.804 45.757 -19.635 1.00 39.97 589 LYS A N 1
ATOM 4729 C CA . LYS A 1 589 ? 4.613 44.894 -19.536 1.00 39.97 589 LYS A CA 1
ATOM 4730 C C . LYS A 1 589 ? 3.911 44.892 -20.900 1.00 39.97 589 LYS A C 1
ATOM 4732 O O . LYS A 1 589 ? 3.430 45.937 -21.333 1.00 39.97 589 LYS A O 1
ATOM 4737 N N . LYS A 1 590 ? 3.839 43.736 -21.567 1.00 34.84 590 LYS A N 1
ATOM 4738 C CA . LYS A 1 590 ? 2.837 43.518 -22.616 1.00 34.84 590 LYS A CA 1
ATOM 4739 C C . LYS A 1 590 ? 1.510 43.244 -21.917 1.00 34.84 590 LYS A C 1
ATOM 4741 O O . LYS A 1 590 ? 1.433 42.307 -21.129 1.00 34.84 590 LYS A O 1
ATOM 4746 N N . SER A 1 591 ? 0.496 44.057 -22.202 1.00 41.28 591 SER A N 1
ATOM 4747 C CA . SER A 1 591 ? -0.883 43.660 -21.927 1.00 41.28 591 SER A CA 1
ATOM 4748 C C . SER A 1 591 ? -1.267 42.573 -22.928 1.00 41.28 591 SER A C 1
ATOM 4750 O O . SER A 1 591 ? -1.077 42.770 -24.129 1.00 41.28 591 SER A O 1
ATOM 4752 N N . PHE A 1 592 ? -1.773 41.441 -22.446 1.00 35.97 592 PHE A N 1
ATOM 4753 C CA . PHE A 1 592 ? -2.376 40.408 -23.284 1.00 35.97 592 PHE A CA 1
ATOM 4754 C C . PHE A 1 592 ? -3.894 40.609 -23.304 1.00 35.97 592 PHE A C 1
ATOM 4756 O O . PHE A 1 592 ? -4.630 39.904 -22.625 1.00 35.97 592 PHE A O 1
ATOM 4763 N N . TYR A 1 593 ? -4.361 41.555 -24.121 1.00 40.62 593 TYR A N 1
ATOM 4764 C CA . TYR A 1 593 ? -5.678 41.391 -24.733 1.00 40.62 593 TYR A CA 1
ATOM 4765 C C . TYR A 1 593 ? -5.487 40.421 -25.895 1.00 40.62 593 TYR A C 1
ATOM 4767 O O . TYR A 1 593 ? -4.927 40.789 -26.926 1.00 40.62 593 TYR A O 1
ATOM 4775 N N . ASN A 1 594 ? -5.840 39.157 -25.665 1.00 41.72 594 ASN A N 1
ATOM 4776 C CA . ASN A 1 594 ? -5.744 38.099 -26.664 1.00 41.72 594 ASN A CA 1
ATOM 4777 C C . ASN A 1 594 ? -7.100 37.931 -27.367 1.00 41.72 594 ASN A C 1
ATOM 4779 O O . ASN A 1 594 ? -8.145 38.219 -26.785 1.00 41.72 594 ASN A O 1
ATOM 4783 N N . ASN A 1 595 ? -7.090 37.521 -28.633 1.00 42.00 595 ASN A N 1
ATOM 4784 C CA . ASN A 1 595 ? -8.266 37.658 -29.493 1.00 42.00 595 ASN A CA 1
ATOM 4785 C C . ASN A 1 595 ? -9.375 36.638 -29.189 1.00 42.00 595 ASN A C 1
ATOM 4787 O O . ASN A 1 595 ? -9.177 35.441 -29.377 1.00 42.00 595 ASN A O 1
ATOM 4791 N N . GLY A 1 596 ? -10.576 37.144 -28.898 1.00 48.81 596 GLY A N 1
ATOM 4792 C CA . GLY A 1 596 ? -11.783 36.757 -29.641 1.00 48.81 596 GLY A CA 1
ATOM 4793 C C . GLY A 1 596 ? -12.126 35.268 -29.739 1.00 48.81 596 GLY A C 1
ATOM 4794 O O . GLY A 1 596 ? -12.529 34.817 -30.809 1.00 48.81 596 GLY A O 1
ATOM 4795 N N . ARG A 1 597 ? -12.019 34.517 -28.640 1.00 57.12 597 ARG A N 1
ATOM 4796 C CA . ARG A 1 597 ? -12.903 33.370 -28.401 1.00 57.12 597 ARG A CA 1
ATOM 4797 C C . ARG A 1 597 ? -13.798 33.694 -27.218 1.00 57.12 597 ARG A C 1
ATOM 4799 O O . ARG A 1 597 ? -13.308 34.131 -26.179 1.00 57.12 597 ARG A O 1
ATOM 4806 N N . GLU A 1 598 ? -15.091 33.466 -27.390 1.00 57.28 598 GLU A N 1
ATOM 4807 C CA . GLU A 1 598 ? -16.038 33.424 -26.282 1.00 57.28 598 GLU A CA 1
ATOM 4808 C C . GLU A 1 598 ? -15.747 32.142 -25.494 1.00 57.28 598 GLU A C 1
ATOM 4810 O O . GLU A 1 598 ? -16.054 31.039 -25.945 1.00 57.28 598 GLU A O 1
ATOM 4815 N N . MET A 1 599 ? -15.058 32.293 -24.362 1.00 64.81 599 MET A N 1
ATOM 4816 C CA . MET A 1 599 ? -14.880 31.224 -23.377 1.00 64.81 599 MET A CA 1
ATOM 4817 C C . MET A 1 599 ? -16.260 30.820 -22.854 1.00 64.81 599 MET A C 1
ATOM 4819 O O . MET A 1 599 ? -17.111 31.687 -22.634 1.00 64.81 599 MET A O 1
ATOM 4823 N N . SER A 1 600 ? -16.483 29.532 -22.595 1.00 80.50 600 SER A N 1
ATOM 4824 C CA . SER A 1 600 ? -17.697 29.131 -21.872 1.00 80.50 600 SER A CA 1
ATOM 4825 C C . SER A 1 600 ? -17.716 29.793 -20.480 1.00 80.50 600 SER A C 1
ATOM 4827 O O . SER A 1 600 ? -16.657 29.899 -19.858 1.00 80.50 600 SER A O 1
ATOM 4829 N N . PRO A 1 601 ? -18.877 30.184 -19.915 1.00 77.88 601 PRO A N 1
ATOM 4830 C CA . PRO A 1 601 ? -18.952 30.672 -18.533 1.00 77.88 601 PRO A CA 1
ATOM 4831 C C . PRO A 1 601 ? -18.337 29.700 -17.510 1.00 77.88 601 PRO A C 1
ATOM 4833 O O . PRO A 1 601 ? -17.780 30.126 -16.501 1.00 77.88 601 PRO A O 1
ATOM 4836 N N . THR A 1 602 ? -18.375 28.392 -17.789 1.00 75.62 602 THR A N 1
ATOM 4837 C CA . THR A 1 602 ? -17.692 27.354 -16.998 1.00 75.62 602 THR A CA 1
ATOM 4838 C C . THR A 1 602 ? -16.167 27.438 -17.122 1.00 75.62 602 THR A C 1
ATOM 4840 O O . THR A 1 602 ? -15.450 27.223 -16.153 1.00 75.62 602 THR A O 1
ATOM 4843 N N . GLU A 1 603 ? -15.666 27.771 -18.308 1.00 77.12 603 GLU A N 1
ATOM 4844 C CA . GLU A 1 603 ? -14.242 27.872 -18.643 1.00 77.12 603 GLU A CA 1
ATOM 4845 C C . GLU A 1 603 ? -13.630 29.159 -18.056 1.00 77.12 603 GLU A C 1
ATOM 4847 O O . GLU A 1 603 ? -12.536 29.121 -17.494 1.00 77.12 603 GLU A O 1
ATOM 4852 N N . GLU A 1 604 ? -14.374 30.277 -18.064 1.00 87.94 604 GLU A N 1
ATOM 4853 C CA . GLU A 1 604 ? -14.014 31.490 -17.310 1.00 87.94 604 GLU A CA 1
ATOM 4854 C C . GLU A 1 604 ? -13.984 31.218 -15.795 1.00 87.94 604 GLU A C 1
ATOM 4856 O O . GLU A 1 604 ? -13.058 31.650 -15.105 1.00 87.94 604 GLU A O 1
ATOM 4861 N N . LEU A 1 605 ? -14.968 30.478 -15.266 1.00 84.75 605 LEU A N 1
ATOM 4862 C CA . LEU A 1 605 ? -15.011 30.123 -13.846 1.00 84.75 605 LEU A CA 1
ATOM 4863 C C . LEU A 1 605 ? -13.805 29.259 -13.445 1.00 84.75 605 LEU A C 1
ATOM 4865 O O . LEU A 1 605 ? -13.168 29.547 -12.432 1.00 84.75 605 LEU A O 1
ATOM 4869 N N . LEU A 1 606 ? -13.464 28.243 -14.243 1.00 86.19 606 LEU A N 1
ATOM 4870 C CA . LEU A 1 606 ? -12.318 27.363 -13.998 1.00 86.19 606 LEU A CA 1
ATOM 4871 C C . LEU A 1 606 ? -10.986 28.122 -14.049 1.00 86.19 606 LEU A C 1
ATOM 4873 O O . LEU A 1 606 ? -10.173 27.969 -13.139 1.00 86.19 606 LEU A O 1
ATOM 4877 N N . GLU A 1 607 ? -10.778 28.999 -15.036 1.00 90.31 607 GLU A N 1
ATOM 4878 C CA . GLU A 1 607 ? -9.560 29.818 -15.108 1.00 90.31 607 GLU A CA 1
ATOM 4879 C C . GLU A 1 607 ? -9.477 30.816 -13.938 1.00 90.31 607 GLU A C 1
ATOM 4881 O O . GLU A 1 607 ? -8.409 31.029 -13.361 1.00 90.31 607 GLU A O 1
ATOM 4886 N N . ARG A 1 608 ? -10.609 31.373 -13.486 1.00 88.81 608 ARG A N 1
ATOM 4887 C CA . ARG A 1 608 ? -10.651 32.219 -12.280 1.00 88.81 608 ARG A CA 1
ATOM 4888 C C . ARG A 1 608 ? -10.338 31.438 -11.003 1.00 88.81 608 ARG A C 1
ATOM 4890 O O . ARG A 1 608 ? -9.605 31.954 -10.160 1.00 88.81 608 ARG A O 1
ATOM 4897 N N . VAL A 1 609 ? -10.834 30.207 -10.860 1.00 88.69 609 VAL A N 1
ATOM 4898 C CA . VAL A 1 609 ? -10.484 29.312 -9.740 1.00 88.69 609 VAL A CA 1
ATOM 4899 C C . VAL A 1 609 ? -8.992 28.971 -9.773 1.00 88.69 609 VAL A C 1
ATOM 4901 O O . VAL A 1 609 ? -8.323 29.093 -8.747 1.00 88.69 609 VAL A O 1
ATOM 4904 N N . ARG A 1 610 ? -8.442 28.645 -10.950 1.00 89.62 610 ARG A N 1
ATOM 4905 C CA . ARG A 1 610 ? -7.008 28.396 -11.158 1.00 89.62 610 ARG A CA 1
ATOM 4906 C C . ARG A 1 610 ? -6.151 29.591 -10.722 1.00 89.62 610 ARG A C 1
ATOM 4908 O O . ARG A 1 610 ? -5.222 29.422 -9.936 1.00 89.62 610 ARG A O 1
ATOM 4915 N N . VAL A 1 611 ? -6.479 30.802 -11.180 1.00 89.00 611 VAL A N 1
ATOM 4916 C CA . VAL A 1 611 ? -5.751 32.035 -10.825 1.00 89.00 611 VAL A CA 1
ATOM 4917 C C . VAL A 1 611 ? -5.826 32.332 -9.321 1.00 89.00 611 VAL A C 1
ATOM 4919 O O . VAL A 1 611 ? -4.838 32.772 -8.731 1.00 89.00 611 VAL A O 1
ATOM 4922 N N . VAL A 1 612 ? -6.963 32.057 -8.672 1.00 87.88 612 VAL A N 1
ATOM 4923 C CA . VAL A 1 612 ? -7.094 32.162 -7.208 1.00 87.88 612 VAL A CA 1
ATOM 4924 C C . VAL A 1 612 ? -6.224 31.120 -6.494 1.00 87.88 612 VAL A C 1
ATOM 4926 O O . VAL A 1 612 ? -5.558 31.462 -5.517 1.00 87.88 612 VAL A O 1
ATOM 4929 N N . HIS A 1 613 ? -6.159 29.884 -6.994 1.00 86.69 613 HIS A N 1
ATOM 4930 C CA . HIS A 1 613 ? -5.325 28.823 -6.425 1.00 86.69 613 HIS A CA 1
ATOM 4931 C C . HIS A 1 613 ? -3.824 29.156 -6.528 1.00 86.69 613 HIS A C 1
ATOM 4933 O O . HIS A 1 613 ? -3.128 29.145 -5.513 1.00 86.69 613 HIS A O 1
ATOM 4939 N N . GLU A 1 614 ? -3.338 29.591 -7.700 1.00 86.81 614 GLU A N 1
ATOM 4940 C CA . GLU A 1 614 ? -1.953 30.069 -7.875 1.00 86.81 614 GLU A CA 1
ATOM 4941 C C . GLU A 1 614 ? -1.619 31.261 -6.951 1.00 86.81 614 GLU A C 1
ATOM 4943 O O . GLU A 1 614 ? -0.490 31.383 -6.454 1.00 86.81 614 GLU A O 1
ATOM 4948 N N . ALA A 1 615 ? -2.593 32.137 -6.675 1.00 83.94 615 ALA A N 1
ATOM 4949 C CA . ALA A 1 615 ? -2.431 33.245 -5.736 1.00 83.94 615 ALA A CA 1
ATOM 4950 C C . ALA A 1 615 ? -2.333 32.774 -4.272 1.00 83.94 615 ALA A C 1
ATOM 4952 O O . ALA A 1 615 ? -1.461 33.262 -3.544 1.00 83.94 615 ALA A O 1
ATOM 4953 N N . PHE A 1 616 ? -3.155 31.806 -3.848 1.00 84.38 616 PHE A N 1
ATOM 4954 C CA . PHE A 1 616 ? -3.067 31.189 -2.518 1.00 84.38 616 PHE A CA 1
ATOM 4955 C C . PHE A 1 616 ? -1.729 30.476 -2.312 1.00 84.38 616 PHE A C 1
ATOM 4957 O O . PHE A 1 616 ? -1.043 30.740 -1.328 1.00 84.38 616 PHE A O 1
ATOM 4964 N N . ASP A 1 617 ? -1.293 29.678 -3.280 1.00 84.00 617 ASP A N 1
ATOM 4965 C CA . ASP A 1 617 ? 0.022 29.035 -3.307 1.00 84.00 617 ASP A CA 1
ATOM 4966 C C . ASP A 1 617 ? 1.186 30.032 -3.193 1.00 84.00 617 ASP A C 1
ATOM 4968 O O . ASP A 1 617 ? 2.219 29.766 -2.569 1.00 84.00 617 ASP A O 1
ATOM 4972 N N . THR A 1 618 ? 1.045 31.195 -3.831 1.00 84.69 618 THR A N 1
ATOM 4973 C CA . THR A 1 618 ? 2.045 32.268 -3.803 1.00 84.69 618 THR A CA 1
ATOM 4974 C C . THR A 1 618 ? 2.041 33.010 -2.463 1.00 84.69 618 THR A C 1
ATOM 4976 O O . THR A 1 618 ? 3.097 33.450 -2.003 1.00 84.69 618 THR A O 1
ATOM 4979 N N . ALA A 1 619 ? 0.884 33.130 -1.807 1.00 76.50 619 ALA A N 1
ATOM 4980 C CA . ALA A 1 619 ? 0.768 33.655 -0.450 1.00 76.50 619 ALA A CA 1
ATOM 4981 C C . ALA A 1 619 ? 1.325 32.663 0.586 1.00 76.50 619 ALA A C 1
ATOM 4983 O O . ALA A 1 619 ? 2.144 33.046 1.423 1.00 76.50 619 ALA A O 1
ATOM 4984 N N . HIS A 1 620 ? 0.983 31.378 0.474 1.00 81.50 620 HIS A N 1
ATOM 4985 C CA . HIS A 1 620 ? 1.476 30.318 1.348 1.00 81.50 620 HIS A CA 1
ATOM 4986 C C . HIS A 1 620 ? 3.007 30.218 1.277 1.00 81.50 620 HIS A C 1
ATOM 4988 O O . HIS A 1 620 ? 3.672 30.345 2.302 1.00 81.50 620 HIS A O 1
ATOM 4994 N N . ARG A 1 621 ? 3.593 30.184 0.067 1.00 83.25 621 ARG A N 1
ATOM 4995 C CA . ARG A 1 621 ? 5.058 30.226 -0.156 1.00 83.25 621 ARG A CA 1
ATOM 4996 C C . ARG A 1 621 ? 5.747 31.536 0.271 1.00 83.25 621 ARG A C 1
ATOM 4998 O O . ARG A 1 621 ? 6.978 31.611 0.245 1.00 83.25 621 ARG A O 1
ATOM 5005 N N . ARG A 1 622 ? 4.996 32.575 0.661 1.00 76.38 622 ARG A N 1
ATOM 5006 C CA . ARG A 1 622 ? 5.525 33.777 1.336 1.00 76.38 622 ARG A CA 1
ATOM 5007 C C . ARG A 1 622 ? 5.453 33.672 2.858 1.00 76.38 622 ARG A C 1
ATOM 5009 O O . ARG A 1 622 ? 6.355 34.186 3.509 1.00 76.38 622 ARG A O 1
ATOM 5016 N N . TRP A 1 623 ? 4.425 33.027 3.409 1.00 70.69 623 TRP A N 1
ATOM 5017 C CA . TRP A 1 623 ? 4.267 32.804 4.852 1.00 70.69 623 TRP A CA 1
ATOM 5018 C C . TRP A 1 623 ? 5.154 31.671 5.385 1.00 70.69 623 TRP A C 1
ATOM 5020 O O . TRP A 1 623 ? 5.706 31.804 6.470 1.00 70.69 623 TRP A O 1
ATOM 5030 N N . THR A 1 624 ? 5.362 30.593 4.623 1.00 76.75 624 THR A N 1
ATOM 5031 C CA . THR A 1 624 ? 6.176 29.437 5.051 1.00 76.75 624 THR A CA 1
ATOM 5032 C C . THR A 1 624 ? 7.683 29.607 4.848 1.00 76.75 624 THR A C 1
ATOM 5034 O O . THR A 1 624 ? 8.448 28.687 5.128 1.00 76.75 624 THR A O 1
ATOM 5037 N N . ARG A 1 625 ? 8.156 30.776 4.391 1.00 64.88 625 ARG A N 1
ATOM 5038 C CA . ARG A 1 625 ? 9.596 31.069 4.323 1.00 64.88 625 ARG A CA 1
ATOM 5039 C C . ARG A 1 625 ? 10.152 31.329 5.728 1.00 64.88 625 ARG A C 1
ATOM 5041 O O . ARG A 1 625 ? 9.739 32.314 6.341 1.00 64.88 625 ARG A O 1
ATOM 5048 N N . PRO A 1 626 ? 11.137 30.547 6.214 1.00 50.53 626 PRO A N 1
ATOM 5049 C CA . PRO A 1 626 ? 11.788 30.832 7.485 1.00 50.53 626 PRO A CA 1
ATOM 5050 C C . PRO A 1 626 ? 12.428 32.222 7.469 1.00 50.53 626 PRO A C 1
ATOM 5052 O O . PRO A 1 626 ? 13.163 32.578 6.542 1.00 50.53 626 PRO A O 1
ATOM 5055 N N . ALA A 1 627 ? 12.166 33.008 8.512 1.00 49.34 627 ALA A N 1
ATOM 5056 C CA . ALA A 1 627 ? 12.779 34.315 8.699 1.00 49.34 627 ALA A CA 1
ATOM 5057 C C . ALA A 1 627 ? 14.251 34.148 9.116 1.00 49.34 627 ALA A C 1
ATOM 5059 O O . ALA A 1 627 ? 14.582 34.207 10.297 1.00 49.34 627 ALA A O 1
ATOM 5060 N N . HIS A 1 628 ? 15.137 33.914 8.141 1.00 50.47 628 HIS A N 1
ATOM 5061 C CA . HIS A 1 628 ? 16.574 33.796 8.390 1.00 50.47 628 HIS A CA 1
ATOM 5062 C C . HIS A 1 628 ? 17.115 35.062 9.066 1.00 50.47 628 HIS A C 1
ATOM 5064 O O . HIS A 1 628 ? 17.224 36.131 8.459 1.00 50.47 628 HIS A O 1
ATOM 5070 N N . THR A 1 629 ? 17.472 34.915 10.339 1.00 44.56 629 THR A N 1
ATOM 5071 C CA . THR A 1 629 ? 18.071 35.949 11.175 1.00 44.56 629 THR A CA 1
ATOM 5072 C C . THR A 1 629 ? 19.415 36.373 10.593 1.00 44.56 629 THR A C 1
ATOM 5074 O O . THR A 1 629 ? 20.371 35.603 10.515 1.00 44.56 629 THR A O 1
ATOM 5077 N N . ARG A 1 630 ? 19.492 37.632 10.153 1.00 40.81 630 ARG A N 1
ATOM 5078 C CA . ARG A 1 630 ? 20.667 38.198 9.479 1.00 40.81 630 ARG A CA 1
ATOM 5079 C C . ARG A 1 630 ? 21.751 38.583 10.490 1.00 40.81 630 ARG A C 1
ATOM 5081 O O . ARG A 1 630 ? 21.993 39.764 10.732 1.00 40.81 630 ARG A O 1
ATOM 5088 N N . ALA A 1 631 ? 22.382 37.581 11.096 1.00 39.03 631 ALA A N 1
ATOM 5089 C CA . ALA A 1 631 ? 23.503 37.777 12.007 1.00 39.03 631 ALA A CA 1
ATOM 5090 C C . ALA A 1 631 ? 24.688 38.438 11.276 1.00 39.03 631 ALA A C 1
ATOM 5092 O O . ALA A 1 631 ? 25.183 37.925 10.274 1.00 39.03 631 ALA A O 1
ATOM 5093 N N . HIS A 1 632 ? 25.137 39.587 11.782 1.00 44.62 632 HIS A N 1
ATOM 5094 C CA . HIS A 1 632 ? 26.357 40.253 11.333 1.00 44.62 632 HIS A CA 1
ATOM 5095 C C . HIS A 1 632 ? 27.542 39.798 12.190 1.00 44.62 632 HIS A C 1
ATOM 5097 O O . HIS A 1 632 ? 27.545 40.033 13.396 1.00 44.62 632 HIS A O 1
ATOM 5103 N N . THR A 1 633 ? 28.585 39.252 11.566 1.00 38.22 633 THR A N 1
ATOM 5104 C CA . THR A 1 633 ? 29.901 39.063 12.194 1.00 38.22 633 THR A CA 1
ATOM 5105 C C . THR A 1 633 ? 31.018 39.511 11.249 1.00 38.22 633 THR A C 1
ATOM 5107 O O . THR A 1 633 ? 31.344 38.857 10.262 1.00 38.22 633 THR A O 1
ATOM 5110 N N . HIS A 1 634 ? 31.643 40.646 11.568 1.00 38.72 634 HIS A N 1
ATOM 5111 C CA . HIS A 1 634 ? 33.030 40.889 11.166 1.00 38.72 634 HIS A CA 1
ATOM 5112 C C . HIS A 1 634 ? 33.947 40.067 12.084 1.00 38.72 634 HIS A C 1
ATOM 5114 O O . HIS A 1 634 ? 33.687 40.024 13.284 1.00 38.72 634 HIS A O 1
ATOM 5120 N N . THR A 1 635 ? 35.061 39.527 11.579 1.00 34.31 635 THR A N 1
ATOM 5121 C CA . THR A 1 635 ? 36.419 40.000 11.949 1.00 34.31 635 THR A CA 1
ATOM 5122 C C . THR A 1 635 ? 37.553 39.176 11.320 1.00 34.31 635 THR A C 1
ATOM 5124 O O . THR A 1 635 ? 37.524 37.955 11.336 1.00 34.31 635 THR A O 1
ATOM 5127 N N . HIS A 1 636 ? 38.576 39.908 10.858 1.00 34.53 636 HIS A N 1
ATOM 5128 C CA . HIS A 1 636 ? 40.001 39.552 10.724 1.00 34.53 636 HIS A CA 1
ATOM 5129 C C . HIS A 1 636 ? 40.463 38.293 9.957 1.00 34.53 636 HIS A C 1
ATOM 5131 O O . HIS A 1 636 ? 39.704 37.433 9.531 1.00 34.53 636 HIS A O 1
ATOM 5137 N N . ALA A 1 637 ? 41.770 38.281 9.682 1.00 37.53 637 ALA A N 1
ATOM 5138 C CA . ALA A 1 637 ? 42.468 37.333 8.823 1.00 37.53 637 ALA A CA 1
ATOM 5139 C C . ALA A 1 637 ? 43.825 36.964 9.438 1.00 37.53 637 ALA A C 1
ATOM 5141 O O . ALA A 1 637 ? 44.427 37.790 10.125 1.00 37.53 637 ALA A O 1
ATOM 5142 N N . ALA A 1 638 ? 44.333 35.767 9.127 1.00 34.44 638 ALA A N 1
ATOM 5143 C CA . ALA A 1 638 ? 45.723 35.395 9.371 1.00 34.44 638 ALA A CA 1
ATOM 5144 C C . ALA A 1 638 ? 46.253 34.428 8.294 1.00 34.44 638 ALA A C 1
ATOM 5146 O O . ALA A 1 638 ? 45.604 33.473 7.884 1.00 34.44 638 ALA A O 1
ATOM 5147 N N . THR A 1 639 ? 47.454 34.758 7.848 1.00 37.97 639 THR A N 1
ATOM 5148 C CA . THR A 1 639 ? 48.360 34.165 6.856 1.00 37.97 639 THR A CA 1
ATOM 5149 C C . THR A 1 639 ? 48.789 32.696 7.047 1.00 37.97 639 THR A C 1
ATOM 5151 O O . THR A 1 639 ? 48.929 32.248 8.178 1.00 37.97 639 THR A O 1
ATOM 5154 N N . HIS A 1 640 ? 49.230 32.077 5.935 1.00 34.97 640 HIS A N 1
ATOM 5155 C CA . HIS A 1 640 ? 50.040 30.839 5.805 1.00 34.97 640 HIS A CA 1
ATOM 5156 C C . HIS A 1 640 ? 49.378 29.497 6.223 1.00 34.97 640 HIS A C 1
ATOM 5158 O O . HIS A 1 640 ? 48.656 29.430 7.204 1.00 34.97 640 HIS A O 1
ATOM 5164 N N . GLY A 1 641 ? 49.596 28.356 5.550 1.00 33.38 641 GLY A N 1
ATOM 5165 C CA . GLY A 1 641 ? 50.183 28.116 4.219 1.00 33.38 641 GLY A CA 1
ATOM 5166 C C . GLY A 1 641 ? 51.237 27.000 4.173 1.00 33.38 641 GLY A C 1
ATOM 5167 O O . GLY A 1 641 ? 52.289 27.151 4.777 1.00 33.38 641 GLY A O 1
ATOM 5168 N N . HIS A 1 642 ? 50.994 25.939 3.393 1.00 34.09 642 HIS A N 1
ATOM 5169 C CA . HIS A 1 642 ? 52.007 25.056 2.784 1.00 34.09 642 HIS A CA 1
ATOM 5170 C C . HIS A 1 642 ? 51.351 24.184 1.691 1.00 34.09 642 HIS A C 1
ATOM 5172 O O . HIS A 1 642 ? 50.127 24.086 1.631 1.00 34.09 642 HIS A O 1
ATOM 5178 N N . ALA A 1 643 ? 52.148 23.564 0.817 1.00 38.47 643 ALA A N 1
ATOM 5179 C CA . ALA A 1 643 ? 51.674 22.714 -0.282 1.00 38.47 643 ALA A CA 1
ATOM 5180 C C . ALA A 1 643 ? 52.320 21.321 -0.244 1.00 38.47 643 ALA A C 1
ATOM 5182 O O . ALA A 1 643 ? 53.474 21.217 0.171 1.00 38.47 643 ALA A O 1
ATOM 5183 N N . THR A 1 644 ? 51.645 20.287 -0.771 1.00 36.06 644 THR A N 1
ATOM 5184 C CA . THR A 1 644 ? 52.222 19.329 -1.750 1.00 36.06 644 THR A CA 1
ATOM 5185 C C . THR A 1 644 ? 51.210 18.298 -2.293 1.00 36.06 644 THR A C 1
ATOM 5187 O O . THR A 1 644 ? 50.257 17.927 -1.625 1.00 36.06 644 THR A O 1
ATOM 5190 N N . ARG A 1 645 ? 51.462 17.876 -3.545 1.00 35.88 645 ARG A N 1
ATOM 5191 C CA . ARG A 1 645 ? 51.205 16.573 -4.212 1.00 35.88 645 ARG A CA 1
ATOM 5192 C C . ARG A 1 645 ? 50.266 15.520 -3.567 1.00 35.88 645 ARG A C 1
ATOM 5194 O O . ARG A 1 645 ? 50.526 15.049 -2.469 1.00 35.88 645 ARG A O 1
ATOM 5201 N N . GLY A 1 646 ? 49.333 14.989 -4.374 1.00 32.78 646 GLY A N 1
ATOM 5202 C CA . GLY A 1 646 ? 48.894 13.572 -4.321 1.00 32.78 646 GLY A CA 1
ATOM 5203 C C . GLY A 1 646 ? 49.799 12.665 -5.194 1.00 32.78 646 GLY A C 1
ATOM 5204 O O . GLY A 1 646 ? 50.942 13.069 -5.426 1.00 32.78 646 GLY A O 1
ATOM 5205 N N . PRO A 1 647 ? 49.333 11.535 -5.785 1.00 58.06 647 PRO A N 1
ATOM 5206 C CA . PRO A 1 647 ? 47.973 10.962 -5.754 1.00 58.06 647 PRO A CA 1
ATOM 5207 C C . PRO A 1 647 ? 47.892 9.409 -5.589 1.00 58.06 647 PRO A C 1
ATOM 5209 O O . PRO A 1 647 ? 48.898 8.717 -5.657 1.00 58.06 647 PRO A O 1
ATOM 5212 N N . SER A 1 648 ? 46.654 8.887 -5.573 1.00 35.66 648 SER A N 1
ATOM 5213 C CA . SER A 1 648 ? 46.222 7.572 -6.118 1.00 35.66 648 SER A CA 1
ATOM 5214 C C . SER A 1 648 ? 46.530 6.229 -5.408 1.00 35.66 648 SER A C 1
ATOM 5216 O O . SER A 1 648 ? 47.576 6.036 -4.805 1.00 35.66 648 SER A O 1
ATOM 5218 N N . ALA A 1 649 ? 45.613 5.278 -5.661 1.00 39.56 649 ALA A N 1
ATOM 5219 C CA . ALA A 1 649 ? 45.801 3.824 -5.835 1.00 39.56 649 ALA A CA 1
ATOM 5220 C C . ALA A 1 649 ? 46.093 2.871 -4.635 1.00 39.56 649 ALA A C 1
ATOM 5222 O O . ALA A 1 649 ? 47.235 2.607 -4.280 1.00 39.56 649 ALA A O 1
ATOM 5223 N N . ASP A 1 650 ? 45.011 2.212 -4.196 1.00 35.16 650 ASP A N 1
ATOM 5224 C CA . ASP A 1 650 ? 44.756 0.753 -4.324 1.00 35.16 650 ASP A CA 1
ATOM 5225 C C . ASP A 1 650 ? 45.233 -0.352 -3.337 1.00 35.16 650 ASP A C 1
ATOM 5227 O O . ASP A 1 650 ? 46.393 -0.484 -2.972 1.00 35.16 650 ASP A O 1
ATOM 5231 N N . THR A 1 651 ? 44.271 -1.263 -3.103 1.00 40.28 651 THR A N 1
ATOM 5232 C CA . THR A 1 651 ? 44.285 -2.695 -2.690 1.00 40.28 651 THR A CA 1
ATOM 5233 C C . THR A 1 651 ? 45.049 -3.276 -1.475 1.00 40.28 651 THR A C 1
ATOM 5235 O O . THR A 1 651 ? 46.156 -2.912 -1.110 1.00 40.28 651 THR A O 1
ATOM 5238 N N . THR A 1 652 ? 44.466 -4.389 -0.988 1.00 35.47 652 THR A N 1
ATOM 5239 C CA . THR A 1 652 ? 44.956 -5.428 -0.041 1.00 35.47 652 THR A CA 1
ATOM 5240 C C . THR A 1 652 ? 45.068 -5.018 1.440 1.00 35.47 652 THR A C 1
ATOM 5242 O O . THR A 1 652 ? 45.661 -4.001 1.756 1.00 35.47 652 THR A O 1
ATOM 5245 N N . ARG A 1 653 ? 44.446 -5.676 2.440 1.00 37.03 653 ARG A N 1
ATOM 5246 C CA . ARG A 1 653 ? 44.041 -7.086 2.715 1.00 37.03 653 ARG A CA 1
ATOM 5247 C C . ARG A 1 653 ? 45.169 -7.970 3.273 1.00 37.03 653 ARG A C 1
ATOM 5249 O O . ARG A 1 653 ? 45.755 -8.705 2.494 1.00 37.03 653 ARG A O 1
ATOM 5256 N N . THR A 1 654 ? 45.311 -8.025 4.609 1.00 36.81 654 THR A N 1
ATOM 5257 C CA . THR A 1 654 ? 45.357 -9.291 5.395 1.00 36.81 654 THR A CA 1
ATOM 5258 C C . THR A 1 654 ? 45.338 -9.086 6.923 1.00 36.81 654 THR A C 1
ATOM 5260 O O . THR A 1 654 ? 46.155 -8.346 7.445 1.00 36.81 654 THR A O 1
ATOM 5263 N N . HIS A 1 655 ? 44.495 -9.887 7.591 1.00 37.84 655 HIS A N 1
ATOM 5264 C CA . HIS A 1 655 ? 44.638 -10.519 8.921 1.00 37.84 655 HIS A CA 1
ATOM 5265 C C . HIS A 1 655 ? 44.822 -9.747 10.252 1.00 37.84 655 HIS A C 1
ATOM 5267 O O . HIS A 1 655 ? 45.584 -8.802 10.383 1.00 37.84 655 HIS A O 1
ATOM 5273 N N . GLN A 1 656 ? 44.235 -10.405 11.269 1.00 32.62 656 GLN A N 1
ATOM 5274 C CA . GLN A 1 656 ? 44.343 -10.269 12.732 1.00 32.62 656 GLN A CA 1
ATOM 5275 C C . GLN A 1 656 ? 43.435 -9.232 13.416 1.00 32.62 656 GLN A C 1
ATOM 5277 O O . GLN A 1 656 ? 43.199 -8.162 12.876 1.00 32.62 656 GLN A O 1
ATOM 5282 N N . ALA A 1 657 ? 42.933 -9.475 14.634 1.00 36.06 657 ALA A N 1
ATOM 5283 C CA . ALA A 1 657 ? 42.578 -10.721 15.349 1.00 36.06 657 ALA A CA 1
ATOM 5284 C C . ALA A 1 657 ? 41.836 -10.319 16.646 1.00 36.06 657 ALA A C 1
ATOM 5286 O O . ALA A 1 657 ? 42.036 -9.210 17.118 1.00 36.06 657 ALA A O 1
ATOM 5287 N N . HIS A 1 658 ? 41.069 -11.237 17.249 1.00 36.75 658 HIS A N 1
ATOM 5288 C CA . HIS A 1 658 ? 40.465 -11.118 18.590 1.00 36.75 658 HIS A CA 1
ATOM 5289 C C . HIS A 1 658 ? 39.594 -9.875 18.876 1.00 36.75 658 HIS A C 1
ATOM 5291 O O . HIS A 1 658 ? 40.079 -8.782 19.128 1.00 36.75 658 HIS A O 1
ATOM 5297 N N . HIS A 1 659 ? 38.310 -10.115 19.126 1.00 36.31 659 HIS A N 1
ATOM 5298 C CA . HIS A 1 659 ? 37.886 -10.192 20.525 1.00 36.31 659 HIS A CA 1
ATOM 5299 C C . HIS A 1 659 ? 36.796 -11.259 20.664 1.00 36.31 659 HIS A C 1
ATOM 5301 O O . HIS A 1 659 ? 36.115 -11.584 19.692 1.00 36.31 659 HIS A O 1
ATOM 5307 N N . ALA A 1 660 ? 36.703 -11.869 21.842 1.00 42.25 660 ALA A N 1
ATOM 5308 C CA . ALA A 1 660 ? 35.665 -12.839 22.167 1.00 42.25 660 ALA A CA 1
ATOM 5309 C C . ALA A 1 660 ? 34.600 -12.167 23.031 1.00 42.25 660 ALA A C 1
ATOM 5311 O O . ALA A 1 660 ? 34.945 -11.320 23.853 1.00 42.25 660 ALA A O 1
ATOM 5312 N N . ASP A 1 661 ? 33.354 -12.612 22.897 1.00 33.19 661 ASP A N 1
ATOM 5313 C CA . ASP A 1 661 ? 32.308 -12.328 23.874 1.00 33.19 661 ASP A CA 1
ATOM 5314 C C . ASP A 1 661 ? 31.495 -13.591 24.174 1.00 33.19 661 ASP A C 1
ATOM 5316 O O . ASP A 1 661 ? 31.350 -14.477 23.326 1.00 33.19 661 ASP A O 1
ATOM 5320 N N . VAL A 1 662 ? 31.027 -13.708 25.417 1.00 45.31 662 VAL A N 1
ATOM 5321 C CA . VAL A 1 662 ? 30.492 -14.959 25.976 1.00 45.31 662 VAL A CA 1
ATOM 5322 C C . VAL A 1 662 ? 28.988 -14.841 26.205 1.00 45.31 662 VAL A C 1
ATOM 5324 O O . VAL A 1 662 ? 28.544 -14.150 27.117 1.00 45.31 662 VAL A O 1
ATOM 5327 N N . ALA A 1 663 ? 28.201 -15.595 25.434 1.00 38.00 663 ALA A N 1
ATOM 5328 C CA . ALA A 1 663 ? 26.760 -15.740 25.637 1.00 38.00 663 ALA A CA 1
ATOM 5329 C C . ALA A 1 663 ? 26.419 -17.175 26.073 1.00 38.00 663 ALA A C 1
ATOM 5331 O O . ALA A 1 663 ? 26.690 -18.146 25.366 1.00 38.00 663 ALA A O 1
ATOM 5332 N N . THR A 1 664 ? 25.831 -17.323 27.261 1.00 38.97 664 THR A N 1
ATOM 5333 C CA . THR A 1 664 ? 25.521 -18.626 27.865 1.00 38.97 664 THR A CA 1
ATOM 5334 C C . THR A 1 664 ? 24.189 -19.183 27.361 1.00 38.97 664 THR A C 1
ATOM 5336 O O . THR A 1 664 ? 23.115 -18.743 27.766 1.00 38.97 664 THR A O 1
ATOM 5339 N N . SER A 1 665 ? 24.240 -20.208 26.506 1.00 35.03 665 SER A N 1
ATOM 5340 C CA . SER A 1 665 ? 23.039 -20.960 26.124 1.00 35.03 665 SER A CA 1
ATOM 5341 C C . SER A 1 665 ? 22.566 -21.831 27.296 1.00 35.03 665 SER A C 1
ATOM 5343 O O . SER A 1 665 ? 23.218 -22.811 27.665 1.00 35.03 665 SER A O 1
ATOM 5345 N N . ARG A 1 666 ? 21.443 -21.454 27.920 1.00 40.59 666 ARG A N 1
ATOM 5346 C CA . ARG A 1 666 ? 20.773 -22.279 28.935 1.00 40.59 666 ARG A CA 1
ATOM 5347 C C . ARG A 1 666 ? 20.065 -23.465 28.281 1.00 40.59 666 ARG A C 1
ATOM 5349 O O . ARG A 1 666 ? 19.388 -23.313 27.270 1.00 40.59 666 ARG A O 1
ATOM 5356 N N . ARG A 1 667 ? 20.160 -24.627 28.929 1.00 47.75 667 ARG A N 1
ATOM 5357 C CA . ARG A 1 667 ? 19.234 -25.744 28.705 1.00 47.75 667 ARG A CA 1
ATOM 5358 C C . ARG A 1 667 ? 17.842 -25.357 29.209 1.00 47.75 667 ARG A C 1
ATOM 5360 O O . ARG A 1 667 ? 17.744 -24.701 30.244 1.00 47.75 667 ARG A O 1
ATOM 5367 N N . HIS A 1 668 ? 16.807 -25.853 28.542 1.00 41.44 668 HIS A N 1
ATOM 5368 C CA . HIS A 1 668 ? 15.514 -26.119 29.165 1.00 41.44 668 HIS A CA 1
ATOM 5369 C C . HIS A 1 668 ? 14.993 -27.478 28.699 1.00 41.44 668 HIS A C 1
ATOM 5371 O O . HIS A 1 668 ? 15.262 -27.910 27.578 1.00 41.44 668 HIS A O 1
ATOM 5377 N N . ASP A 1 669 ? 14.316 -28.164 29.612 1.00 37.75 669 ASP A N 1
ATOM 5378 C CA . ASP A 1 669 ? 14.091 -29.602 29.553 1.00 37.75 669 ASP A CA 1
ATOM 5379 C C . ASP A 1 669 ? 12.742 -29.955 28.913 1.00 37.75 669 ASP A C 1
ATOM 5381 O O . ASP A 1 669 ? 11.721 -29.300 29.139 1.00 37.75 669 ASP A O 1
ATOM 5385 N N . THR A 1 670 ? 12.722 -31.031 28.127 1.00 38.81 670 THR A N 1
ATOM 5386 C CA . THR A 1 670 ? 11.528 -31.543 27.441 1.00 38.81 670 THR A CA 1
ATOM 5387 C C . THR A 1 670 ? 10.625 -32.337 28.388 1.00 38.81 670 THR A C 1
ATOM 5389 O O . THR A 1 670 ? 10.536 -33.566 28.322 1.00 38.81 670 THR A O 1
ATOM 5392 N N . ASN A 1 671 ? 9.914 -31.633 29.273 1.00 39.59 671 ASN A N 1
ATOM 5393 C CA . ASN A 1 671 ? 8.919 -32.252 30.151 1.00 39.59 671 ASN A CA 1
ATOM 5394 C C . ASN A 1 671 ? 7.728 -32.796 29.343 1.00 39.59 671 ASN A C 1
ATOM 5396 O O . ASN A 1 671 ? 6.853 -32.058 28.894 1.00 39.59 671 ASN A O 1
ATOM 5400 N N . THR A 1 672 ? 7.704 -34.117 29.173 1.00 37.44 672 THR A N 1
ATOM 5401 C CA . THR A 1 672 ? 6.666 -34.839 28.432 1.00 37.44 672 THR A CA 1
ATOM 5402 C C . THR A 1 672 ? 5.520 -35.190 29.380 1.00 37.44 672 THR A C 1
ATOM 5404 O O . THR A 1 672 ? 5.665 -36.080 30.215 1.00 37.44 672 THR A O 1
ATOM 5407 N N . ILE A 1 673 ? 4.379 -34.504 29.269 1.00 39.78 673 ILE A N 1
ATOM 5408 C CA . ILE A 1 673 ? 3.192 -34.797 30.088 1.00 39.78 673 ILE A CA 1
ATOM 5409 C C . ILE A 1 673 ? 2.334 -35.852 29.382 1.00 39.78 673 ILE A C 1
ATOM 5411 O O . ILE A 1 673 ? 1.716 -35.591 28.353 1.00 39.78 673 ILE A O 1
ATOM 5415 N N . THR A 1 674 ? 2.283 -37.054 29.950 1.00 43.88 674 THR A N 1
ATOM 5416 C CA . THR A 1 674 ? 1.403 -38.141 29.501 1.00 43.88 674 THR A CA 1
ATOM 5417 C C . THR A 1 674 ? -0.015 -37.957 30.042 1.00 43.88 674 THR A C 1
ATOM 5419 O O . THR A 1 674 ? -0.197 -37.883 31.259 1.00 43.88 674 THR A O 1
ATOM 5422 N N . HIS A 1 675 ? -1.031 -37.961 29.174 1.00 39.72 675 HIS A N 1
ATOM 5423 C CA . HIS A 1 675 ? -2.431 -38.004 29.610 1.00 39.72 675 HIS A CA 1
ATOM 5424 C C . HIS A 1 675 ? -2.746 -39.316 30.346 1.00 39.72 675 HIS A C 1
ATOM 5426 O O . HIS A 1 675 ? -2.650 -40.400 29.771 1.00 39.72 675 HIS A O 1
ATOM 5432 N N . GLY A 1 676 ? -3.186 -39.212 31.601 1.00 37.97 676 GLY A N 1
ATOM 5433 C CA . GLY A 1 676 ? -3.802 -40.319 32.327 1.00 37.97 676 GLY A CA 1
ATOM 5434 C C . GLY A 1 676 ? -5.306 -40.376 32.061 1.00 37.97 676 GLY A C 1
ATOM 5435 O O . GLY A 1 676 ? -6.033 -39.478 32.474 1.00 37.97 676 GLY A O 1
ATOM 5436 N N . HIS A 1 677 ? -5.783 -41.437 31.407 1.00 41.03 677 HIS A N 1
ATOM 5437 C CA . HIS A 1 677 ? -7.214 -41.748 31.357 1.00 41.03 677 HIS A CA 1
ATOM 5438 C C . HIS A 1 677 ? -7.669 -42.341 32.697 1.00 41.03 677 HIS A C 1
ATOM 5440 O O . HIS A 1 677 ? -7.320 -43.477 33.023 1.00 41.03 677 HIS A O 1
ATOM 5446 N N . THR A 1 678 ? -8.507 -41.621 33.439 1.00 45.69 678 THR A N 1
ATOM 5447 C CA . THR A 1 678 ? -9.341 -42.216 34.490 1.00 45.69 678 THR A CA 1
ATOM 5448 C C . THR A 1 678 ? -10.602 -42.817 33.871 1.00 45.69 678 THR A C 1
ATOM 5450 O O . THR A 1 678 ? -11.298 -42.177 33.085 1.00 45.69 678 THR A O 1
ATOM 5453 N N . LYS A 1 679 ? -10.902 -44.073 34.217 1.00 50.97 679 LYS A N 1
ATOM 5454 C CA . LYS A 1 679 ? -12.203 -44.688 33.934 1.00 50.97 679 LYS A CA 1
ATOM 5455 C C . LYS A 1 679 ? -13.206 -44.257 35.003 1.00 50.97 679 LYS A C 1
ATOM 5457 O O . LYS A 1 679 ? -12.862 -44.265 36.181 1.00 50.97 679 LYS A O 1
ATOM 5462 N N . HIS A 1 680 ? -14.449 -44.003 34.603 1.00 46.78 680 HIS A N 1
ATOM 5463 C CA . HIS A 1 680 ? -15.592 -44.218 35.489 1.00 46.78 680 HIS A CA 1
ATOM 5464 C C . HIS A 1 680 ? -16.111 -45.642 35.276 1.00 46.78 680 HIS A C 1
ATOM 5466 O O . HIS A 1 680 ? -16.313 -46.062 34.137 1.00 46.78 680 HIS A O 1
ATOM 5472 N N . GLU A 1 681 ? -16.334 -46.368 36.367 1.00 53.91 681 GLU A N 1
ATOM 5473 C CA . GLU A 1 681 ? -17.116 -47.606 36.385 1.00 53.91 681 GLU A CA 1
ATOM 5474 C C . GLU A 1 681 ? -18.465 -47.328 37.067 1.00 53.91 681 GLU A C 1
ATOM 5476 O O . GLU A 1 681 ? -18.568 -46.438 37.913 1.00 53.91 681 GLU A O 1
ATOM 5481 N N . HIS A 1 682 ? -19.508 -48.054 36.658 1.00 49.59 682 HIS A N 1
ATOM 5482 C CA . HIS A 1 682 ? -20.854 -47.947 37.223 1.00 49.59 682 HIS A CA 1
ATOM 5483 C C . HIS A 1 682 ? -21.075 -48.992 38.322 1.00 49.59 682 HIS A C 1
ATOM 5485 O O . HIS A 1 682 ? -21.080 -50.185 38.017 1.00 49.59 682 HIS A O 1
ATOM 5491 N N . THR A 1 683 ? -21.399 -48.527 39.530 1.00 52.22 683 THR A N 1
ATOM 5492 C CA . THR A 1 683 ? -22.329 -49.166 40.483 1.00 52.22 683 THR A CA 1
ATOM 5493 C C . THR A 1 683 ? -23.011 -48.077 41.296 1.00 52.22 683 THR A C 1
ATOM 5495 O O . THR A 1 683 ? -22.250 -47.318 41.938 1.00 52.22 683 THR A O 1
#

pLDDT: mean 70.4, std 25.03, range [28.81, 98.31]

Foldseek 3Di:
DDPPDPPPVPPPPPVVVPPPDPPDDDDDDDPCPDVVVVVVVVVVVVVVVVVVVVVVVVVVVVVVVVVVVVVVVVVVVVVVVVVVVVVVVVVPPDDDDDDDDDDDDDDDPPPPVVVVVVVVVVVVVVVVVVVVVVVVVVVVVVVVVVVVVVVVVVVVVVVVVVVVVVVVVVVVVVVVVVVVVVVVVVVVVVVVVVVVVVVVVVVVVVVVVVVPPDDDDDDDDDDDDDDDDCVPVVVVVVVVVVVVVVVPPCPVVVVVVVVVVVVVVVVVVVVVVVVVVVVVVVVVVVVVVVVVVVVVVVVVVVVVVVVVVVVVVVVVVVVVVVVVVVVVVVVVVVVVVVVVVVVVVVVVVVVVVVVVVVVVVVVVVVVVVVVVVVVVVVVVVVVVVVVVVVVVVVVVVVVVVVVVVVVVVVVVVVVVVVVVVVVVVVVVVVVVVVVVVVVVVVVVVVVVVVVVVVVVVVVVVVVVVVVVVVVVVVVVVVVVVVVVVVVPDDDDDDDDDDDDDDDDDDDDDDDDDDDDDDDDDDDDDDDDDDDDDDDDDDDDDDDDDDDDDDDDDDDDDDDDDDDDDDDDDDDDDDDDDDDDDDDDDDDDDDDPPDDDDDQDPVRVVVVVVVVVVVVVVVVVVVVPDDPPDPDDDDDDDDDDDDDDDDDDDDDDDDDDDDDDDDDDDDDDDDDDDDDDDDDDDDD